Protein AF-A0A497AIL6-F1 (afdb_monomer)

Foldseek 3Di:
DEFAEADDQAEDAAEAAQEEFAPKPVPDADDDVTFERHEAENYEEHAEYALYEFEHTLFEREEHELYADAYEYALYEWEHWNNHDHDHDQAGWYYEYYYADQHEHAHAEHAFAEQYQTEHDPDPCLQRYESEEYEHEPNYEYEYEYFLAEFEDHPDPDNHESYHDEYDDHYHYAAELAAQEYPPQGFYYHDHNDTATLVCVVVVCVVVVYHVLYHHDDQCAPCVVVPRRAGDPPGPQAQSTADPPDAAASVRDGPPDPDHGGRHRDHPDPLLWLFWFADDPVPPPPQWGDTPSPNRQIKDKWDQWGKDDPDVVHIWIFFALAFIKIWGAFDVSPQQKAKKKKKKKWAAQDADAQAFFKFAAQDDQTGAKTWAHHPQQWTWMWGDDPSDIDIDTFPDHDDHGDIWIWMWIDRQFWIFIDILLHTRDDIGTDHGIGDGDRGIMMGQANRHSNRGTGGIMHGIIMGSHGDDSVRSVVSLVLDLVNCVVVVHDSDPDPDDDDDDDDPDYDDDD

Secondary structure (DSSP, 8-state):
--SEEE-SS-EEEEEEES-EEESTTSS--S-TT---SEEEES-EEEEEEES-EEES-SS-SEEEES-EEEEEEES-EEES-------S---EEEEEEEE-SS-EEEEEEEES-EEES----SSS-GGGEEEEEEEE-TT-EEEEEEES-EEE----SSS-EEEEEE-SSEEEEEEES-EEE-TT--EEEEETTEEEEGGGHHHHHHHHT--TT-B-S---EEEGGGTEEEEPTT-TTTT-S---S--B-TTS-BSS-SSSPPSSS-------EEEEEE--TT-TTS-SBEE-SSS---BEEETT-EEEEEETTEEEEEEESSS-EEEE---GGG---S-EEEEEEEEESS--TT-EEEEEEEETTEEEEEEEE-GGG-EEEEEEETTEEEEEE-SPPP-TT--EEEEEEE-SSEEEEEETTEE-S--EE--SPPPP--SPEEES-SS-GGG--EEEEEEEEEESSPPPHHHHHHHHHH-HHHHHH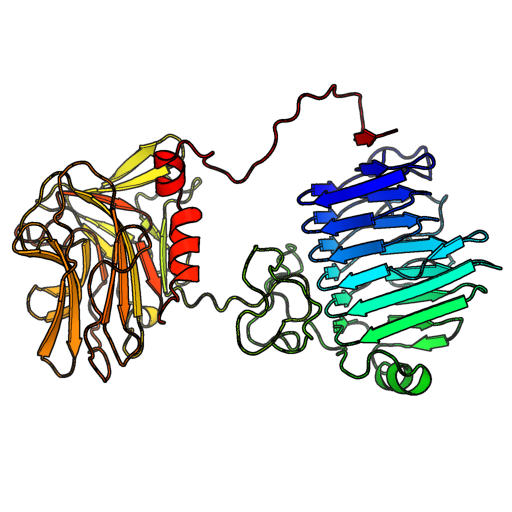TT--SS-----------TT-EEE-

Structure (mmCIF, N/CA/C/O backbone):
data_AF-A0A497AIL6-F1
#
_entry.id   AF-A0A497AIL6-F1
#
loop_
_atom_site.group_PDB
_atom_site.id
_atom_site.type_symbol
_atom_site.label_atom_id
_atom_site.label_alt_id
_atom_site.label_comp_id
_atom_site.label_asym_id
_atom_site.label_entity_id
_atom_site.label_seq_id
_atom_site.pdbx_PDB_ins_code
_atom_site.Cartn_x
_atom_site.Cartn_y
_atom_site.Cartn_z
_atom_site.occupancy
_atom_site.B_iso_or_equiv
_atom_site.auth_seq_id
_atom_site.auth_comp_id
_atom_site.auth_asym_id
_atom_site.auth_atom_id
_atom_site.pdbx_PDB_model_num
ATOM 1 N N . MET A 1 1 ? -27.298 17.671 7.224 1.00 56.31 1 MET A N 1
ATOM 2 C CA . MET A 1 1 ? -27.898 16.318 7.125 1.00 56.31 1 MET A CA 1
ATOM 3 C C . MET A 1 1 ? -26.803 15.286 7.370 1.00 56.31 1 MET A C 1
ATOM 5 O O . MET A 1 1 ? -25.662 15.705 7.506 1.00 56.31 1 MET A O 1
ATOM 9 N N . GLU A 1 2 ? -27.135 14.011 7.570 1.00 58.75 2 GLU A N 1
ATOM 10 C CA . GLU A 1 2 ? -26.138 12.927 7.678 1.00 58.75 2 GLU A CA 1
ATOM 11 C C . GLU A 1 2 ? -25.576 12.585 6.291 1.00 58.75 2 GLU A C 1
ATOM 13 O O . GLU A 1 2 ? -26.236 12.868 5.288 1.00 58.75 2 GLU A O 1
ATOM 18 N N . GLY A 1 3 ? -24.377 11.998 6.236 1.00 68.44 3 GLY A N 1
ATOM 19 C CA . GLY A 1 3 ? -23.776 11.556 4.976 1.00 68.44 3 GLY A CA 1
ATOM 20 C C . GLY A 1 3 ? -24.491 10.327 4.418 1.00 68.44 3 GLY A C 1
ATOM 21 O O . GLY A 1 3 ? -25.204 10.406 3.412 1.00 68.44 3 GLY A O 1
ATOM 22 N N . ILE A 1 4 ? -24.315 9.196 5.102 1.00 79.00 4 ILE A N 1
ATOM 23 C CA . ILE A 1 4 ? -24.974 7.918 4.813 1.00 79.00 4 ILE A CA 1
ATOM 24 C C . ILE A 1 4 ? -25.773 7.501 6.043 1.00 79.00 4 ILE A C 1
ATOM 26 O O . ILE A 1 4 ? -25.198 7.288 7.107 1.00 79.00 4 ILE A O 1
ATOM 30 N N . ALA A 1 5 ? -27.085 7.346 5.882 1.00 80.75 5 ALA A N 1
ATOM 31 C CA . ALA A 1 5 ? -27.978 6.927 6.953 1.00 80.75 5 ALA A CA 1
ATOM 32 C C . ALA A 1 5 ? -28.737 5.661 6.547 1.00 80.75 5 ALA A C 1
ATOM 34 O O . ALA A 1 5 ? -29.500 5.672 5.577 1.00 80.75 5 ALA A O 1
ATOM 35 N N . ILE A 1 6 ? -28.540 4.581 7.303 1.00 81.56 6 ILE A N 1
ATOM 36 C CA . ILE A 1 6 ? -29.284 3.326 7.168 1.00 81.56 6 ILE A CA 1
ATOM 37 C C . ILE A 1 6 ? -30.052 3.114 8.470 1.00 81.56 6 ILE A C 1
ATOM 39 O O . ILE A 1 6 ? -29.492 2.744 9.503 1.00 81.56 6 ILE A O 1
ATOM 43 N N . THR A 1 7 ? -31.347 3.416 8.434 1.00 74.69 7 THR A N 1
ATOM 44 C CA . THR A 1 7 ? -32.201 3.497 9.627 1.00 74.69 7 THR A CA 1
ATOM 45 C C . THR A 1 7 ? -33.557 2.861 9.340 1.00 74.69 7 THR A C 1
ATOM 47 O O . THR A 1 7 ? -33.958 2.792 8.187 1.00 74.69 7 THR A O 1
ATOM 50 N N . GLY A 1 8 ? -34.285 2.434 10.378 1.00 68.31 8 GLY A N 1
ATOM 51 C CA . GLY A 1 8 ? -35.669 1.962 10.217 1.00 68.31 8 GLY A CA 1
ATOM 52 C C . GLY A 1 8 ? -35.882 0.452 10.346 1.00 68.31 8 GLY A C 1
ATOM 53 O O . GLY A 1 8 ? -36.818 -0.071 9.755 1.00 68.31 8 GLY A O 1
ATOM 54 N N . ASN A 1 9 ? -35.081 -0.241 11.167 1.00 72.38 9 ASN A N 1
ATOM 55 C CA . ASN A 1 9 ? -35.182 -1.693 11.395 1.00 72.38 9 ASN A CA 1
ATOM 56 C C . ASN A 1 9 ? -34.864 -2.523 10.147 1.00 72.38 9 ASN A C 1
ATOM 58 O O . ASN A 1 9 ? -35.636 -3.388 9.729 1.00 72.38 9 ASN A O 1
ATOM 62 N N . CYS A 1 10 ? -33.715 -2.239 9.542 1.00 70.75 10 CYS A N 1
ATOM 63 C CA . CYS A 1 10 ? -33.308 -2.895 8.316 1.00 70.75 10 CYS A CA 1
ATOM 64 C C . CYS A 1 10 ? -32.810 -4.335 8.571 1.00 70.75 10 CYS A C 1
ATOM 66 O O . CYS A 1 10 ? -32.228 -4.640 9.616 1.00 70.75 10 CYS A O 1
ATOM 68 N N . SER A 1 11 ? -33.060 -5.251 7.630 1.00 74.19 11 SER A N 1
ATOM 69 C CA . SER A 1 11 ? -32.622 -6.654 7.720 1.00 74.19 11 SER A CA 1
ATOM 70 C C . SER A 1 11 ? -31.893 -7.068 6.444 1.00 74.19 11 SER A C 1
ATOM 72 O O . SER A 1 11 ? -32.366 -6.786 5.344 1.00 74.19 11 SER A O 1
ATOM 74 N N . GLY A 1 12 ? -30.727 -7.705 6.581 1.00 74.19 12 GLY A N 1
ATOM 75 C CA . GLY A 1 12 ? -29.928 -8.186 5.450 1.00 74.19 12 GLY A CA 1
ATOM 76 C C . GLY A 1 12 ? -28.430 -7.916 5.584 1.00 74.19 12 GLY A C 1
ATOM 77 O O . GLY A 1 12 ? -27.935 -7.546 6.645 1.00 74.19 12 GLY A O 1
ATOM 78 N N . ASN A 1 13 ? -27.698 -8.137 4.489 1.00 82.81 13 ASN A N 1
ATOM 79 C CA . ASN A 1 13 ? -26.269 -7.842 4.415 1.00 82.81 13 ASN A CA 1
ATOM 80 C C . ASN A 1 13 ? -26.063 -6.403 3.931 1.00 82.81 13 ASN A C 1
ATOM 82 O O . ASN A 1 13 ? -26.469 -6.053 2.824 1.00 82.81 13 ASN A O 1
ATOM 86 N N . ILE A 1 14 ? -25.409 -5.591 4.752 1.00 85.44 14 ILE A N 1
ATOM 87 C CA . ILE A 1 14 ? -25.071 -4.197 4.488 1.00 85.44 14 ILE A CA 1
ATOM 88 C C . ILE A 1 14 ? -23.568 -4.127 4.281 1.00 85.44 14 ILE A C 1
ATOM 90 O O . ILE A 1 14 ? -22.800 -4.523 5.154 1.00 85.44 14 ILE A O 1
ATOM 94 N N . VAL A 1 15 ? -23.147 -3.607 3.134 1.00 85.62 15 VAL A N 1
ATOM 95 C CA . VAL A 1 15 ? -21.738 -3.340 2.849 1.00 85.62 15 VAL A CA 1
ATOM 96 C C . VAL A 1 15 ? -21.617 -1.876 2.463 1.00 85.62 15 VAL A C 1
ATOM 98 O O . VAL A 1 15 ? -22.222 -1.440 1.485 1.00 85.62 15 VAL A O 1
ATOM 101 N N . ILE A 1 16 ? -20.854 -1.119 3.246 1.00 82.62 16 ILE A N 1
ATOM 102 C CA . ILE A 1 16 ? -20.484 0.259 2.943 1.00 82.62 16 ILE A CA 1
ATOM 103 C C . ILE A 1 16 ? -18.985 0.272 2.704 1.00 82.62 16 ILE A C 1
ATOM 105 O O . ILE A 1 16 ? -18.189 0.126 3.635 1.00 82.62 16 ILE A O 1
ATOM 109 N N . GLU A 1 17 ? -18.605 0.418 1.441 1.00 82.44 17 GLU A N 1
ATOM 110 C CA . GLU A 1 17 ? -17.206 0.416 1.053 1.00 82.44 17 GLU A CA 1
ATOM 111 C C . GLU A 1 17 ? -16.853 1.524 0.074 1.00 82.44 17 GLU A C 1
ATOM 113 O O . GLU A 1 17 ? -17.699 1.961 -0.708 1.00 82.44 17 GLU A O 1
ATOM 118 N N . ASN A 1 18 ? -15.594 1.968 0.104 1.00 75.75 18 ASN A N 1
ATOM 119 C CA . ASN A 1 18 ? -15.057 2.969 -0.824 1.00 75.75 18 ASN A CA 1
ATOM 120 C C . ASN A 1 18 ? -15.807 4.311 -0.831 1.00 75.75 18 ASN A C 1
ATOM 122 O O . ASN A 1 18 ? -15.806 5.032 -1.832 1.00 75.75 18 ASN A O 1
ATOM 126 N N . CYS A 1 19 ? -16.454 4.664 0.278 1.00 73.44 19 CYS A N 1
ATOM 127 C CA . CYS A 1 19 ? -17.185 5.914 0.408 1.00 73.44 19 CYS A CA 1
ATOM 128 C C . CYS A 1 19 ? -16.302 7.023 0.989 1.00 73.44 19 CYS A C 1
ATOM 130 O O . CYS A 1 19 ? -15.408 6.788 1.804 1.00 73.44 19 CYS A O 1
ATOM 132 N N . MET A 1 20 ? -16.604 8.260 0.597 1.00 77.44 20 MET A N 1
ATOM 133 C CA . MET A 1 20 ? -16.105 9.464 1.256 1.00 77.44 20 MET A CA 1
ATOM 134 C C . MET A 1 20 ? -17.291 10.170 1.903 1.00 77.44 20 MET A C 1
ATOM 136 O O . MET A 1 20 ? -18.245 10.517 1.208 1.00 77.44 20 MET A O 1
ATOM 140 N N . SER A 1 21 ? -17.241 10.374 3.215 1.00 80.69 21 SER A N 1
ATOM 141 C CA . SER A 1 21 ? -18.295 11.061 3.957 1.00 80.69 21 SER A CA 1
ATOM 142 C C . SER A 1 21 ? -17.705 12.186 4.790 1.00 80.69 21 SER A C 1
ATOM 144 O O . SER A 1 21 ? -17.019 11.921 5.779 1.00 80.69 21 SER A O 1
ATOM 146 N N . TYR A 1 22 ? -17.988 13.429 4.404 1.00 80.12 22 TYR A N 1
ATOM 147 C CA . TYR A 1 22 ? -17.357 14.589 5.015 1.00 80.12 22 TYR A CA 1
ATOM 148 C C . TYR A 1 22 ? -18.219 15.848 5.041 1.00 80.12 22 TYR A C 1
ATOM 150 O O . TYR A 1 22 ? -19.193 15.956 4.298 1.00 80.12 22 TYR A O 1
ATOM 158 N N . GLU A 1 23 ? -17.863 16.783 5.930 1.00 77.62 23 GLU A N 1
ATOM 159 C CA . GLU A 1 23 ? -18.515 18.094 6.113 1.00 77.62 23 GLU A CA 1
ATOM 160 C C . GLU A 1 23 ? -20.027 18.040 6.396 1.00 77.62 23 GLU A C 1
ATOM 162 O O . GLU A 1 23 ? -20.757 19.034 6.275 1.00 77.62 23 GLU A O 1
ATOM 167 N N . ASN A 1 24 ? -20.527 16.887 6.836 1.00 76.25 24 ASN A N 1
ATOM 168 C CA . ASN A 1 24 ? -21.940 16.719 7.128 1.00 76.25 24 ASN A CA 1
ATOM 169 C C . ASN A 1 24 ? -22.339 17.555 8.348 1.00 76.25 24 ASN A C 1
ATOM 171 O O . ASN A 1 24 ? -21.755 17.436 9.421 1.00 76.25 24 ASN A O 1
ATOM 175 N N . GLY A 1 25 ? -23.372 18.390 8.193 1.00 70.44 25 GLY A N 1
ATOM 176 C CA . GLY A 1 25 ? -23.896 19.221 9.286 1.00 70.44 25 GLY A CA 1
ATOM 177 C C . GLY A 1 25 ? -23.059 20.461 9.621 1.00 70.44 25 GLY A C 1
ATOM 178 O O . GLY A 1 25 ? -23.349 21.119 10.610 1.00 70.44 25 GLY A O 1
ATOM 179 N N . ARG A 1 26 ? -22.063 20.825 8.797 1.00 62.38 26 ARG A N 1
ATOM 180 C CA . ARG A 1 26 ? -21.187 21.987 9.040 1.00 62.38 26 ARG A CA 1
ATOM 181 C C . ARG A 1 26 ? -21.876 23.354 8.861 1.00 62.38 26 ARG A C 1
ATOM 183 O O . ARG A 1 26 ? -21.414 24.338 9.427 1.00 62.38 26 ARG A O 1
ATOM 190 N N . LEU A 1 27 ? -22.959 23.423 8.075 1.00 54.25 27 LEU A N 1
ATOM 191 C CA . LEU A 1 27 ? -23.598 24.683 7.645 1.00 54.25 27 LEU A CA 1
ATOM 192 C C . LEU A 1 27 ? -25.031 24.914 8.162 1.00 54.25 27 LEU A C 1
ATOM 194 O O . LEU A 1 27 ? -25.539 26.021 8.015 1.00 54.25 27 LEU A O 1
ATOM 198 N N . ASP A 1 28 ? -25.686 23.912 8.756 1.00 52.50 28 ASP A N 1
ATOM 199 C CA . ASP A 1 28 ? -27.093 23.997 9.182 1.00 52.50 28 ASP A CA 1
ATOM 200 C C . ASP A 1 28 ? -27.200 23.821 10.698 1.00 52.50 28 ASP A C 1
ATOM 202 O O . ASP A 1 28 ? -27.035 22.707 11.189 1.00 52.50 28 ASP A O 1
ATOM 206 N N . ASN A 1 29 ? -27.494 24.920 11.410 1.00 49.94 29 ASN A N 1
ATOM 207 C CA . ASN A 1 29 ? -27.436 25.013 12.876 1.00 49.94 29 ASN A CA 1
ATOM 208 C C . ASN A 1 29 ? -28.732 24.601 13.627 1.00 49.94 29 ASN A C 1
ATOM 210 O O . ASN A 1 29 ? -28.951 25.018 14.769 1.00 49.94 29 ASN A O 1
ATOM 214 N N . THR A 1 30 ? -29.660 23.908 12.957 1.00 50.03 30 THR A N 1
ATOM 215 C CA . THR A 1 30 ? -31.072 23.861 13.387 1.00 50.03 30 THR A CA 1
ATOM 216 C C . THR A 1 30 ? -31.594 22.479 13.785 1.00 50.03 30 THR A C 1
ATOM 218 O O . THR A 1 30 ? -32.781 22.362 14.090 1.00 50.03 30 THR A O 1
ATOM 221 N N . ASN A 1 31 ? -30.783 21.411 13.775 1.00 51.69 31 ASN A N 1
ATOM 222 C CA . ASN A 1 31 ? -31.272 20.065 14.120 1.00 51.69 31 ASN A CA 1
ATOM 223 C C . ASN A 1 31 ? -30.179 19.113 14.639 1.00 51.69 31 ASN A C 1
ATOM 225 O O . ASN A 1 31 ? -29.407 18.540 13.871 1.00 51.69 31 ASN A O 1
ATOM 229 N N . GLY A 1 32 ? -30.249 18.824 15.936 1.00 52.44 32 GLY A N 1
ATOM 230 C CA . GLY A 1 32 ? -29.205 18.182 16.744 1.00 52.44 32 GLY A CA 1
ATOM 231 C C . GLY A 1 32 ? -28.846 16.736 16.524 1.00 52.44 32 GLY A C 1
ATOM 232 O O . GLY A 1 32 ? -27.917 16.255 17.159 1.00 52.44 32 GLY A O 1
ATOM 233 N N . ASN A 1 33 ? -29.563 16.042 15.651 1.00 56.44 33 ASN A N 1
ATOM 234 C CA . ASN A 1 33 ? -29.288 14.642 15.333 1.00 56.44 33 ASN A CA 1
ATOM 235 C C . ASN A 1 33 ? -28.680 14.479 13.934 1.00 56.44 33 ASN A C 1
ATOM 237 O O . ASN A 1 33 ? -28.618 13.364 13.431 1.00 56.44 33 ASN A O 1
ATOM 241 N N . LYS A 1 34 ? -28.294 15.579 13.274 1.00 64.81 34 LYS A N 1
ATOM 242 C CA . LYS A 1 34 ? -27.749 15.588 11.912 1.00 64.81 34 LYS A CA 1
ATOM 243 C C . LYS A 1 34 ? -26.248 15.882 11.947 1.00 64.81 34 LYS A C 1
ATOM 245 O O . LYS A 1 34 ? -25.772 16.600 12.815 1.00 64.81 34 LYS A O 1
ATOM 250 N N . GLY A 1 35 ? -25.520 15.386 10.946 1.00 73.06 35 GLY A N 1
ATOM 251 C CA . GLY A 1 35 ? -24.092 15.682 10.777 1.00 73.06 35 GLY A CA 1
ATOM 252 C C . GLY A 1 35 ? -23.143 14.546 11.149 1.00 73.06 35 GLY A C 1
ATOM 253 O O . GLY A 1 35 ? -21.954 14.783 11.339 1.00 73.06 35 GLY A O 1
ATOM 254 N N . LYS A 1 36 ? -23.657 13.317 11.250 1.00 83.56 36 LYS A N 1
ATOM 255 C CA . LYS A 1 36 ? -22.837 12.104 11.300 1.00 83.56 36 LYS A CA 1
ATOM 256 C C . LYS A 1 36 ? -22.331 11.763 9.900 1.00 83.56 36 LYS A C 1
ATOM 258 O O . LYS A 1 36 ? -23.014 12.062 8.914 1.00 83.56 36 LYS A O 1
ATOM 263 N N . GLY A 1 37 ? -21.170 11.123 9.819 1.00 86.25 37 GLY A N 1
ATOM 264 C CA . GLY A 1 37 ? -20.655 10.613 8.554 1.00 86.25 37 GLY A CA 1
ATOM 265 C C . GLY A 1 37 ? -21.485 9.426 8.061 1.00 86.25 37 GLY A C 1
ATOM 266 O O . GLY A 1 37 ? -22.262 9.544 7.115 1.00 86.25 37 GLY A O 1
ATOM 267 N N . ILE A 1 38 ? -21.359 8.297 8.751 1.00 90.25 38 ILE A N 1
ATOM 268 C CA . ILE A 1 38 ? -22.128 7.074 8.508 1.00 90.25 38 ILE A CA 1
ATOM 269 C C . ILE A 1 38 ? -22.911 6.730 9.777 1.00 90.25 38 ILE A C 1
ATOM 271 O O . ILE A 1 38 ? -22.314 6.596 10.845 1.00 90.25 38 ILE A O 1
ATOM 275 N N . ASP A 1 39 ? -24.228 6.563 9.671 1.00 89.00 39 ASP A N 1
ATOM 276 C CA . ASP A 1 39 ? -25.098 6.140 10.773 1.00 89.00 39 ASP A CA 1
ATOM 277 C C . ASP A 1 39 ? -25.886 4.884 10.393 1.00 89.00 39 ASP A C 1
ATOM 279 O O . ASP A 1 39 ? -26.617 4.859 9.401 1.00 89.00 39 ASP A O 1
ATOM 283 N N . ILE A 1 40 ? -25.727 3.832 11.191 1.00 90.00 40 ILE A N 1
ATOM 284 C CA . ILE A 1 40 ? -26.413 2.550 11.040 1.00 90.00 40 ILE A CA 1
ATOM 285 C C . ILE A 1 40 ? -27.205 2.301 12.319 1.00 90.00 40 ILE A C 1
ATOM 287 O O . ILE A 1 40 ? -26.637 2.171 13.407 1.00 90.00 40 ILE A O 1
ATOM 291 N N . HIS A 1 41 ? -28.528 2.230 12.201 1.00 88.44 41 HIS A N 1
ATOM 292 C CA . HIS A 1 41 ? -29.415 2.178 13.356 1.00 88.44 41 HIS A CA 1
ATOM 293 C C . HIS A 1 41 ? -30.439 1.043 13.266 1.00 88.44 41 HIS A C 1
ATOM 295 O O . HIS A 1 41 ? -31.291 1.014 12.377 1.00 88.44 41 HIS A O 1
ATOM 301 N N . SER A 1 42 ? -30.433 0.180 14.286 1.00 89.69 42 SER A N 1
ATOM 302 C CA . SER A 1 42 ? -31.360 -0.947 14.467 1.00 89.69 42 SER A CA 1
ATOM 303 C C . SER A 1 42 ? -31.345 -1.957 13.320 1.00 89.69 42 SER A C 1
ATOM 305 O O . SER A 1 42 ? -32.387 -2.485 12.947 1.00 89.69 42 SER A O 1
ATOM 307 N N . CYS A 1 43 ? -30.179 -2.226 12.736 1.00 86.31 43 CYS A N 1
ATOM 308 C CA . CYS A 1 43 ? -30.071 -3.179 11.637 1.00 86.31 43 CYS A CA 1
ATOM 309 C C . CYS A 1 43 ? -29.682 -4.581 12.119 1.00 86.31 43 CYS A C 1
ATOM 311 O O . CYS A 1 43 ? -28.984 -4.747 13.117 1.00 86.31 43 CYS A O 1
ATOM 313 N N . THR A 1 44 ? -30.154 -5.606 11.414 1.00 87.62 44 THR A N 1
ATOM 314 C CA . THR A 1 44 ? -29.903 -7.019 11.737 1.00 87.62 44 THR A CA 1
ATOM 315 C C . THR A 1 44 ? -29.237 -7.727 10.560 1.00 87.62 44 THR A C 1
ATOM 317 O O . THR A 1 44 ? -29.594 -7.479 9.407 1.00 87.62 44 THR A O 1
ATOM 320 N N . GLY A 1 45 ? -28.292 -8.627 10.838 1.00 86.31 45 GLY A N 1
ATOM 321 C CA . GLY A 1 45 ? -27.601 -9.416 9.813 1.00 86.31 45 GLY A CA 1
ATOM 322 C C . GLY A 1 45 ? -26.101 -9.148 9.783 1.00 86.31 45 GLY A C 1
ATOM 323 O O . GLY A 1 45 ? -25.469 -9.087 10.835 1.00 86.31 45 GLY A O 1
ATOM 324 N N . THR A 1 46 ? -25.525 -9.045 8.584 1.00 89.38 46 THR A N 1
ATOM 325 C CA . THR A 1 46 ? -24.096 -8.734 8.417 1.00 89.38 46 THR A CA 1
ATOM 326 C C . THR A 1 46 ? -23.929 -7.270 8.045 1.00 89.38 46 THR A C 1
ATOM 328 O O . THR A 1 46 ? -24.514 -6.822 7.065 1.00 89.38 46 THR A O 1
ATOM 331 N N . VAL A 1 47 ? -23.097 -6.538 8.772 1.00 91.88 47 VAL A N 1
ATOM 332 C CA . VAL A 1 47 ? -22.679 -5.171 8.462 1.00 91.88 47 VAL A CA 1
ATOM 333 C C . VAL A 1 47 ? -21.180 -5.184 8.204 1.00 91.88 47 VAL A C 1
ATOM 335 O O . VAL A 1 47 ? -20.417 -5.628 9.054 1.00 91.88 47 VAL A O 1
ATOM 338 N N . VAL A 1 48 ? -20.751 -4.681 7.053 1.00 93.88 48 VAL A N 1
ATOM 339 C CA . VAL A 1 48 ? -19.337 -4.485 6.725 1.00 93.88 48 VAL A CA 1
ATOM 340 C C . VAL A 1 48 ? -19.117 -3.022 6.373 1.00 93.88 48 VAL A C 1
ATOM 342 O O . VAL A 1 48 ? -19.753 -2.504 5.457 1.00 93.88 48 VAL A O 1
ATOM 345 N N . VAL A 1 49 ? -18.206 -2.358 7.080 1.00 95.88 49 VAL A N 1
ATOM 346 C CA . VAL A 1 49 ? -17.783 -0.983 6.795 1.00 95.88 49 VAL A CA 1
ATOM 347 C C . VAL A 1 49 ? -16.284 -1.000 6.523 1.00 95.88 49 VAL A C 1
ATOM 349 O O . VAL A 1 49 ? -15.499 -1.217 7.446 1.00 95.88 49 VAL A O 1
ATOM 352 N N . ARG A 1 50 ? -15.873 -0.800 5.265 1.00 93.12 50 ARG A N 1
ATOM 353 C CA . ARG A 1 50 ? -14.456 -0.901 4.878 1.00 93.12 50 ARG A CA 1
ATOM 354 C C . ARG A 1 50 ? -13.985 0.069 3.809 1.00 93.12 50 ARG A C 1
ATOM 356 O O . ARG A 1 50 ? -14.768 0.479 2.968 1.00 93.12 50 ARG A O 1
ATOM 363 N N . TRP A 1 51 ? -12.700 0.401 3.781 1.00 85.56 51 TRP A N 1
ATOM 364 C CA . TRP A 1 51 ? -12.111 1.277 2.754 1.00 85.56 51 TRP A CA 1
ATOM 365 C C . TRP A 1 51 ? -12.792 2.647 2.627 1.00 85.56 51 TRP A C 1
ATOM 367 O O . TRP A 1 51 ? -12.823 3.240 1.550 1.00 85.56 51 TRP A O 1
ATOM 377 N N . ASN A 1 52 ? -13.367 3.169 3.713 1.00 84.88 52 ASN A N 1
ATOM 378 C CA . ASN A 1 52 ? -14.026 4.474 3.704 1.00 84.88 52 ASN A CA 1
ATOM 379 C C . ASN A 1 52 ? -13.105 5.570 4.247 1.00 84.88 52 ASN A C 1
ATOM 381 O O . ASN A 1 52 ? -12.296 5.332 5.145 1.00 84.88 52 ASN A O 1
ATOM 385 N N . ARG A 1 53 ? -13.280 6.796 3.743 1.00 87.19 53 ARG A N 1
ATOM 386 C CA . ARG A 1 53 ? -12.735 8.021 4.346 1.00 87.19 53 ARG A CA 1
ATOM 387 C C . ARG A 1 53 ? -13.872 8.805 4.987 1.00 87.19 53 ARG A C 1
ATOM 389 O O . ARG A 1 53 ? -14.811 9.204 4.298 1.00 87.19 53 ARG A O 1
ATOM 396 N N . ILE A 1 54 ? -13.803 9.022 6.293 1.00 90.81 54 ILE A N 1
ATOM 397 C CA . ILE A 1 54 ? -14.870 9.648 7.072 1.00 90.81 54 ILE A CA 1
ATOM 398 C C . ILE A 1 54 ? -14.264 10.772 7.904 1.00 90.81 54 ILE A C 1
ATOM 400 O O . ILE A 1 54 ? -13.536 10.502 8.859 1.00 90.81 54 ILE A O 1
ATOM 404 N N . TYR A 1 55 ? -14.527 12.023 7.537 1.00 88.62 55 TYR A N 1
ATOM 405 C CA . TYR A 1 55 ? -13.803 13.149 8.128 1.00 88.62 55 TYR A CA 1
ATOM 406 C C . TYR A 1 55 ? -14.570 14.465 8.132 1.00 88.62 55 TYR A C 1
ATOM 408 O O . TYR A 1 55 ? -15.545 14.606 7.413 1.00 88.62 55 TYR A O 1
ATOM 416 N N . ASP A 1 56 ? -14.156 15.435 8.945 1.00 81.81 56 ASP A N 1
ATOM 417 C CA . ASP A 1 56 ? -14.747 16.786 9.015 1.00 81.81 56 ASP A CA 1
ATOM 418 C C . ASP A 1 56 ? -16.265 16.815 9.266 1.00 81.81 56 ASP A C 1
ATOM 420 O O . ASP A 1 56 ? -16.950 17.795 8.960 1.00 81.81 56 ASP A O 1
AT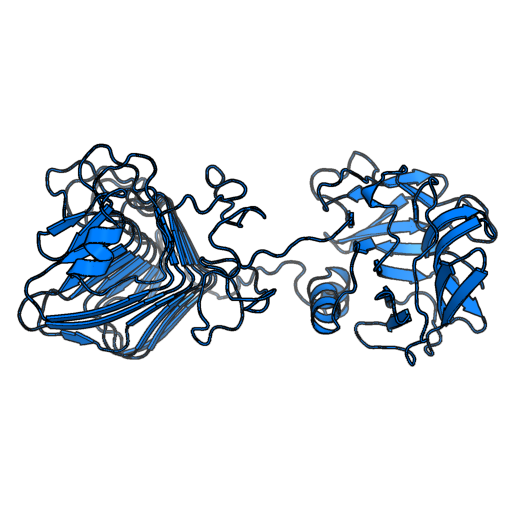OM 424 N N . ASN A 1 57 ? -16.834 15.734 9.794 1.00 82.00 57 ASN A N 1
ATOM 425 C CA . ASN A 1 57 ? -18.257 15.678 10.091 1.00 82.00 57 ASN A CA 1
ATOM 426 C C . ASN A 1 57 ? -18.542 16.442 11.385 1.00 82.00 57 ASN A C 1
ATOM 428 O O . ASN A 1 57 ? -17.751 16.413 12.325 1.00 82.00 57 ASN A O 1
ATOM 432 N N . ALA A 1 58 ? -19.682 17.130 11.457 1.00 78.81 58 ALA A N 1
ATOM 433 C CA . ALA A 1 58 ? -20.021 17.937 12.626 1.00 78.81 58 ALA A CA 1
ATOM 434 C C . ALA A 1 58 ? -20.217 17.089 13.898 1.00 78.81 58 ALA A C 1
ATOM 436 O O . ALA A 1 58 ? -20.003 17.595 14.994 1.00 78.81 58 ALA A O 1
ATOM 437 N N . GLN A 1 59 ? -20.600 15.815 13.761 1.00 81.50 59 GLN A N 1
ATOM 438 C CA . GLN A 1 59 ? -20.773 14.853 14.856 1.00 81.50 59 GLN A CA 1
ATOM 439 C C . GLN A 1 59 ? -19.872 13.619 14.659 1.00 81.50 59 GLN A C 1
ATOM 441 O O . GLN A 1 59 ? -18.773 13.725 14.132 1.00 81.50 59 GLN A O 1
ATOM 446 N N . ARG A 1 60 ? -20.334 12.435 15.084 1.00 86.50 60 ARG A N 1
ATOM 447 C CA . ARG A 1 60 ? -19.639 11.149 14.934 1.00 86.50 60 ARG A CA 1
ATOM 448 C C . ARG A 1 60 ? -19.251 10.866 13.481 1.00 86.50 60 ARG A C 1
ATOM 450 O O . ARG A 1 60 ? -20.072 11.042 12.579 1.00 86.50 60 ARG A O 1
ATOM 457 N N . GLY A 1 61 ? -18.047 10.346 13.270 1.00 91.25 61 GLY A N 1
ATOM 458 C CA . GLY A 1 61 ? -17.635 9.806 11.978 1.00 91.25 61 GLY A CA 1
ATOM 459 C C . GLY A 1 61 ? -18.493 8.600 11.594 1.00 91.25 61 GLY A C 1
ATOM 460 O O . GLY A 1 61 ? -19.250 8.654 10.627 1.00 91.25 61 GLY A O 1
ATOM 461 N N . LEU A 1 62 ? -18.426 7.533 12.387 1.00 94.81 62 LEU A N 1
ATOM 462 C CA . LEU A 1 62 ? -19.190 6.301 12.189 1.00 94.81 62 LEU A CA 1
ATOM 463 C C . LEU A 1 62 ? -20.001 5.979 13.443 1.00 94.81 62 LEU A C 1
ATOM 465 O O . LEU A 1 62 ? -19.482 5.999 14.554 1.00 94.81 62 LEU A O 1
ATOM 469 N N . SER A 1 63 ? -21.273 5.651 13.272 1.00 92.69 63 SER A N 1
ATOM 470 C CA . SER A 1 63 ? -22.193 5.327 14.353 1.00 92.69 63 SER A CA 1
ATOM 471 C C . SER A 1 63 ? -22.929 4.032 14.029 1.00 92.69 63 SER A C 1
ATOM 473 O O . SER A 1 63 ? -23.520 3.894 12.960 1.00 92.69 63 SER A O 1
ATOM 475 N N . ILE A 1 64 ? -22.876 3.072 14.952 1.00 93.50 64 ILE A N 1
ATOM 476 C CA . ILE A 1 64 ? -23.644 1.830 14.902 1.00 93.50 64 ILE A CA 1
ATOM 477 C C . ILE A 1 64 ? -24.429 1.704 16.199 1.00 93.50 64 ILE A C 1
ATOM 479 O O . ILE A 1 64 ? -23.864 1.609 17.290 1.00 93.50 64 ILE A O 1
ATOM 483 N N . ILE A 1 65 ? -25.751 1.712 16.086 1.00 91.56 65 ILE A N 1
ATOM 484 C CA . ILE A 1 65 ? -26.651 1.765 17.235 1.00 91.56 65 ILE A CA 1
ATOM 485 C C . ILE A 1 65 ? -27.668 0.637 17.145 1.00 91.56 65 ILE A C 1
ATOM 487 O O . ILE A 1 65 ? -28.292 0.457 16.100 1.00 91.56 65 ILE A O 1
ATOM 491 N N . ASN A 1 66 ? -27.852 -0.110 18.240 1.00 91.75 66 ASN A N 1
ATOM 492 C CA . ASN A 1 66 ? -28.821 -1.210 18.369 1.00 91.75 66 ASN A CA 1
ATOM 493 C C . ASN A 1 66 ? -28.792 -2.211 17.198 1.00 91.75 66 ASN A C 1
ATOM 495 O O . ASN A 1 66 ? -29.804 -2.831 16.883 1.00 91.75 66 ASN A O 1
ATOM 499 N N . SER A 1 67 ? -27.650 -2.347 16.523 1.00 91.56 67 SER A N 1
ATOM 500 C CA . SER A 1 67 ? -27.516 -3.248 15.382 1.00 91.56 67 SER A CA 1
ATOM 501 C C . SER A 1 67 ? -26.944 -4.583 15.849 1.00 91.56 67 SER A C 1
ATOM 503 O O . SER A 1 67 ? -26.045 -4.621 16.683 1.00 91.56 67 SER A O 1
ATOM 505 N N . THR A 1 68 ? -27.493 -5.688 15.361 1.00 91.25 68 THR A N 1
ATOM 506 C CA . THR A 1 68 ? -27.188 -7.040 15.853 1.00 91.25 68 THR A CA 1
ATOM 507 C C . THR A 1 68 ? -26.774 -7.962 14.710 1.00 91.25 68 THR A C 1
ATOM 509 O O . THR A 1 68 ? -27.080 -7.708 13.544 1.00 91.25 68 THR A O 1
ATOM 512 N N . GLY A 1 69 ? -26.078 -9.047 15.046 1.00 90.19 69 GLY A N 1
ATOM 513 C CA . GLY A 1 69 ? -25.459 -9.954 14.081 1.00 90.19 69 GLY A CA 1
ATOM 514 C C . GLY A 1 69 ? -23.957 -9.701 13.939 1.00 90.19 69 GLY A C 1
ATOM 515 O O . GLY A 1 69 ? -23.295 -9.344 14.915 1.00 90.19 69 GLY A O 1
ATOM 516 N N . LYS A 1 70 ? -23.413 -9.925 12.738 1.00 93.06 70 LYS A N 1
ATOM 517 C CA . LYS A 1 70 ? -21.980 -9.773 12.458 1.00 93.06 70 LYS A CA 1
ATOM 518 C C . LYS A 1 70 ? -21.692 -8.353 11.987 1.00 93.06 70 LYS A C 1
ATOM 520 O O . LYS A 1 70 ? -22.328 -7.892 11.047 1.00 93.06 70 LYS A O 1
ATOM 525 N N . ILE A 1 71 ? -20.747 -7.664 12.612 1.00 96.81 71 ILE A N 1
ATOM 526 C CA . ILE A 1 71 ? -20.403 -6.274 12.308 1.00 96.81 71 ILE A CA 1
ATOM 527 C C . ILE A 1 71 ? -18.884 -6.178 12.180 1.00 96.81 71 ILE A C 1
ATOM 529 O O . ILE A 1 71 ? -18.180 -6.221 13.181 1.00 96.81 71 ILE A O 1
ATOM 533 N N . ASP A 1 72 ? -18.384 -6.023 10.959 1.00 97.56 72 ASP A N 1
ATOM 534 C CA . ASP A 1 72 ? -16.957 -5.905 10.666 1.00 97.56 72 ASP A CA 1
ATOM 535 C C . ASP A 1 72 ? -16.635 -4.474 10.201 1.00 97.56 72 ASP A C 1
ATOM 537 O O . ASP A 1 72 ? -17.194 -3.983 9.218 1.00 97.56 72 ASP A O 1
ATOM 541 N N . ILE A 1 73 ? -15.724 -3.796 10.899 1.00 98.62 73 ILE A N 1
ATOM 542 C CA . ILE A 1 73 ? -15.264 -2.438 10.582 1.00 98.62 73 ILE A CA 1
ATOM 543 C C . ILE A 1 73 ? -13.754 -2.486 10.372 1.00 98.62 73 ILE A C 1
ATOM 545 O O . ILE A 1 73 ? -13.010 -2.675 11.337 1.00 98.62 73 ILE A O 1
ATOM 549 N N . TYR A 1 74 ? -13.280 -2.326 9.138 1.00 98.44 74 TYR A N 1
ATOM 550 C CA . TYR A 1 74 ? -11.848 -2.454 8.860 1.00 98.44 74 TYR A CA 1
ATOM 551 C C . TYR A 1 74 ? -11.324 -1.632 7.690 1.00 98.44 74 TYR A C 1
ATOM 553 O O . TYR A 1 74 ? -12.068 -1.323 6.768 1.00 98.44 74 TYR A O 1
ATOM 561 N N . TYR A 1 75 ? -10.038 -1.272 7.716 1.00 96.56 75 TYR A N 1
ATOM 562 C CA . TYR A 1 75 ? -9.400 -0.407 6.715 1.00 96.56 75 TYR A CA 1
ATOM 563 C C . TYR A 1 75 ? -10.200 0.868 6.444 1.00 96.56 75 TYR A C 1
ATOM 565 O O . TYR A 1 75 ? -10.456 1.214 5.297 1.00 96.56 75 TYR A O 1
ATOM 573 N N . ASN A 1 76 ? -10.651 1.573 7.480 1.00 98.06 76 ASN A N 1
ATOM 574 C CA . ASN A 1 76 ? -11.237 2.905 7.332 1.00 98.06 76 ASN A CA 1
ATOM 575 C C . ASN A 1 76 ? -10.269 3.974 7.843 1.00 98.06 76 ASN A C 1
ATOM 577 O O . ASN A 1 76 ? -9.534 3.751 8.808 1.00 98.06 76 ASN A O 1
ATOM 581 N N . LEU A 1 77 ? -10.322 5.153 7.222 1.00 97.06 77 LEU A N 1
ATOM 582 C CA . LEU A 1 77 ? -9.689 6.373 7.718 1.00 97.06 77 LEU A CA 1
ATOM 583 C C . LEU A 1 77 ? -10.780 7.248 8.324 1.00 97.06 77 LEU A C 1
ATOM 585 O O . LEU A 1 77 ? -11.652 7.739 7.605 1.00 97.06 77 LEU A O 1
ATOM 589 N N . ILE A 1 78 ? -10.749 7.419 9.641 1.00 97.19 78 ILE A N 1
ATOM 590 C CA . ILE A 1 78 ? -11.768 8.147 10.397 1.00 97.19 78 ILE A CA 1
ATOM 591 C C . ILE A 1 78 ? -11.072 9.241 11.194 1.00 97.19 78 ILE A C 1
ATOM 593 O O . ILE A 1 78 ? -10.447 8.961 12.216 1.00 97.19 78 ILE A O 1
ATOM 597 N N . TYR A 1 79 ? -11.153 10.483 10.728 1.00 94.00 79 TYR A N 1
ATOM 598 C CA . TYR A 1 79 ? -10.345 11.557 11.297 1.00 94.00 79 TYR A CA 1
ATOM 599 C C . TYR A 1 79 ? -11.053 12.902 11.338 1.00 94.00 79 TYR A C 1
ATOM 601 O O . TYR A 1 79 ? -11.872 13.196 10.480 1.00 94.00 79 TYR A O 1
ATOM 609 N N . HIS A 1 80 ? -10.730 13.736 12.327 1.00 88.25 80 HIS A N 1
ATOM 610 C CA . HIS A 1 80 ? -11.235 15.113 12.423 1.00 88.25 80 HIS A CA 1
ATOM 611 C C . HIS A 1 80 ? -12.773 15.242 12.355 1.00 88.25 80 HIS A C 1
ATOM 613 O O . HIS A 1 80 ? -13.325 16.223 11.865 1.00 88.25 80 HIS A O 1
ATOM 619 N N . ASN A 1 81 ? -13.494 14.231 12.843 1.00 87.25 81 ASN A N 1
ATOM 620 C CA . ASN A 1 81 ? -14.944 14.296 13.029 1.00 87.25 81 ASN A CA 1
ATOM 621 C C . ASN A 1 81 ? -15.291 14.935 14.378 1.00 87.25 81 ASN A C 1
ATOM 623 O O . ASN A 1 81 ? -14.437 15.020 15.246 1.00 87.25 81 ASN A O 1
ATOM 627 N N . GLY A 1 82 ? -16.543 15.343 14.561 1.00 82.56 82 GLY A N 1
ATOM 628 C CA . GLY A 1 82 ? -17.083 15.944 15.780 1.00 82.56 82 GLY A CA 1
ATOM 629 C C . GLY A 1 82 ? -16.650 17.393 16.005 1.00 82.56 82 GLY A C 1
ATOM 630 O O . GLY A 1 82 ? -16.473 17.831 17.138 1.00 82.56 82 GLY A O 1
ATOM 631 N N . ILE A 1 83 ? -16.542 18.150 14.912 1.00 77.44 83 ILE A N 1
ATOM 632 C CA . ILE A 1 83 ? -16.117 19.562 14.888 1.00 77.44 83 ILE A CA 1
ATOM 633 C C . ILE A 1 83 ? -17.286 20.573 14.912 1.00 77.44 83 ILE A C 1
ATOM 635 O O . ILE A 1 83 ? -17.099 21.771 14.700 1.00 77.44 83 ILE A O 1
ATOM 639 N N . GLY A 1 84 ? -18.523 20.103 15.091 1.00 70.12 84 GLY A N 1
ATOM 640 C CA . GLY A 1 84 ? -19.735 20.929 15.128 1.00 70.12 84 GLY A CA 1
ATOM 641 C C . GLY A 1 84 ? -19.881 21.807 16.382 1.00 70.12 84 GLY A C 1
ATOM 642 O O . GLY A 1 84 ? -19.216 21.623 17.398 1.00 70.12 84 GLY A O 1
ATOM 643 N N . THR A 1 85 ? -20.805 22.773 16.337 1.00 62.94 85 THR A N 1
ATOM 644 C CA . THR A 1 85 ? -20.971 23.795 17.393 1.00 62.94 85 THR A CA 1
ATOM 645 C C . THR A 1 85 ? -22.262 23.676 18.222 1.00 62.94 85 THR A C 1
ATOM 647 O O . THR A 1 85 ? -22.396 24.385 19.225 1.00 62.94 85 THR A O 1
ATOM 650 N N . GLU A 1 86 ? -23.191 22.776 17.874 1.00 57.34 86 GLU A N 1
ATOM 651 C CA . GLU A 1 86 ? -24.516 22.620 18.514 1.00 57.34 86 GLU A CA 1
ATOM 652 C C . GLU A 1 86 ? -24.546 21.724 19.772 1.00 57.34 86 GLU A C 1
ATOM 654 O O . GLU A 1 86 ? -23.689 20.874 19.962 1.00 57.34 86 GLU A O 1
ATOM 659 N N . ASN A 1 87 ? -25.553 21.914 20.641 1.00 53.91 87 ASN A N 1
ATOM 660 C CA . ASN A 1 87 ? -25.587 21.455 22.045 1.00 53.91 87 ASN A CA 1
ATOM 661 C C . ASN A 1 87 ? -26.590 20.335 22.377 1.00 53.91 87 ASN A C 1
ATOM 663 O O . ASN A 1 87 ? -27.224 20.399 23.428 1.00 53.91 87 ASN A O 1
ATOM 667 N N . ILE A 1 88 ? -26.837 19.384 21.471 1.00 51.03 88 ILE A N 1
ATOM 668 C CA . ILE A 1 88 ? -28.080 18.591 21.561 1.00 51.03 88 ILE A CA 1
ATOM 669 C C . ILE A 1 88 ? -27.966 17.068 21.416 1.00 51.03 88 ILE A C 1
ATOM 671 O O . ILE A 1 88 ? -28.963 16.392 21.653 1.00 51.03 88 ILE A O 1
ATOM 675 N N . ASP A 1 89 ? -26.783 16.500 21.166 1.00 54.97 89 ASP A N 1
ATOM 676 C CA . ASP A 1 89 ? -26.562 15.053 21.344 1.00 54.97 89 ASP A CA 1
ATOM 677 C C . ASP A 1 89 ? -25.149 14.825 21.884 1.00 54.97 89 ASP A C 1
ATOM 679 O O . ASP A 1 89 ? -24.180 15.083 21.188 1.00 54.97 89 ASP A O 1
ATOM 683 N N . ASN A 1 90 ? -25.013 14.383 23.134 1.00 55.53 90 ASN A N 1
ATOM 684 C CA . ASN A 1 90 ? -23.757 14.394 23.897 1.00 55.53 90 ASN A CA 1
ATOM 685 C C . ASN A 1 90 ? -22.733 13.320 23.462 1.00 55.53 90 ASN A C 1
ATOM 687 O O . ASN A 1 90 ? -21.942 12.872 24.277 1.00 55.53 90 ASN A O 1
ATOM 691 N N . ARG A 1 91 ? -22.768 12.807 22.225 1.00 64.56 91 ARG A N 1
ATOM 692 C CA . ARG A 1 91 ? -21.894 11.699 21.777 1.00 64.56 91 ARG A CA 1
ATOM 693 C C . ARG A 1 91 ? -21.188 12.044 20.474 1.00 64.56 91 ARG A C 1
ATOM 695 O O . ARG A 1 91 ? -21.824 12.050 19.416 1.00 64.56 91 ARG A O 1
ATOM 702 N N . TRP A 1 92 ? -19.891 12.328 20.561 1.00 73.69 92 TRP A N 1
ATOM 703 C CA . TRP A 1 92 ? -19.082 12.915 19.489 1.00 73.69 92 TRP A CA 1
ATOM 704 C C . TRP A 1 92 ? -17.766 12.149 19.298 1.00 73.69 92 TRP A C 1
ATOM 706 O O . TRP A 1 92 ? -17.308 11.463 20.212 1.00 73.69 92 TRP A O 1
ATOM 716 N N . GLY A 1 93 ? -17.159 12.276 18.115 1.00 82.75 93 GLY A N 1
ATOM 717 C CA . GLY A 1 93 ? -15.827 11.738 17.832 1.00 82.75 93 GLY A CA 1
ATOM 718 C C . GLY A 1 93 ? -15.777 10.791 16.636 1.00 82.75 93 GLY A C 1
ATOM 719 O O . GLY A 1 93 ? -16.428 11.029 15.619 1.00 82.75 93 GLY A O 1
ATOM 720 N N . GLY A 1 94 ? -14.967 9.738 16.729 1.00 92.31 94 GLY A N 1
ATOM 721 C CA . GLY A 1 94 ? -14.690 8.827 15.615 1.00 92.31 94 GLY A CA 1
ATOM 722 C C . GLY A 1 94 ? -15.782 7.772 15.438 1.00 92.31 94 GLY A C 1
ATOM 723 O O . GLY A 1 94 ? -16.790 8.010 14.769 1.00 92.31 94 GLY A O 1
ATOM 724 N N . ILE A 1 95 ? -15.568 6.596 16.026 1.00 95.69 95 ILE A N 1
ATOM 725 C CA . ILE A 1 95 ? -16.492 5.458 15.992 1.00 95.69 95 ILE A CA 1
ATOM 726 C C . ILE A 1 95 ? -17.326 5.414 17.275 1.00 95.69 95 ILE A C 1
ATOM 728 O O . ILE A 1 95 ? -16.789 5.384 18.381 1.00 95.69 95 ILE A O 1
ATOM 732 N N . PHE A 1 96 ? -18.643 5.305 17.124 1.00 93.62 96 PHE A N 1
ATOM 733 C CA . PHE A 1 96 ? -19.591 5.124 18.216 1.00 93.62 96 PHE A CA 1
ATOM 734 C C . PHE A 1 96 ? -20.391 3.827 18.077 1.00 93.62 96 PHE A C 1
ATOM 736 O O . PHE A 1 96 ? -21.139 3.651 17.117 1.00 93.62 96 PHE A O 1
ATOM 743 N N . LEU A 1 97 ? -20.301 2.963 19.085 1.00 95.06 97 LEU A N 1
ATOM 744 C CA . LEU A 1 97 ? -21.121 1.768 19.251 1.00 95.06 97 LEU A CA 1
ATOM 745 C C . LEU A 1 97 ? -22.097 1.965 20.420 1.00 95.06 97 LEU A C 1
ATOM 747 O O . LEU A 1 97 ? -21.688 2.048 21.582 1.00 95.06 97 LEU A O 1
ATOM 751 N N . GLY A 1 98 ? -23.397 2.037 20.130 1.00 93.38 98 GLY A N 1
ATOM 752 C CA . GLY A 1 98 ? -24.431 2.349 21.120 1.00 93.38 98 GLY A CA 1
ATOM 753 C C . GLY A 1 98 ? -25.492 1.265 21.273 1.00 93.38 98 GLY A C 1
ATOM 754 O O . GLY A 1 98 ? -26.238 0.991 20.341 1.00 93.38 98 GLY A O 1
ATOM 755 N N . TYR A 1 99 ? -25.644 0.729 22.482 1.00 93.81 99 TYR A N 1
ATOM 756 C CA . TYR A 1 99 ? -26.648 -0.291 22.808 1.00 93.81 99 TYR A CA 1
ATOM 757 C C . TYR A 1 99 ? -27.476 0.113 24.035 1.00 93.81 99 TYR A C 1
ATOM 759 O O . TYR A 1 99 ? -27.285 -0.447 25.111 1.00 93.81 99 TYR A O 1
ATOM 767 N N . PRO A 1 100 ? -28.354 1.130 23.942 1.00 89.12 100 PRO A N 1
ATOM 768 C CA . PRO A 1 100 ? -29.105 1.643 25.092 1.00 89.12 100 PRO A CA 1
ATOM 769 C C . PRO A 1 100 ? -30.211 0.717 25.633 1.00 89.12 100 PRO A C 1
ATOM 771 O O . PRO A 1 100 ? -30.614 0.905 26.780 1.00 89.12 100 PRO A O 1
ATOM 774 N N . SER A 1 101 ? -30.726 -0.243 24.854 1.00 85.69 101 SER A N 1
ATOM 775 C CA . SER A 1 101 ? -31.896 -1.058 25.232 1.00 85.69 101 SER A CA 1
ATOM 776 C C . SER A 1 101 ? -31.789 -2.518 24.777 1.00 85.69 101 SER A C 1
ATOM 778 O O . SER A 1 101 ? -31.401 -2.752 23.635 1.00 85.69 101 SER A O 1
ATOM 780 N N . ALA A 1 102 ? -32.164 -3.455 25.666 1.00 75.94 102 ALA A N 1
ATOM 781 C CA . ALA A 1 102 ? -32.122 -4.931 25.582 1.00 75.94 102 ALA A CA 1
ATOM 782 C C . ALA A 1 102 ? -31.734 -5.554 24.219 1.00 75.94 102 ALA A C 1
ATOM 784 O O . ALA A 1 102 ? -32.561 -6.164 23.543 1.00 75.94 102 ALA A O 1
ATOM 785 N N . SER A 1 103 ? -30.461 -5.418 23.842 1.00 82.50 103 SER A N 1
ATOM 786 C CA . SER A 1 103 ? -29.884 -5.947 22.602 1.00 82.50 103 SER A CA 1
ATOM 787 C C . SER A 1 103 ? -28.670 -6.807 22.928 1.00 82.50 103 SER A C 1
ATOM 789 O O . SER A 1 103 ? -27.873 -6.445 23.798 1.00 82.50 103 SER A O 1
ATOM 791 N N . ASN A 1 104 ? -28.524 -7.925 22.217 1.00 86.44 104 ASN A N 1
ATOM 792 C CA . ASN A 1 104 ? -27.379 -8.818 22.346 1.00 86.44 104 ASN A CA 1
ATOM 793 C C . ASN A 1 104 ? -26.655 -8.920 21.000 1.00 86.44 104 ASN A C 1
ATOM 795 O O . ASN A 1 104 ? -27.278 -9.288 20.004 1.00 86.44 104 ASN A O 1
ATOM 799 N N . THR A 1 105 ? -25.356 -8.622 20.986 1.00 89.06 105 THR A N 1
ATOM 800 C CA . THR A 1 105 ? -24.515 -8.686 19.781 1.00 89.06 105 THR A CA 1
ATOM 801 C C . THR A 1 105 ? -23.145 -9.239 20.145 1.00 89.06 105 THR A C 1
ATOM 803 O O . THR A 1 105 ? -22.435 -8.641 20.944 1.00 89.06 105 THR A O 1
ATOM 806 N N . ASP A 1 106 ? -22.740 -10.360 19.563 1.00 85.81 106 ASP A N 1
ATOM 807 C CA . ASP A 1 106 ? -21.472 -11.035 19.862 1.00 85.81 106 ASP A CA 1
ATOM 808 C C . ASP A 1 106 ? -20.469 -11.043 18.694 1.00 85.81 106 ASP A C 1
ATOM 810 O O . ASP A 1 106 ? -19.350 -11.524 18.854 1.00 85.81 106 ASP A O 1
ATOM 814 N N . GLY A 1 107 ? -20.835 -10.471 17.544 1.00 87.50 107 GLY A N 1
ATOM 815 C CA . GLY A 1 107 ? -20.051 -10.522 16.310 1.00 87.50 107 GLY A CA 1
ATOM 816 C C . GLY A 1 107 ? -19.423 -9.202 15.866 1.00 87.50 107 GLY A C 1
ATOM 817 O O . GLY A 1 107 ? -19.347 -8.989 14.659 1.00 87.50 107 GLY A O 1
ATOM 818 N N . ILE A 1 108 ? -19.028 -8.301 16.778 1.00 97.50 108 ILE A N 1
ATOM 819 C CA . ILE A 1 108 ? -18.426 -7.006 16.402 1.00 97.50 108 ILE A CA 1
ATOM 820 C C . ILE A 1 108 ? -16.899 -7.103 16.351 1.00 97.50 108 ILE A C 1
ATOM 822 O O . ILE A 1 108 ? -16.270 -7.420 17.361 1.00 97.50 108 ILE A O 1
ATOM 826 N N . SER A 1 109 ? -16.309 -6.741 15.214 1.00 98.19 109 SER A N 1
ATOM 827 C CA . SER A 1 109 ? -14.861 -6.638 15.018 1.00 98.19 109 SER A CA 1
ATOM 828 C C . SER A 1 109 ? -14.486 -5.269 14.454 1.00 98.19 109 SER A C 1
ATOM 830 O O . SER A 1 109 ? -15.049 -4.826 13.454 1.00 98.19 109 SER A O 1
ATOM 832 N N . ILE A 1 110 ? -13.516 -4.608 15.081 1.00 98.69 110 ILE A N 1
ATOM 833 C CA . ILE A 1 110 ? -12.903 -3.364 14.610 1.00 98.69 110 ILE A CA 1
ATOM 834 C C . ILE A 1 110 ? -11.421 -3.646 14.392 1.00 98.69 110 ILE A C 1
ATOM 836 O O . ILE A 1 110 ? -10.672 -3.786 15.361 1.00 98.69 110 ILE A O 1
ATOM 840 N N . CYS A 1 111 ? -11.003 -3.757 13.134 1.00 98.62 111 CYS A N 1
ATOM 841 C CA . CYS A 1 111 ? -9.654 -4.198 12.791 1.00 98.62 111 CYS A CA 1
ATOM 842 C C . CYS A 1 111 ? -8.968 -3.279 11.782 1.00 98.62 111 CYS A C 1
ATOM 844 O O . CYS A 1 111 ? -9.609 -2.860 10.829 1.00 98.62 111 CYS A O 1
ATOM 846 N N . ASN A 1 112 ? -7.669 -3.014 11.926 1.00 98.44 112 ASN A N 1
ATOM 847 C CA . ASN A 1 112 ? -6.879 -2.329 10.891 1.00 98.44 112 ASN A CA 1
ATOM 848 C C . ASN A 1 112 ? -7.486 -0.990 10.422 1.00 98.44 112 ASN A C 1
ATOM 850 O O . ASN A 1 112 ? -7.563 -0.706 9.230 1.00 98.44 112 ASN A O 1
ATOM 854 N N . ASN A 1 113 ? -7.991 -0.164 11.340 1.00 98.75 113 ASN A N 1
ATOM 855 C CA . ASN A 1 113 ? -8.448 1.193 11.026 1.00 98.75 113 ASN A CA 1
ATOM 856 C C . ASN A 1 113 ? -7.420 2.228 11.494 1.00 98.75 113 ASN A C 1
ATOM 858 O O . ASN A 1 113 ? -6.676 1.990 12.447 1.00 98.75 113 ASN A O 1
ATOM 862 N N . THR A 1 114 ? -7.450 3.409 10.878 1.00 98.62 114 THR A N 1
ATOM 863 C CA . THR A 1 114 ? -6.793 4.605 11.416 1.00 98.62 114 THR A CA 1
ATOM 864 C C . THR A 1 114 ? -7.867 5.573 11.899 1.00 98.62 114 THR A C 1
ATOM 866 O O . THR A 1 114 ? -8.639 6.109 11.100 1.00 98.62 114 THR A O 1
ATOM 869 N N . ILE A 1 115 ? -7.931 5.777 13.215 1.00 97.75 115 ILE A N 1
ATOM 870 C CA . ILE A 1 115 ? -8.921 6.600 13.912 1.00 97.75 115 ILE A CA 1
ATOM 871 C C . ILE A 1 115 ? -8.175 7.721 14.637 1.00 97.75 115 ILE A C 1
ATOM 873 O O . ILE A 1 115 ? -7.650 7.532 15.733 1.00 97.75 115 ILE A O 1
ATOM 877 N N . TRP A 1 116 ? -8.077 8.884 14.003 1.00 95.00 116 TRP A N 1
ATOM 878 C CA . TRP A 1 116 ? -7.071 9.874 14.377 1.00 95.00 116 TRP A CA 1
ATOM 879 C C . TRP A 1 116 ? -7.641 11.273 14.514 1.00 95.00 116 TRP A C 1
ATOM 881 O O . TRP A 1 116 ? -8.376 11.726 13.639 1.00 95.00 116 TRP A O 1
ATOM 891 N N . LYS A 1 117 ? -7.253 12.005 15.563 1.00 90.38 117 LYS A N 1
ATOM 892 C CA . LYS A 1 117 ? -7.590 13.430 15.689 1.00 90.38 117 LYS A CA 1
ATOM 893 C C . LYS A 1 117 ? -9.093 13.712 15.584 1.00 90.38 117 LYS A C 1
ATOM 895 O O . LYS A 1 117 ? -9.491 14.750 15.066 1.00 90.38 117 LYS A O 1
ATOM 900 N N . ASN A 1 118 ? -9.953 12.792 16.029 1.00 88.50 118 ASN A N 1
ATOM 901 C CA . ASN A 1 118 ? -11.375 13.102 16.138 1.00 88.50 118 ASN A CA 1
ATOM 902 C C . ASN A 1 118 ? -11.605 13.989 17.366 1.00 88.50 118 ASN A C 1
ATOM 904 O O . ASN A 1 118 ? -10.936 13.862 18.390 1.00 88.50 118 ASN A O 1
ATOM 908 N N . ASP A 1 119 ? -12.543 14.908 17.223 1.00 76.81 119 ASP A N 1
ATOM 909 C CA . ASP A 1 119 ? -12.918 15.929 18.182 1.00 76.81 119 ASP A CA 1
ATOM 910 C C . ASP A 1 119 ? -14.321 15.613 18.722 1.00 76.81 119 ASP A C 1
ATOM 912 O O . ASP A 1 119 ? -15.147 14.982 18.069 1.00 76.81 119 ASP A O 1
ATOM 916 N N . GLY A 1 120 ? -14.617 16.006 19.947 1.00 64.38 120 GLY A N 1
ATOM 917 C CA . GLY A 1 120 ? -15.959 15.894 20.484 1.00 64.38 120 GLY A CA 1
ATOM 918 C C . GLY A 1 120 ? -16.206 16.993 21.482 1.00 64.38 120 GLY A C 1
ATOM 919 O O . GLY A 1 120 ? -15.479 17.094 22.456 1.00 64.38 120 GLY A O 1
ATOM 920 N N . ARG A 1 121 ? -17.182 17.848 21.175 1.00 62.47 121 ARG A N 1
ATOM 921 C CA . ARG A 1 121 ? -17.452 19.181 21.737 1.00 62.47 121 ARG A CA 1
ATOM 922 C C . ARG A 1 121 ? -17.140 19.406 23.232 1.00 62.47 121 ARG A C 1
ATOM 924 O O . ARG A 1 121 ? -17.379 18.553 24.072 1.00 62.47 121 ARG A O 1
ATOM 931 N N . ASN A 1 122 ? -16.716 20.645 23.512 1.00 53.44 122 ASN A N 1
ATOM 932 C CA . ASN A 1 122 ? -16.314 21.282 24.783 1.00 53.44 122 ASN A CA 1
ATOM 933 C C . ASN A 1 122 ? -17.339 21.278 25.952 1.00 53.44 122 ASN A C 1
ATOM 935 O O . ASN A 1 122 ? -17.264 22.146 26.827 1.00 53.44 122 ASN A O 1
ATOM 939 N N . ASP A 1 123 ? -18.333 20.390 25.980 1.00 53.59 123 ASP A N 1
ATOM 940 C CA . ASP A 1 123 ? -19.304 20.352 27.078 1.00 53.59 123 ASP A CA 1
ATOM 941 C C . ASP A 1 123 ? -18.877 19.444 28.249 1.00 53.59 123 ASP A C 1
ATOM 943 O O . ASP A 1 123 ? -17.882 18.724 28.220 1.00 53.59 123 ASP A O 1
ATOM 947 N N . VAL A 1 124 ? -19.599 19.585 29.362 1.00 50.00 124 VAL A N 1
ATOM 948 C CA . VAL A 1 124 ? -19.220 19.185 30.732 1.00 50.00 124 VAL A CA 1
ATOM 949 C C . VAL A 1 124 ? -19.250 17.659 30.957 1.00 50.00 124 VAL A C 1
ATOM 951 O O . VAL A 1 124 ? -19.250 17.186 32.095 1.00 50.00 124 VAL A O 1
ATOM 954 N N . HIS A 1 125 ? -19.305 16.864 29.889 1.00 57.56 125 HIS A N 1
ATOM 955 C CA . HIS A 1 125 ? -19.501 15.418 29.925 1.00 57.56 125 HIS A CA 1
ATOM 956 C C . HIS A 1 125 ? -18.297 14.680 29.330 1.00 57.56 125 HIS A C 1
ATOM 958 O O . HIS A 1 125 ? -18.365 14.057 28.273 1.00 57.56 125 HIS A O 1
ATOM 964 N N . ALA A 1 126 ? -17.185 14.739 30.063 1.00 56.31 126 ALA A N 1
ATOM 965 C CA . ALA A 1 126 ? -15.890 14.168 29.697 1.00 56.31 126 ALA A CA 1
ATOM 966 C C . ALA A 1 126 ? -15.948 12.715 29.181 1.00 56.31 126 ALA A C 1
ATOM 968 O O . ALA A 1 126 ? -15.217 12.351 28.269 1.00 56.31 126 ALA A O 1
ATOM 969 N N . ASP A 1 127 ? -16.849 11.885 29.713 1.00 63.59 127 ASP A N 1
ATOM 970 C CA . ASP A 1 127 ? -16.964 10.455 29.399 1.00 63.59 127 ASP A CA 1
ATOM 971 C C . ASP A 1 127 ? -17.782 10.137 28.132 1.00 63.59 127 ASP A C 1
ATOM 973 O O . ASP A 1 127 ? -18.158 8.980 27.908 1.00 63.59 127 ASP A O 1
ATOM 977 N N . GLN A 1 128 ? -18.119 11.141 27.317 1.00 74.50 128 GLN A N 1
ATOM 978 C CA . GLN A 1 128 ? -19.089 10.983 26.226 1.00 74.50 128 GLN A CA 1
ATOM 979 C C . GLN A 1 128 ? -18.526 11.227 24.826 1.00 74.50 128 GLN A C 1
ATOM 981 O O . GLN A 1 128 ? -19.229 10.951 23.856 1.00 74.50 128 GLN A O 1
ATOM 986 N N . SER A 1 129 ? -17.249 11.591 24.722 1.00 81.38 129 SER A N 1
ATOM 987 C CA . SER A 1 129 ? -16.558 11.818 23.452 1.00 81.38 129 SER A CA 1
ATOM 988 C C . SER A 1 129 ? -15.280 10.989 23.359 1.00 81.38 129 SER A C 1
ATOM 990 O O . SER A 1 129 ? -14.507 10.948 24.321 1.00 81.38 129 SER A O 1
ATOM 992 N N . ALA A 1 130 ? -15.062 10.326 22.217 1.00 88.56 130 ALA A N 1
ATOM 993 C CA . ALA A 1 130 ? -13.835 9.565 21.989 1.00 88.56 130 ALA A CA 1
ATOM 994 C C . ALA A 1 130 ? -13.504 9.308 20.515 1.00 88.56 130 ALA A C 1
ATOM 996 O O . ALA A 1 130 ? -14.382 9.354 19.650 1.00 88.56 130 ALA A O 1
ATOM 997 N N . ASN A 1 131 ? -12.253 8.932 20.233 1.00 92.62 131 ASN A N 1
ATOM 998 C CA . ASN A 1 131 ? -11.903 8.312 18.951 1.00 92.62 131 ASN A CA 1
ATOM 999 C C . ASN A 1 131 ? -12.687 6.996 18.758 1.00 92.62 131 ASN A C 1
ATOM 1001 O O . ASN A 1 131 ? -13.317 6.809 17.718 1.00 92.62 131 ASN A O 1
ATOM 1005 N N . LEU A 1 132 ? -12.737 6.130 19.776 1.00 94.88 132 LEU A N 1
ATOM 1006 C CA . LEU A 1 132 ? -13.560 4.917 19.805 1.00 94.88 132 LEU A CA 1
A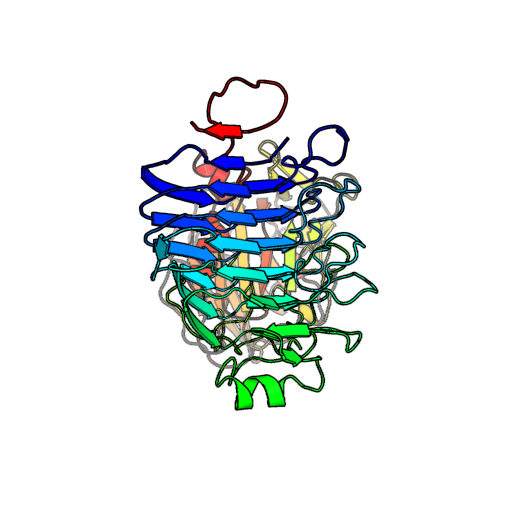TOM 1007 C C . LEU A 1 132 ? -14.400 4.848 21.086 1.00 94.88 132 LEU A C 1
ATOM 1009 O O . LEU A 1 132 ? -13.871 4.879 22.195 1.00 94.88 132 LEU A O 1
ATOM 1013 N N . GLN A 1 133 ? -15.716 4.694 20.948 1.00 93.06 133 GLN A N 1
ATOM 1014 C CA . GLN A 1 133 ? -16.634 4.619 22.082 1.00 93.06 133 GLN A CA 1
ATOM 1015 C C . GLN A 1 133 ? -17.582 3.418 21.990 1.00 93.06 133 GLN A C 1
ATOM 1017 O O . GLN A 1 133 ? -18.270 3.234 20.989 1.00 93.06 133 GLN A O 1
ATOM 1022 N N . LEU A 1 134 ? -17.703 2.669 23.090 1.00 94.38 134 LEU A N 1
ATOM 1023 C CA . LEU A 1 134 ? -18.748 1.674 23.335 1.00 94.38 134 LEU A CA 1
ATOM 1024 C C . LEU A 1 134 ? -19.595 2.079 24.547 1.00 94.38 134 LEU A C 1
ATOM 1026 O O . LEU A 1 134 ? -19.076 2.332 25.640 1.00 94.38 134 LEU A O 1
ATOM 1030 N N . VAL A 1 135 ? -20.917 2.078 24.371 1.00 92.94 135 VAL A N 1
ATOM 1031 C CA . VAL A 1 135 ? -21.894 2.327 25.438 1.00 92.94 135 VAL A CA 1
ATOM 1032 C C . VAL A 1 135 ? -22.914 1.198 25.482 1.00 92.94 135 VAL A C 1
ATOM 1034 O O . VAL A 1 135 ? -23.697 1.039 24.546 1.00 92.94 135 VAL A O 1
ATOM 1037 N N . VAL A 1 136 ? -22.950 0.454 26.592 1.00 94.81 136 VAL A N 1
ATOM 1038 C CA . VAL A 1 136 ? -23.874 -0.680 26.776 1.00 94.81 136 VAL A CA 1
ATOM 1039 C C . VAL A 1 136 ? -24.846 -0.422 27.929 1.00 94.81 136 VAL A C 1
ATOM 1041 O O . VAL A 1 136 ? -24.463 -0.317 29.095 1.00 94.81 136 VAL A O 1
ATOM 1044 N N . GLY A 1 137 ? -26.125 -0.297 27.596 1.00 93.81 137 GLY A N 1
ATOM 1045 C CA . GLY A 1 137 ? -27.222 -0.038 28.522 1.00 93.81 137 GLY A CA 1
ATOM 1046 C C . GLY A 1 137 ? -27.651 -1.269 29.317 1.00 93.81 137 GLY A C 1
ATOM 1047 O O . GLY A 1 137 ? -27.231 -2.398 29.059 1.00 93.81 137 GLY A O 1
ATOM 1048 N N . THR A 1 138 ? -28.512 -1.047 30.307 1.00 93.94 138 THR A N 1
ATOM 1049 C CA . THR A 1 138 ? -29.039 -2.103 31.178 1.00 93.94 138 THR A CA 1
ATOM 1050 C C . THR A 1 138 ? -29.709 -3.213 30.367 1.00 93.94 138 THR A C 1
ATOM 1052 O O . THR A 1 138 ? -30.504 -2.945 29.468 1.00 93.94 138 THR A O 1
ATOM 1055 N N . GLY A 1 139 ? -29.404 -4.470 30.701 1.00 92.56 139 GLY A N 1
ATOM 1056 C CA . GLY A 1 139 ? -29.994 -5.640 30.042 1.00 92.56 139 GLY A CA 1
ATOM 1057 C C . GLY A 1 139 ? -29.450 -5.942 28.641 1.00 92.56 139 GLY A C 1
ATOM 1058 O O . GLY A 1 139 ? -29.973 -6.841 27.992 1.00 92.56 139 GLY A O 1
ATOM 1059 N N . CYS A 1 140 ? -28.426 -5.219 28.175 1.00 94.56 140 CYS A N 1
ATOM 1060 C CA . CYS A 1 140 ? -27.737 -5.500 26.913 1.00 94.56 140 CYS A CA 1
ATOM 1061 C C . CYS A 1 140 ? -26.445 -6.295 27.145 1.00 94.56 140 CYS A C 1
ATOM 1063 O O . CYS A 1 140 ? -25.805 -6.158 28.196 1.00 94.56 140 CYS A O 1
ATOM 1065 N N . SER A 1 141 ? -26.040 -7.078 26.143 1.00 94.62 141 SER A N 1
ATOM 1066 C CA . SER A 1 141 ? -24.770 -7.807 26.122 1.00 94.62 141 SER A CA 1
ATOM 1067 C C . SER A 1 141 ? -24.035 -7.601 24.798 1.00 94.62 141 SER A C 1
ATOM 1069 O O . SER A 1 141 ? -24.601 -7.839 23.735 1.00 94.62 141 SER A O 1
ATOM 1071 N N . VAL A 1 142 ? -22.777 -7.159 24.846 1.00 95.81 142 VAL A N 1
ATOM 1072 C CA . VAL A 1 142 ? -21.966 -6.917 23.641 1.00 95.81 142 VAL A CA 1
ATOM 1073 C C . VAL A 1 142 ? -20.624 -7.637 23.734 1.00 95.81 142 VAL A C 1
ATOM 1075 O O . VAL A 1 142 ? -19.915 -7.472 24.722 1.00 95.81 142 VAL A O 1
ATOM 1078 N N . SER A 1 143 ? -20.236 -8.387 22.705 1.00 95.50 143 SER A N 1
ATOM 1079 C CA . SER A 1 143 ? -18.847 -8.836 22.538 1.00 95.50 143 SER A CA 1
ATOM 1080 C C . SER A 1 143 ? -18.180 -8.057 21.410 1.00 95.50 143 SER A C 1
ATOM 1082 O O . SER A 1 143 ? -18.779 -7.848 20.354 1.00 95.50 143 SER A O 1
ATOM 1084 N N . LEU A 1 144 ? -16.960 -7.591 21.667 1.00 96.44 144 LEU A N 1
ATOM 1085 C CA . LEU A 1 144 ? -16.222 -6.691 20.789 1.00 96.44 144 LEU A CA 1
ATOM 1086 C C . LEU A 1 144 ? -14.764 -7.140 20.671 1.00 96.44 144 LEU A C 1
ATOM 1088 O O . LEU A 1 144 ? -14.072 -7.285 21.679 1.00 96.44 144 LEU A O 1
ATOM 1092 N N . VAL A 1 145 ? -14.290 -7.290 19.438 1.00 98.25 145 VAL A N 1
ATOM 1093 C CA . VAL A 1 145 ? -12.875 -7.478 19.103 1.00 98.25 145 VAL A CA 1
ATOM 1094 C C . VAL A 1 145 ? -12.308 -6.166 18.566 1.00 98.25 145 VAL A C 1
ATOM 1096 O O . VAL A 1 145 ? -12.906 -5.557 17.679 1.00 98.25 145 VAL A O 1
ATOM 1099 N N . VAL A 1 146 ? -11.157 -5.735 19.086 1.00 98.62 146 VAL A N 1
ATOM 1100 C CA . VAL A 1 146 ? -10.456 -4.517 18.642 1.00 98.62 146 VAL A CA 1
ATOM 1101 C C . VAL A 1 146 ? -8.984 -4.850 18.417 1.00 98.62 146 VAL A C 1
ATOM 1103 O O . VAL A 1 146 ? -8.262 -5.092 19.382 1.00 98.62 146 VAL A O 1
ATOM 1106 N N . LYS A 1 147 ? -8.533 -4.911 17.160 1.00 98.75 147 LYS A N 1
ATOM 1107 C CA . LYS A 1 147 ? -7.147 -5.296 16.840 1.00 98.75 147 LYS A CA 1
ATOM 1108 C C . LYS A 1 147 ? -6.510 -4.478 15.728 1.00 98.75 147 LYS A C 1
ATOM 1110 O O . LYS A 1 147 ? -7.194 -4.063 14.802 1.00 98.75 147 LYS A O 1
ATOM 1115 N N . ASN A 1 148 ? -5.193 -4.298 15.768 1.00 98.62 148 ASN A N 1
ATOM 1116 C CA . ASN A 1 148 ? -4.424 -3.629 14.712 1.00 98.62 148 ASN A CA 1
ATOM 1117 C C . ASN A 1 148 ? -4.915 -2.213 14.374 1.00 98.62 148 ASN A C 1
ATOM 1119 O O . ASN A 1 148 ? -4.721 -1.761 13.252 1.00 98.62 148 ASN A O 1
ATOM 1123 N N . ASN A 1 149 ? -5.595 -1.500 15.272 1.00 98.88 149 ASN A N 1
ATOM 1124 C CA . ASN A 1 149 ? -6.041 -0.136 14.982 1.00 98.88 149 ASN A CA 1
ATOM 1125 C C . ASN A 1 149 ? -4.997 0.871 15.455 1.00 98.88 149 ASN A C 1
ATOM 1127 O O . ASN A 1 149 ? -4.439 0.709 16.539 1.00 98.88 149 ASN A O 1
ATOM 1131 N N . ILE A 1 150 ? -4.807 1.949 14.696 1.00 98.75 150 ILE A N 1
ATOM 1132 C CA . ILE A 1 150 ? -4.180 3.163 15.224 1.00 98.75 150 ILE A CA 1
ATOM 1133 C C . ILE A 1 150 ? -5.297 4.075 15.727 1.00 98.75 150 ILE A C 1
ATOM 1135 O O . ILE A 1 150 ? -6.179 4.457 14.957 1.00 98.75 150 ILE A O 1
ATOM 1139 N N . ILE A 1 151 ? -5.268 4.409 17.015 1.00 97.44 151 ILE A N 1
ATOM 1140 C CA . ILE A 1 151 ? -6.266 5.228 17.704 1.00 97.44 151 ILE A CA 1
ATOM 1141 C C . ILE A 1 151 ? -5.518 6.310 18.477 1.00 97.44 151 ILE A C 1
ATOM 1143 O O . ILE A 1 151 ? -4.737 5.988 19.369 1.00 97.44 151 ILE A O 1
ATOM 1147 N N . GLY A 1 152 ? -5.723 7.587 18.169 1.00 92.62 152 GLY A N 1
ATOM 1148 C CA . GLY A 1 152 ? -4.964 8.600 18.898 1.00 92.62 152 GLY A CA 1
ATOM 1149 C C . GLY A 1 152 ? -5.291 10.055 18.629 1.00 92.62 152 GLY A C 1
ATOM 1150 O O . GLY A 1 152 ? -6.059 10.406 17.725 1.00 92.62 152 GLY A O 1
ATOM 1151 N N . GLU A 1 153 ? -4.644 10.894 19.437 1.00 88.38 153 GLU A N 1
ATOM 1152 C CA . GLU A 1 153 ? -4.649 12.356 19.346 1.00 88.38 153 GLU A CA 1
ATOM 1153 C C . GLU A 1 153 ? -6.038 13.000 19.458 1.00 88.38 153 GLU A C 1
ATOM 1155 O O . GLU A 1 153 ? -6.374 13.909 18.701 1.00 88.38 153 GLU A O 1
ATOM 1160 N N . PHE A 1 154 ? -6.876 12.568 20.404 1.00 81.75 154 PHE A N 1
ATOM 1161 C CA . PHE A 1 154 ? -8.117 13.297 20.690 1.00 81.75 154 PHE A CA 1
ATOM 1162 C C . PHE A 1 154 ? -7.835 14.777 21.044 1.00 81.75 154 PHE A C 1
ATOM 1164 O O . PHE A 1 154 ? -7.168 15.078 22.034 1.00 81.75 154 PHE A O 1
ATOM 1171 N N . ILE A 1 155 ? -8.361 15.710 20.240 1.00 70.06 155 ILE A N 1
ATOM 1172 C CA . ILE A 1 155 ? -7.822 17.083 20.122 1.00 70.06 155 ILE A CA 1
ATOM 1173 C C . ILE A 1 155 ? -8.094 17.985 21.349 1.00 70.06 155 ILE A C 1
ATOM 1175 O O . ILE A 1 155 ? -7.360 18.948 21.589 1.00 70.06 155 ILE A O 1
ATOM 1179 N N . GLN A 1 156 ? -9.142 17.742 22.145 1.00 66.94 156 GLN A N 1
ATOM 1180 C CA . GLN A 1 156 ? -9.586 18.748 23.126 1.00 66.94 156 GLN A CA 1
ATOM 1181 C C . GLN A 1 156 ? -8.708 18.920 24.376 1.00 66.94 156 GLN A C 1
ATOM 1183 O O . GLN A 1 156 ? -7.972 18.044 24.830 1.00 66.94 156 GLN A O 1
ATOM 1188 N N . SER A 1 157 ? -8.833 20.104 24.985 1.00 54.22 157 SER A N 1
ATOM 1189 C CA . SER A 1 157 ? -8.200 20.496 26.252 1.00 54.22 157 SER A CA 1
ATOM 1190 C C . SER A 1 157 ? -8.919 19.984 27.509 1.00 54.22 157 SER A C 1
ATOM 1192 O O . SER A 1 157 ? -8.329 20.015 28.587 1.00 54.22 157 SER A O 1
ATOM 1194 N N . GLN A 1 158 ? -10.162 19.511 27.374 1.00 57.78 158 GLN A N 1
ATOM 1195 C CA . GLN A 1 158 ? -11.001 18.920 28.429 1.00 57.78 158 GLN A CA 1
ATOM 1196 C C . GLN A 1 158 ? -10.925 17.375 28.381 1.00 57.78 158 GLN A C 1
ATOM 1198 O O . GLN A 1 158 ? -10.304 16.850 27.456 1.00 57.78 158 GLN A O 1
ATOM 1203 N N . PRO A 1 159 ? -11.473 16.610 29.354 1.00 61.62 159 PRO A N 1
ATOM 1204 C CA . PRO A 1 159 ? -11.081 15.216 29.584 1.00 61.62 159 PRO A CA 1
ATOM 1205 C C . PRO A 1 159 ? -11.712 14.208 28.602 1.00 61.62 159 PRO A C 1
ATOM 1207 O O . PRO A 1 159 ? -12.278 13.213 29.033 1.00 61.62 159 PRO A O 1
ATOM 1210 N N . GLY A 1 160 ? -11.630 14.454 27.293 1.00 69.81 160 GLY A N 1
ATOM 1211 C CA . GLY A 1 160 ? -11.977 13.481 26.255 1.00 69.81 160 GLY A CA 1
ATOM 1212 C C . GLY A 1 160 ? -10.904 12.401 26.096 1.00 69.81 160 GLY A C 1
ATOM 1213 O O . GLY A 1 160 ? -9.745 12.610 26.459 1.00 69.81 160 GLY A O 1
ATOM 1214 N N . TYR A 1 161 ? -11.291 11.255 25.539 1.00 87.19 161 TYR A N 1
ATOM 1215 C CA . TYR A 1 161 ? -10.503 10.018 25.553 1.00 87.19 161 TYR A CA 1
ATOM 1216 C C . TYR A 1 161 ? -10.239 9.497 24.139 1.00 87.19 161 TYR A C 1
ATOM 1218 O O . TYR A 1 161 ? -11.006 9.743 23.216 1.00 87.19 161 TYR A O 1
ATOM 1226 N N . ASP A 1 162 ? -9.200 8.695 23.961 1.00 91.06 162 ASP A N 1
ATOM 1227 C CA . ASP A 1 162 ? -9.015 7.941 22.722 1.00 91.06 162 ASP A CA 1
ATOM 1228 C C . ASP A 1 162 ? -9.937 6.717 22.701 1.00 91.06 162 ASP A C 1
ATOM 1230 O O . ASP A 1 162 ? -10.540 6.402 21.674 1.00 91.06 162 ASP A O 1
ATOM 1234 N N . ILE A 1 163 ? -10.151 6.092 23.864 1.00 93.94 163 ILE A N 1
ATOM 1235 C CA . ILE A 1 163 ? -11.077 4.968 24.020 1.00 93.94 163 ILE A CA 1
ATOM 1236 C C . ILE A 1 163 ? -12.004 5.174 25.220 1.00 93.94 163 ILE A C 1
ATOM 1238 O O . ILE A 1 163 ? -11.559 5.457 26.333 1.00 93.94 163 ILE A O 1
ATOM 1242 N N . VAL A 1 164 ? -13.303 4.947 25.016 1.00 93.00 164 VAL A N 1
ATOM 1243 C CA . VAL A 1 164 ? -14.315 4.906 26.082 1.00 93.00 164 VAL A CA 1
ATOM 1244 C C . VAL A 1 164 ? -15.079 3.592 26.043 1.00 93.00 164 VAL A C 1
ATOM 1246 O O . VAL A 1 164 ? -15.820 3.314 25.103 1.00 93.00 164 VAL A O 1
ATOM 1249 N N . TYR A 1 165 ? -15.003 2.838 27.135 1.00 94.31 165 TYR A N 1
ATOM 1250 C CA . TYR A 1 165 ? -15.842 1.675 27.402 1.00 94.31 165 TYR A CA 1
ATOM 1251 C C . TYR A 1 165 ? -16.703 1.939 28.638 1.00 94.31 165 TYR A C 1
ATOM 1253 O O . TYR A 1 165 ? -16.210 1.985 29.772 1.00 94.31 165 TYR A O 1
ATOM 1261 N N . ARG A 1 166 ? -18.012 2.131 28.439 1.00 91.69 166 ARG A N 1
ATOM 1262 C CA . ARG A 1 166 ? -18.930 2.519 29.520 1.00 91.69 166 ARG A CA 1
ATOM 1263 C C . ARG A 1 166 ? -20.302 1.859 29.436 1.00 91.69 166 ARG A C 1
ATOM 1265 O O . ARG A 1 166 ? -20.649 1.168 28.481 1.00 91.69 166 ARG A O 1
ATOM 1272 N N . GLY A 1 167 ? -21.100 2.136 30.462 1.00 90.00 167 GLY A N 1
ATOM 1273 C CA . GLY A 1 167 ? -22.450 1.614 30.618 1.00 90.00 167 GLY A CA 1
ATOM 1274 C C . GLY A 1 167 ? -22.535 0.503 31.662 1.00 90.00 167 GLY A C 1
ATOM 1275 O O . GLY A 1 167 ? -21.523 -0.002 32.152 1.00 90.00 167 GLY A O 1
ATOM 1276 N N . VAL A 1 168 ? -23.770 0.182 32.036 1.00 91.50 168 VAL A N 1
ATOM 1277 C CA . VAL A 1 168 ? -24.105 -0.760 33.118 1.00 91.50 168 VAL A CA 1
ATOM 1278 C C . VAL A 1 168 ? -24.456 -2.158 32.606 1.00 91.50 168 VAL A C 1
ATOM 1280 O O . VAL A 1 168 ? -24.605 -3.079 33.404 1.00 91.50 168 VAL A O 1
ATOM 1283 N N . GLY A 1 169 ? -24.602 -2.326 31.289 1.00 92.56 169 GLY A N 1
ATOM 1284 C CA . GLY A 1 169 ? -24.785 -3.633 30.666 1.00 92.56 169 GLY A CA 1
ATOM 1285 C C . GLY A 1 169 ? -23.490 -4.438 30.576 1.00 92.56 169 GLY A C 1
ATOM 1286 O O . GLY A 1 169 ? -22.404 -3.977 30.938 1.00 92.56 169 GLY A O 1
ATOM 1287 N N . THR A 1 170 ? -23.601 -5.663 30.078 1.00 93.88 170 THR A N 1
ATOM 1288 C CA . THR A 1 170 ? -22.473 -6.593 29.972 1.00 93.88 170 THR A CA 1
ATOM 1289 C C . THR A 1 170 ? -21.701 -6.332 28.687 1.00 93.88 170 THR A C 1
ATOM 1291 O O . THR A 1 170 ? -22.289 -6.315 27.611 1.00 93.88 170 THR A O 1
ATOM 1294 N N . PHE A 1 171 ? -20.381 -6.183 28.770 1.00 93.19 171 PHE A N 1
ATOM 1295 C CA . PHE A 1 171 ? -19.538 -6.224 27.580 1.00 93.19 171 PHE A CA 1
ATOM 1296 C C . PHE A 1 171 ? -18.288 -7.068 27.796 1.00 93.19 171 PHE A C 1
ATOM 1298 O O . PHE A 1 171 ? -17.656 -6.975 28.848 1.00 93.19 171 PHE A O 1
ATOM 1305 N N . ASN A 1 172 ? -17.957 -7.877 2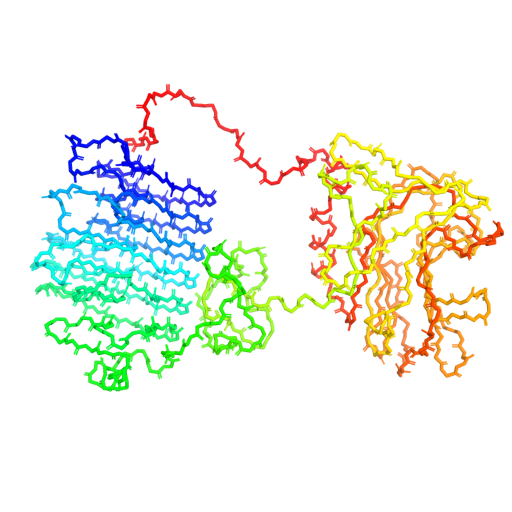6.790 1.00 93.56 172 ASN A N 1
ATOM 1306 C CA . ASN A 1 172 ? -16.768 -8.720 26.730 1.00 93.56 172 ASN A CA 1
ATOM 1307 C C . ASN A 1 172 ? -15.859 -8.185 25.624 1.00 93.56 172 ASN A C 1
ATOM 1309 O O . ASN A 1 172 ? -16.195 -8.275 24.444 1.00 93.56 172 ASN A O 1
ATOM 1313 N N . ILE A 1 173 ? -14.730 -7.600 26.008 1.00 95.25 173 ILE A N 1
ATOM 1314 C CA . ILE A 1 173 ? -13.802 -6.978 25.064 1.00 95.25 173 ILE A CA 1
ATOM 1315 C C . ILE A 1 173 ? -12.593 -7.895 24.894 1.00 95.25 173 ILE A C 1
ATOM 1317 O O . ILE A 1 173 ? -12.078 -8.447 25.865 1.00 95.25 173 ILE A O 1
ATOM 1321 N N . THR A 1 174 ? -12.168 -8.083 23.650 1.00 96.31 174 THR A N 1
ATOM 1322 C CA . THR A 1 174 ? -10.880 -8.676 23.281 1.00 96.31 174 THR A CA 1
ATOM 1323 C C . THR A 1 174 ? -10.119 -7.638 22.465 1.00 96.31 174 THR A C 1
ATOM 1325 O O . THR A 1 174 ? -10.231 -7.593 21.239 1.00 96.31 174 THR A O 1
ATOM 1328 N N . SER A 1 175 ? -9.406 -6.762 23.167 1.00 97.75 175 SER A N 1
ATOM 1329 C CA . SER A 1 175 ? -8.590 -5.696 22.590 1.00 97.75 175 SER A CA 1
ATOM 1330 C C . SER A 1 175 ? -7.120 -6.095 22.661 1.00 97.75 175 SER A C 1
ATOM 1332 O O . SER A 1 175 ? -6.658 -6.453 23.745 1.00 97.75 175 SER A O 1
ATOM 1334 N N . ASP A 1 176 ? -6.410 -6.117 21.530 1.00 98.38 176 ASP A N 1
ATOM 1335 C CA . ASP A 1 176 ? -4.961 -6.357 21.500 1.00 98.38 176 ASP A CA 1
ATOM 1336 C C . ASP A 1 176 ? -4.288 -5.907 20.193 1.00 98.38 176 ASP A C 1
ATOM 1338 O O . ASP A 1 176 ? -4.967 -5.743 19.185 1.00 98.38 176 ASP A O 1
ATOM 1342 N N . TYR A 1 177 ? -2.959 -5.757 20.179 1.00 98.56 177 TYR A N 1
ATOM 1343 C CA . TYR A 1 177 ? -2.176 -5.318 19.009 1.00 98.56 177 TYR A CA 1
ATOM 1344 C C . TYR A 1 177 ? -2.628 -3.965 18.422 1.00 98.56 177 TYR A C 1
ATOM 1346 O O . TYR A 1 177 ? -2.604 -3.762 17.213 1.00 98.56 177 TYR A O 1
ATOM 1354 N N . ASN A 1 178 ? -3.097 -3.032 19.247 1.00 98.75 178 ASN A N 1
ATOM 1355 C CA . ASN A 1 178 ? -3.458 -1.679 18.820 1.00 98.75 178 ASN A CA 1
ATOM 1356 C C . ASN A 1 178 ? -2.301 -0.697 19.068 1.00 98.75 178 ASN A C 1
ATOM 1358 O O . ASN A 1 178 ? -1.445 -0.922 19.920 1.00 98.75 178 ASN A O 1
ATOM 1362 N N . CYS A 1 179 ? -2.301 0.431 18.365 1.00 98.44 179 CYS A N 1
ATOM 1363 C CA . CYS A 1 179 ? -1.479 1.588 18.698 1.00 98.44 179 CYS A CA 1
ATOM 1364 C C . CYS A 1 179 ? -2.391 2.671 19.272 1.00 98.44 179 CYS A C 1
ATOM 1366 O O . CYS A 1 179 ? -3.172 3.270 18.533 1.00 98.44 179 CYS A O 1
ATOM 1368 N N . ILE A 1 180 ? -2.313 2.905 20.583 1.00 96.88 180 ILE A N 1
ATOM 1369 C CA . ILE A 1 180 ? -3.147 3.878 21.298 1.00 96.88 180 ILE A CA 1
ATOM 1370 C C . ILE A 1 180 ? -2.251 5.015 21.773 1.00 96.88 180 ILE A C 1
ATOM 1372 O O . ILE A 1 180 ? -1.522 4.861 22.749 1.00 96.88 180 ILE A O 1
ATOM 1376 N N . TYR A 1 181 ? -2.276 6.143 21.071 1.00 93.44 181 TYR A N 1
ATOM 1377 C CA . TYR A 1 181 ? -1.281 7.199 21.252 1.00 93.44 181 TYR A CA 1
ATOM 1378 C C . TYR A 1 181 ? -1.885 8.540 21.652 1.00 93.44 181 TYR A C 1
ATOM 1380 O O . TYR A 1 181 ? -2.899 8.973 21.097 1.00 93.44 181 TYR A O 1
ATOM 1388 N N . ARG A 1 182 ? -1.210 9.225 22.581 1.00 88.25 182 ARG A N 1
ATOM 1389 C CA . ARG A 1 182 ? -1.599 10.549 23.045 1.00 88.25 182 ARG A CA 1
ATOM 1390 C C . ARG A 1 182 ? -0.409 11.410 23.481 1.00 88.25 182 ARG A C 1
ATOM 1392 O O . ARG A 1 182 ? 0.125 11.256 24.575 1.00 88.25 182 ARG A O 1
ATOM 1399 N N . SER A 1 183 ? -0.046 12.397 22.670 1.00 86.88 183 SER A N 1
ATOM 1400 C CA . SER A 1 183 ? 1.134 13.251 22.876 1.00 86.88 183 SER A CA 1
ATOM 1401 C C . SER A 1 183 ? 1.114 14.126 24.135 1.00 86.88 183 SER A C 1
ATOM 1403 O O . SER A 1 183 ? 2.176 14.527 24.609 1.00 86.88 183 SER A O 1
ATOM 1405 N N . ASP A 1 184 ? -0.063 14.436 24.683 1.00 83.56 184 ASP A N 1
ATOM 1406 C CA . ASP A 1 184 ? -0.236 15.430 25.749 1.00 83.56 184 ASP A CA 1
ATOM 1407 C C . ASP A 1 184 ? -0.396 14.848 27.164 1.00 83.56 184 ASP A C 1
ATOM 1409 O O . ASP A 1 184 ? -0.709 15.590 28.099 1.00 83.56 184 ASP A O 1
ATOM 1413 N N . ASP A 1 185 ? -0.206 13.532 27.320 1.00 77.62 185 ASP A N 1
ATOM 1414 C CA . ASP A 1 185 ? -0.381 12.770 28.566 1.00 77.62 185 ASP A CA 1
ATOM 1415 C C . ASP A 1 185 ? -1.751 12.964 29.257 1.00 77.62 185 ASP A C 1
ATOM 1417 O O . ASP A 1 185 ? -1.919 12.613 30.432 1.00 77.62 185 ASP A O 1
ATOM 1421 N N . LYS A 1 186 ? -2.768 13.487 28.556 1.00 82.31 186 LYS A N 1
ATOM 1422 C CA . LYS A 1 186 ? -4.127 13.583 29.102 1.00 82.31 186 LYS A CA 1
ATOM 1423 C C . LYS A 1 186 ? -4.790 12.199 29.174 1.00 82.31 186 LYS A C 1
ATOM 1425 O O . LYS A 1 186 ? -4.209 11.149 28.891 1.00 82.31 186 LYS A O 1
ATOM 1430 N N . ASN A 1 187 ? -6.046 12.207 29.604 1.00 86.25 187 ASN A N 1
ATOM 1431 C CA . ASN A 1 187 ? -6.918 11.044 29.681 1.00 86.25 187 ASN A CA 1
ATOM 1432 C C . ASN A 1 187 ? -6.966 10.272 28.357 1.00 86.25 187 ASN A C 1
ATOM 1434 O O . ASN A 1 187 ? -7.518 10.765 27.387 1.00 86.25 187 ASN A O 1
ATOM 1438 N N . MET A 1 188 ? -6.461 9.044 28.334 1.00 90.56 188 MET A N 1
ATOM 1439 C CA . MET A 1 188 ? -6.358 8.238 27.118 1.00 90.56 188 MET A CA 1
ATOM 1440 C C . MET A 1 188 ? -7.467 7.185 27.047 1.00 90.56 188 MET A C 1
ATOM 1442 O O . MET A 1 188 ? -8.146 7.058 26.030 1.00 90.56 188 MET A O 1
ATOM 1446 N N . ILE A 1 189 ? -7.709 6.466 28.147 1.00 93.62 189 ILE A N 1
ATOM 1447 C CA . ILE A 1 189 ? -8.695 5.380 28.209 1.00 93.62 189 ILE A CA 1
ATOM 1448 C C . ILE A 1 189 ? -9.635 5.585 29.395 1.00 93.62 189 ILE A C 1
ATOM 1450 O O . ILE A 1 189 ? -9.193 5.760 30.533 1.00 93.62 189 ILE A O 1
ATOM 1454 N N . PHE A 1 190 ? -10.939 5.498 29.138 1.00 92.88 190 PHE A N 1
ATOM 1455 C CA . PHE A 1 190 ? -11.976 5.364 30.157 1.00 92.88 190 PHE A CA 1
ATOM 1456 C C . PHE A 1 190 ? -12.545 3.944 30.146 1.00 92.88 190 PHE A C 1
ATOM 1458 O O . PHE A 1 190 ? -13.112 3.504 29.145 1.00 92.88 190 PHE A O 1
ATOM 1465 N N . TYR A 1 191 ? -12.473 3.243 31.277 1.00 93.81 191 TYR A N 1
ATOM 1466 C CA . TYR A 1 191 ? -13.038 1.903 31.443 1.00 93.81 191 TYR A CA 1
ATOM 1467 C C . TYR A 1 191 ? -13.925 1.848 32.688 1.00 93.81 191 TYR A C 1
ATOM 1469 O O . TYR A 1 191 ? -13.424 1.747 33.807 1.00 93.81 191 TYR A O 1
ATOM 1477 N N . ARG A 1 192 ? -15.253 1.890 32.509 1.00 90.25 192 ARG A N 1
ATOM 1478 C CA . ARG A 1 192 ? -16.261 1.809 33.594 1.00 90.25 192 ARG A CA 1
ATOM 1479 C C . ARG A 1 192 ? -15.931 2.668 34.830 1.00 90.25 192 ARG A C 1
ATOM 1481 O O . ARG A 1 192 ? -16.026 2.194 35.958 1.00 90.25 192 ARG A O 1
ATOM 1488 N N . GLY A 1 193 ? -15.548 3.927 34.629 1.00 87.62 193 GLY A N 1
ATOM 1489 C CA . GLY A 1 193 ? -15.231 4.861 35.719 1.00 87.62 193 GLY A CA 1
ATOM 1490 C C . GLY A 1 193 ? -13.754 4.914 36.116 1.00 87.62 193 GLY A C 1
ATOM 1491 O O . GLY A 1 193 ? -13.364 5.843 36.817 1.00 87.62 193 GLY A O 1
ATOM 1492 N N . SER A 1 194 ? -12.922 3.978 35.651 1.00 92.44 194 SER A N 1
ATOM 1493 C CA . SER A 1 194 ? -11.461 4.087 35.737 1.00 92.44 194 SER A CA 1
ATOM 1494 C C . SER A 1 194 ? -10.924 4.915 34.571 1.00 92.44 194 SER A C 1
ATOM 1496 O O . SER A 1 194 ? -11.372 4.745 33.437 1.00 92.44 194 SER A O 1
ATOM 1498 N N . VAL A 1 195 ? -9.952 5.781 34.849 1.00 92.56 195 VAL A N 1
ATOM 1499 C CA . VAL A 1 195 ? -9.285 6.641 33.864 1.00 92.56 195 VAL A CA 1
ATOM 1500 C C . VAL A 1 195 ? -7.803 6.305 33.839 1.00 92.56 195 VAL A C 1
ATOM 1502 O O . VAL A 1 195 ? -7.191 6.195 34.898 1.00 92.56 195 VAL A O 1
ATOM 1505 N N . TYR A 1 196 ? -7.247 6.179 32.638 1.00 93.81 196 TYR A N 1
ATOM 1506 C CA . TYR A 1 196 ? -5.832 5.912 32.411 1.00 93.81 196 TYR A CA 1
ATOM 1507 C C . TYR A 1 196 ? -5.271 6.935 31.427 1.00 93.81 196 TYR A C 1
ATOM 1509 O O . TYR A 1 196 ? -5.851 7.164 30.363 1.00 93.81 196 TYR A O 1
ATOM 1517 N N . THR A 1 197 ? -4.156 7.560 31.785 1.00 93.06 197 THR A N 1
ATOM 1518 C CA . THR A 1 197 ? -3.355 8.409 30.893 1.00 93.06 197 THR A CA 1
ATOM 1519 C C . THR A 1 197 ? -2.333 7.578 30.114 1.00 93.06 197 THR A C 1
ATOM 1521 O O . THR A 1 197 ? -2.160 6.387 30.385 1.00 93.06 197 THR A O 1
ATOM 1524 N N . GLN A 1 198 ? -1.622 8.194 29.167 1.00 90.88 198 GLN A N 1
ATOM 1525 C CA . GLN A 1 198 ? -0.564 7.516 28.408 1.00 90.88 198 GLN A CA 1
ATOM 1526 C C . GLN A 1 198 ? 0.519 6.875 29.310 1.00 90.88 198 GLN A C 1
ATOM 1528 O O . GLN A 1 198 ? 0.786 5.684 29.144 1.00 90.88 198 GLN A O 1
ATOM 1533 N N . PRO A 1 199 ? 1.066 7.548 30.346 1.00 93.00 199 PRO A N 1
ATOM 1534 C CA . PRO A 1 199 ? 2.000 6.911 31.285 1.00 93.00 199 PRO A CA 1
ATOM 1535 C C . PRO A 1 199 ? 1.406 5.748 32.096 1.00 93.00 199 PRO A C 1
ATOM 1537 O O . PRO A 1 199 ? 2.144 4.935 32.650 1.00 93.00 199 PRO A O 1
ATOM 1540 N N . GLN A 1 200 ? 0.077 5.662 32.191 1.00 95.62 200 GLN A N 1
ATOM 1541 C CA . GLN A 1 200 ? -0.641 4.611 32.916 1.00 95.62 200 GLN A CA 1
ATOM 1542 C C . GLN A 1 200 ? -1.087 3.461 32.003 1.00 95.62 200 GLN A C 1
ATOM 1544 O O . GLN A 1 200 ? -1.831 2.585 32.451 1.00 95.62 200 GLN A O 1
ATOM 1549 N N . PHE A 1 201 ? -0.642 3.421 30.743 1.00 95.69 201 PHE A N 1
ATOM 1550 C CA . PHE A 1 201 ? -1.062 2.386 29.800 1.00 95.69 201 PHE A CA 1
ATOM 1551 C C . PHE A 1 201 ? -0.721 0.971 30.286 1.00 95.69 201 PHE A C 1
ATOM 1553 O O . PHE A 1 201 ? -1.578 0.091 30.270 1.00 95.69 201 PHE A O 1
ATOM 1560 N N . SER A 1 202 ? 0.470 0.760 30.854 1.00 96.81 202 SER A N 1
ATOM 1561 C CA . SER A 1 202 ? 0.824 -0.539 31.443 1.00 96.81 202 SER A CA 1
ATOM 1562 C C . SER A 1 202 ? -0.010 -0.896 32.676 1.00 96.81 202 SER A C 1
ATOM 1564 O O . SER A 1 202 ? -0.272 -2.073 32.923 1.00 96.81 202 SER A O 1
ATOM 1566 N N . SER A 1 203 ? -0.478 0.087 33.451 1.00 97.50 203 SER A N 1
ATOM 1567 C CA . SER A 1 203 ? -1.434 -0.165 34.539 1.00 97.50 203 SER A CA 1
ATOM 1568 C C . SER A 1 203 ? -2.777 -0.632 33.982 1.00 97.50 203 SER A C 1
ATOM 1570 O O . SER A 1 203 ? -3.310 -1.631 34.457 1.00 97.50 203 SER A O 1
ATOM 1572 N N . TYR A 1 204 ? -3.281 0.023 32.931 1.00 97.38 204 TYR A N 1
ATOM 1573 C CA . TYR A 1 204 ? -4.491 -0.399 32.223 1.00 97.38 204 TYR A CA 1
ATOM 1574 C C . TYR A 1 204 ? -4.379 -1.839 31.708 1.00 97.38 204 TYR A C 1
ATOM 1576 O O . TYR A 1 204 ? -5.252 -2.659 32.007 1.00 97.38 204 TYR A O 1
ATOM 1584 N N .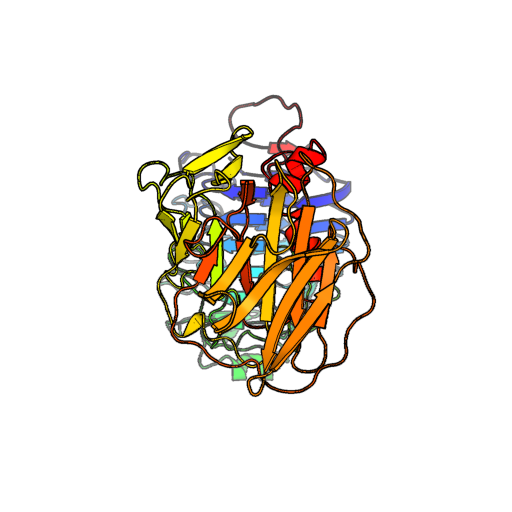 GLN A 1 205 ? -3.288 -2.154 31.001 1.00 97.50 205 GLN A N 1
ATOM 1585 C CA . GLN A 1 205 ? -3.037 -3.483 30.443 1.00 97.50 205 GLN A CA 1
ATOM 1586 C C . GLN A 1 205 ? -3.130 -4.556 31.534 1.00 97.50 205 GLN A C 1
ATOM 1588 O O . GLN A 1 205 ? -3.876 -5.526 31.403 1.00 97.50 205 GLN A O 1
ATOM 1593 N N . ASN A 1 206 ? -2.435 -4.356 32.655 1.00 97.12 206 ASN A N 1
ATOM 1594 C CA . ASN A 1 206 ? -2.413 -5.313 33.760 1.00 97.12 206 ASN A CA 1
ATOM 1595 C C . ASN A 1 206 ? -3.763 -5.417 34.484 1.00 97.12 206 ASN A C 1
ATOM 1597 O O . ASN A 1 206 ? -4.270 -6.517 34.703 1.00 97.12 206 ASN A O 1
ATOM 1601 N N . GLU A 1 207 ? -4.368 -4.284 34.846 1.00 96.75 207 GLU A N 1
ATOM 1602 C CA . GLU A 1 207 ? -5.605 -4.252 35.632 1.00 96.75 207 GLU A CA 1
ATOM 1603 C C . GLU A 1 207 ? -6.819 -4.780 34.870 1.00 96.75 207 GLU A C 1
ATOM 1605 O O . GLU A 1 207 ? -7.730 -5.339 35.483 1.00 96.75 207 GLU A O 1
ATOM 1610 N N . LYS A 1 208 ? -6.879 -4.550 33.553 1.00 95.00 208 LYS A N 1
ATOM 1611 C CA . LYS A 1 208 ? -8.010 -4.974 32.715 1.00 95.00 208 LYS A CA 1
ATOM 1612 C C . LYS A 1 208 ? -7.734 -6.254 31.940 1.00 95.00 208 LYS A C 1
ATOM 1614 O O . LYS A 1 208 ? -8.677 -6.812 31.386 1.00 95.00 208 LYS A O 1
ATOM 1619 N N . SER A 1 209 ? -6.485 -6.726 31.926 1.00 95.25 209 SER A N 1
ATOM 1620 C CA . SER A 1 209 ? -6.049 -7.871 31.118 1.00 95.25 209 SER A CA 1
ATOM 1621 C C . SER A 1 209 ? -6.427 -7.696 29.641 1.00 95.25 209 SER A C 1
ATOM 1623 O O . SER A 1 209 ? -6.946 -8.606 29.002 1.00 95.25 209 SER A O 1
ATOM 1625 N N . GLN A 1 210 ? -6.212 -6.485 29.128 1.00 95.62 210 GLN A N 1
ATOM 1626 C CA . GLN A 1 210 ? -6.451 -6.089 27.738 1.00 95.62 210 GLN A CA 1
ATOM 1627 C C . GLN A 1 210 ? -5.152 -5.549 27.140 1.00 95.62 210 GLN A C 1
ATOM 1629 O O . GLN A 1 210 ? -4.226 -5.211 27.880 1.00 95.62 210 GLN A O 1
ATOM 1634 N N . ASP A 1 211 ? -5.096 -5.476 25.815 1.00 97.94 211 ASP A N 1
ATOM 1635 C CA . ASP A 1 211 ? -4.094 -4.736 25.051 1.00 97.94 211 ASP A CA 1
ATOM 1636 C C . ASP A 1 211 ? -2.636 -5.123 25.358 1.00 97.94 211 ASP A C 1
ATOM 1638 O O . ASP A 1 211 ? -1.750 -4.284 25.269 1.00 97.94 211 ASP A O 1
ATOM 1642 N N . GLN A 1 212 ? -2.361 -6.386 25.708 1.00 97.75 212 GLN A N 1
ATOM 1643 C CA . GLN A 1 212 ? -1.048 -6.856 26.191 1.00 97.75 212 GLN A CA 1
ATOM 1644 C C . GLN A 1 212 ? 0.114 -6.645 25.206 1.00 97.75 212 GLN A C 1
ATOM 1646 O O . GLN A 1 212 ? 1.238 -6.397 25.634 1.00 97.75 212 GLN A O 1
ATOM 1651 N N . HIS A 1 213 ? -0.153 -6.734 23.906 1.00 98.12 213 HIS A N 1
ATOM 1652 C CA . HIS A 1 213 ? 0.800 -6.507 22.816 1.00 98.12 213 HIS A CA 1
ATOM 1653 C C . HIS A 1 213 ? 0.579 -5.160 22.122 1.00 98.12 213 HIS A C 1
ATOM 1655 O O . HIS A 1 213 ? 1.237 -4.852 21.133 1.00 98.12 213 HIS A O 1
ATOM 1661 N N . SER A 1 214 ? -0.361 -4.356 22.617 1.00 98.44 214 SER A N 1
ATOM 1662 C CA . SER A 1 214 ? -0.587 -3.014 22.096 1.00 98.44 214 SER A CA 1
ATOM 1663 C C . SER A 1 214 ? 0.516 -2.065 22.545 1.00 98.44 214 SER A C 1
ATOM 1665 O O . SER A 1 214 ? 1.140 -2.243 23.594 1.00 98.44 214 SER A O 1
ATOM 1667 N N . ILE A 1 215 ? 0.716 -1.017 21.762 1.00 97.25 215 ILE A N 1
ATOM 1668 C CA . ILE A 1 215 ? 1.732 0.006 21.980 1.00 97.25 215 ILE A CA 1
ATOM 1669 C C . ILE A 1 215 ? 1.076 1.366 22.228 1.00 97.25 215 ILE A C 1
ATOM 1671 O O . ILE A 1 215 ? -0.018 1.639 21.739 1.00 97.25 215 ILE A O 1
ATOM 1675 N N . SER A 1 216 ? 1.765 2.233 22.969 1.00 95.62 216 SER A N 1
ATOM 1676 C CA . SER A 1 216 ? 1.346 3.621 23.215 1.00 95.62 216 SER A CA 1
ATOM 1677 C C . SER A 1 216 ? 2.415 4.631 22.798 1.00 95.62 216 SER A C 1
ATOM 1679 O O . SER A 1 216 ? 2.750 5.557 23.537 1.00 95.62 216 SER A O 1
ATOM 1681 N N . GLN A 1 217 ? 3.027 4.387 21.640 1.00 95.31 217 GLN A N 1
ATOM 1682 C CA . GLN A 1 217 ? 4.059 5.234 21.041 1.00 95.31 217 GLN A CA 1
ATOM 1683 C C . GLN A 1 217 ? 3.495 5.955 19.818 1.00 95.31 217 GLN A C 1
ATOM 1685 O O . GLN A 1 217 ? 2.502 5.508 19.251 1.00 95.31 217 GLN A O 1
ATOM 1690 N N . ASP A 1 218 ? 4.129 7.060 19.417 1.00 95.88 218 ASP A N 1
ATOM 1691 C CA . ASP A 1 218 ? 3.734 7.791 18.212 1.00 95.88 218 ASP A CA 1
ATOM 1692 C C . ASP A 1 218 ? 3.772 6.834 17.004 1.00 95.88 218 ASP A C 1
ATOM 1694 O O . ASP A 1 218 ? 4.806 6.194 16.779 1.00 95.88 218 ASP A O 1
ATOM 1698 N N . PRO A 1 219 ? 2.680 6.701 16.228 1.00 97.44 219 PRO A N 1
ATOM 1699 C CA . PRO A 1 219 ? 2.669 5.872 15.028 1.00 97.44 219 PRO A CA 1
ATOM 1700 C C . PRO A 1 219 ? 3.620 6.375 13.932 1.00 97.44 219 PRO A C 1
ATOM 1702 O O . PRO A 1 219 ? 3.880 5.628 12.993 1.00 97.44 219 PRO A O 1
ATOM 1705 N N . LEU A 1 220 ? 4.161 7.595 14.025 1.00 96.69 220 LEU A N 1
ATOM 1706 C CA . LEU A 1 220 ? 5.085 8.194 13.059 1.00 96.69 220 LEU A CA 1
ATOM 1707 C C . LEU A 1 220 ? 4.527 8.148 11.634 1.00 96.69 220 LEU A C 1
ATOM 1709 O O . LEU A 1 220 ? 5.073 7.488 10.750 1.00 96.69 220 LEU A O 1
ATOM 1713 N N . PHE A 1 221 ? 3.423 8.853 11.408 1.00 95.19 221 PHE A N 1
ATOM 1714 C CA . PHE A 1 221 ? 2.847 9.009 10.074 1.00 95.19 221 PHE A CA 1
ATOM 1715 C C . PHE A 1 221 ? 3.724 9.868 9.158 1.00 95.19 221 PHE A C 1
ATOM 1717 O O . PHE A 1 221 ? 4.444 10.753 9.620 1.00 95.19 221 PHE A O 1
ATOM 1724 N N . VAL A 1 222 ? 3.646 9.641 7.846 1.00 84.75 222 VAL A N 1
ATOM 1725 C CA . VAL A 1 222 ? 4.360 10.434 6.834 1.00 84.75 222 VAL A CA 1
ATOM 1726 C C . VAL A 1 222 ? 3.980 11.910 6.930 1.00 84.75 222 VAL A C 1
ATOM 1728 O O . VAL A 1 222 ? 4.877 12.749 6.968 1.00 84.75 222 VAL A O 1
ATOM 1731 N N . ASP A 1 223 ? 2.680 12.222 6.981 1.00 81.69 223 ASP A N 1
ATOM 1732 C CA . ASP A 1 223 ? 2.179 13.593 7.122 1.00 81.69 223 ASP A CA 1
ATOM 1733 C C . ASP A 1 223 ? 0.728 13.604 7.641 1.00 81.69 223 ASP A C 1
ATOM 1735 O O . ASP A 1 223 ? -0.235 13.796 6.895 1.00 81.69 223 ASP A O 1
ATOM 1739 N N . ALA A 1 224 ? 0.557 13.374 8.945 1.00 87.06 224 ALA A N 1
ATOM 1740 C CA . ALA A 1 224 ? -0.769 13.311 9.564 1.00 87.06 224 ALA A CA 1
ATOM 1741 C C . ALA A 1 224 ? -1.550 14.635 9.489 1.00 87.06 224 ALA A C 1
ATOM 1743 O O . ALA A 1 224 ? -2.782 14.611 9.496 1.00 87.06 224 ALA A O 1
ATOM 1744 N N . ASP A 1 225 ? -0.861 15.778 9.422 1.00 80.88 225 ASP A N 1
ATOM 1745 C CA . ASP A 1 225 ? -1.499 17.099 9.363 1.00 80.88 225 ASP A CA 1
ATOM 1746 C C . ASP A 1 225 ? -2.140 17.368 7.996 1.00 80.88 225 ASP A C 1
ATOM 1748 O O . ASP A 1 225 ? -3.114 18.116 7.909 1.00 80.88 225 ASP A O 1
ATOM 1752 N N . HIS A 1 226 ? -1.660 16.693 6.949 1.00 76.81 226 HIS A N 1
ATOM 1753 C CA . HIS A 1 226 ? -2.288 16.656 5.627 1.00 76.81 226 HIS A CA 1
ATOM 1754 C C . HIS A 1 226 ? -2.996 15.323 5.337 1.00 76.81 226 HIS A C 1
ATOM 1756 O O . HIS A 1 226 ? -3.296 15.017 4.180 1.00 76.81 226 HIS A O 1
ATOM 1762 N N . TYR A 1 227 ? -3.304 14.550 6.385 1.00 81.38 227 TYR A N 1
ATOM 1763 C CA . TYR A 1 227 ? -4.067 13.299 6.327 1.00 81.38 227 TYR A CA 1
ATOM 1764 C C . TYR A 1 227 ? -3.399 12.171 5.516 1.00 81.38 227 TYR A C 1
ATOM 1766 O O . TYR A 1 227 ? -4.077 11.263 5.026 1.00 81.38 227 TYR A O 1
ATOM 1774 N N . ASP A 1 228 ? -2.068 12.199 5.390 1.00 82.62 228 ASP A N 1
ATOM 1775 C CA . ASP A 1 228 ? -1.265 11.073 4.910 1.00 82.62 228 ASP A CA 1
ATOM 1776 C C . ASP A 1 228 ? -0.880 10.177 6.095 1.00 82.62 228 ASP A C 1
ATOM 1778 O O . ASP A 1 228 ? 0.132 10.376 6.772 1.00 82.62 228 ASP A O 1
ATOM 1782 N N . PHE A 1 229 ? -1.735 9.186 6.346 1.00 93.44 229 PHE A N 1
ATOM 1783 C CA . PHE A 1 229 ? -1.592 8.230 7.443 1.00 93.44 229 PHE A CA 1
ATOM 1784 C C . PHE A 1 229 ? -0.764 6.989 7.085 1.00 93.44 229 PHE A C 1
ATOM 1786 O O . PHE A 1 229 ? -0.836 5.983 7.792 1.00 93.44 229 PHE A O 1
ATOM 1793 N N . HIS A 1 230 ? 0.017 7.020 6.004 1.00 91.12 230 HIS A N 1
ATOM 1794 C CA . HIS A 1 230 ? 1.031 5.989 5.799 1.00 91.12 230 HIS A CA 1
ATOM 1795 C C . HIS A 1 230 ? 2.093 6.076 6.894 1.00 91.12 230 HIS A C 1
ATOM 1797 O O . HIS A 1 230 ? 2.421 7.164 7.371 1.00 91.12 230 HIS A O 1
ATOM 1803 N N . LEU A 1 231 ? 2.654 4.933 7.278 1.00 93.69 231 LEU A N 1
ATOM 1804 C CA . LEU A 1 231 ? 3.716 4.867 8.277 1.00 93.69 231 LEU A CA 1
ATOM 1805 C C . LEU A 1 231 ? 5.051 5.353 7.693 1.00 93.69 231 LEU A C 1
ATOM 1807 O O . LEU A 1 231 ? 5.373 5.114 6.527 1.00 93.69 231 LEU A O 1
ATOM 1811 N N . GLN A 1 232 ? 5.863 6.023 8.507 1.00 87.75 232 GLN A N 1
ATOM 1812 C CA . GLN A 1 232 ? 7.278 6.235 8.212 1.00 87.75 232 GLN A CA 1
ATOM 1813 C C . GLN A 1 232 ? 8.063 4.935 8.454 1.00 87.75 232 GLN A C 1
ATOM 1815 O O . GLN A 1 232 ? 7.687 4.164 9.332 1.00 87.75 232 GLN A O 1
ATOM 1820 N N . PRO A 1 233 ? 9.207 4.702 7.779 1.00 84.12 233 PRO A N 1
ATOM 1821 C CA . PRO A 1 233 ? 9.994 3.470 7.933 1.00 84.12 233 PRO A CA 1
ATOM 1822 C C . PRO A 1 233 ? 10.493 3.143 9.348 1.00 84.12 233 PRO A C 1
ATOM 1824 O O . PRO A 1 233 ? 10.927 2.019 9.584 1.00 84.12 233 PRO A O 1
ATOM 1827 N N . SER A 1 234 ? 10.495 4.118 10.258 1.00 88.25 234 SER A N 1
ATOM 1828 C CA . SER A 1 234 ? 10.880 3.961 11.665 1.00 88.25 234 SER A CA 1
ATOM 1829 C C . SER A 1 234 ? 9.687 3.793 12.609 1.00 88.25 234 SER A C 1
ATOM 1831 O O . SER A 1 234 ? 9.878 3.833 13.822 1.00 88.25 234 SER A O 1
ATOM 1833 N N . SER A 1 235 ? 8.468 3.680 12.079 1.00 96.81 235 SER A N 1
ATOM 1834 C CA . SER A 1 235 ? 7.257 3.544 12.882 1.00 96.81 235 SER A CA 1
ATOM 1835 C C . SER A 1 235 ? 7.294 2.287 13.760 1.00 96.81 235 SER A C 1
ATOM 1837 O O . SER A 1 235 ? 7.654 1.215 13.272 1.00 96.81 235 SER A O 1
ATOM 1839 N N . PRO A 1 236 ? 6.870 2.377 15.034 1.00 97.88 236 PRO A N 1
ATOM 1840 C CA . PRO A 1 236 ? 6.719 1.207 15.896 1.00 97.88 236 PRO A CA 1
ATOM 1841 C C . PRO A 1 236 ? 5.511 0.336 15.513 1.00 97.88 236 PRO A C 1
ATOM 1843 O O . PRO A 1 236 ? 5.351 -0.744 16.068 1.00 97.88 236 PRO A O 1
ATOM 1846 N N . CYS A 1 237 ? 4.652 0.797 14.596 1.00 98.00 237 CYS A N 1
ATOM 1847 C CA . CYS A 1 237 ? 3.484 0.055 14.119 1.00 98.00 237 CYS A CA 1
ATOM 1848 C C . CYS A 1 237 ? 3.824 -0.992 13.044 1.00 98.00 237 CYS A C 1
ATOM 1850 O O . CYS A 1 237 ? 2.958 -1.797 12.710 1.00 98.00 237 CYS A O 1
ATOM 1852 N N . ILE A 1 238 ? 5.051 -0.978 12.510 1.00 95.50 238 ILE A N 1
ATOM 1853 C CA . ILE A 1 238 ? 5.493 -1.892 11.448 1.00 95.50 238 ILE A CA 1
ATOM 1854 C C . ILE A 1 238 ? 5.758 -3.286 12.021 1.00 95.50 238 ILE A C 1
ATOM 1856 O O . ILE A 1 238 ? 6.431 -3.408 13.046 1.00 95.50 238 ILE A O 1
ATOM 1860 N N . ASP A 1 239 ? 5.255 -4.321 11.349 1.00 94.50 239 ASP A N 1
ATOM 1861 C CA . ASP A 1 239 ? 5.326 -5.737 11.720 1.00 94.50 239 ASP A CA 1
ATOM 1862 C C . ASP A 1 239 ? 4.833 -6.015 13.163 1.00 94.50 239 ASP A C 1
ATOM 1864 O O . ASP A 1 239 ? 5.175 -7.034 13.770 1.00 94.50 239 ASP A O 1
ATOM 1868 N N . ALA A 1 240 ? 4.054 -5.093 13.740 1.00 97.62 240 ALA A N 1
ATOM 1869 C CA . ALA A 1 240 ? 3.645 -5.104 15.144 1.00 97.62 240 ALA A CA 1
ATOM 1870 C C . ALA A 1 240 ? 2.195 -5.564 15.353 1.00 97.62 240 ALA A C 1
ATOM 1872 O O . ALA A 1 240 ? 1.745 -5.651 16.492 1.00 97.62 240 ALA A O 1
ATOM 1873 N N . GLY A 1 241 ? 1.456 -5.825 14.276 1.00 97.81 241 GLY A N 1
ATOM 1874 C CA . GLY A 1 241 ? 0.086 -6.322 14.288 1.00 97.81 241 GLY A CA 1
ATOM 1875 C C . GLY A 1 241 ? -0.007 -7.850 14.329 1.00 97.81 241 GLY A C 1
ATOM 1876 O O . GLY A 1 241 ? 0.979 -8.577 14.454 1.00 97.81 241 GLY A O 1
ATOM 1877 N N . VAL A 1 242 ? -1.234 -8.355 14.203 1.00 97.94 242 VAL A N 1
ATOM 1878 C CA . VAL A 1 242 ? -1.545 -9.791 14.157 1.00 97.94 242 VAL A CA 1
ATOM 1879 C C . VAL A 1 242 ? -2.465 -10.122 12.984 1.00 97.94 242 VAL A C 1
ATOM 1881 O O . VAL A 1 242 ? -3.330 -9.327 12.630 1.00 97.94 242 VAL A O 1
ATOM 1884 N N . ASP A 1 243 ? -2.329 -11.309 12.392 1.00 97.00 243 ASP A N 1
ATOM 1885 C CA . ASP A 1 243 ? -3.268 -11.769 11.364 1.00 97.00 243 ASP A CA 1
ATOM 1886 C C . ASP A 1 243 ? -4.689 -11.906 11.943 1.00 97.00 243 ASP A C 1
ATOM 1888 O O . ASP A 1 243 ? -4.936 -12.608 12.929 1.00 97.00 243 ASP A O 1
ATOM 1892 N N . VAL A 1 244 ? -5.626 -11.198 11.317 1.00 96.50 244 VAL A N 1
ATOM 1893 C CA . VAL A 1 244 ? -7.056 -11.171 11.652 1.00 96.50 244 VAL A CA 1
ATOM 1894 C C . VAL A 1 244 ? -7.929 -11.690 10.501 1.00 96.50 244 VAL A C 1
ATOM 1896 O O . VAL A 1 244 ? -9.150 -11.541 10.540 1.00 96.50 244 VAL A O 1
ATOM 1899 N N . GLY A 1 245 ? -7.329 -12.316 9.484 1.00 94.69 245 GLY A N 1
ATOM 1900 C CA . GLY A 1 245 ? -8.019 -12.875 8.319 1.00 94.69 245 GLY A CA 1
ATOM 1901 C C . GLY A 1 245 ? -8.380 -11.846 7.246 1.00 94.69 245 GLY A C 1
ATOM 1902 O O . GLY A 1 245 ? -9.330 -12.065 6.492 1.00 94.69 245 GLY A O 1
ATOM 1903 N N . LEU A 1 246 ? -7.659 -10.723 7.195 1.00 92.00 246 LEU A N 1
ATOM 1904 C CA . LEU A 1 246 ? -7.810 -9.671 6.189 1.00 92.00 246 LEU A CA 1
ATOM 1905 C C . LEU A 1 246 ? -6.655 -9.743 5.182 1.00 92.00 246 LEU A C 1
ATOM 1907 O O . LEU A 1 246 ? -5.515 -9.958 5.574 1.00 92.00 246 LEU A O 1
ATOM 1911 N N . ASP A 1 247 ? -6.951 -9.583 3.890 1.00 87.31 247 ASP A N 1
ATOM 1912 C CA . ASP A 1 247 ? -6.010 -9.888 2.803 1.00 87.31 247 ASP A CA 1
ATOM 1913 C C . ASP A 1 247 ? -5.455 -8.657 2.075 1.00 87.31 247 ASP A C 1
ATOM 1915 O O . ASP A 1 247 ? -4.485 -8.785 1.321 1.00 87.31 247 ASP A O 1
ATOM 1919 N N . ARG A 1 248 ? -6.072 -7.480 2.256 1.00 83.31 248 ARG A N 1
ATOM 1920 C CA . ARG A 1 248 ? -5.689 -6.247 1.562 1.00 83.31 248 ARG A CA 1
ATOM 1921 C C . ARG A 1 248 ? -5.885 -4.989 2.391 1.00 83.31 248 ARG A C 1
ATOM 1923 O O . ARG A 1 248 ? -6.996 -4.753 2.848 1.00 83.31 248 ARG A O 1
ATOM 1930 N N . ASP A 1 249 ? -4.857 -4.150 2.463 1.00 88.56 249 ASP A N 1
ATOM 1931 C CA . ASP A 1 249 ? -4.876 -2.869 3.176 1.00 88.56 249 ASP A CA 1
ATOM 1932 C C . ASP A 1 249 ? -5.727 -1.786 2.474 1.00 88.56 249 ASP A C 1
ATOM 1934 O O . ASP A 1 249 ? -6.429 -2.045 1.490 1.00 88.56 249 ASP A O 1
ATOM 1938 N N . PHE A 1 250 ? -5.683 -0.547 2.972 1.00 84.00 250 PHE A N 1
ATOM 1939 C CA . PHE A 1 250 ? -6.424 0.582 2.401 1.00 84.00 250 PHE A CA 1
ATOM 1940 C C . PHE A 1 250 ? -6.019 0.938 0.958 1.00 84.00 250 PHE A C 1
ATOM 1942 O O . PHE A 1 250 ? -6.856 1.378 0.167 1.00 84.00 250 PHE A O 1
ATOM 1949 N N . ASP A 1 251 ? -4.757 0.713 0.594 1.00 78.69 251 ASP A N 1
ATOM 1950 C CA . ASP A 1 251 ? -4.200 0.942 -0.745 1.00 78.69 251 ASP A CA 1
ATOM 1951 C C . ASP A 1 251 ? -4.286 -0.316 -1.642 1.00 78.69 251 ASP A C 1
ATOM 1953 O O . ASP A 1 251 ? -3.759 -0.351 -2.770 1.00 78.69 251 ASP A O 1
ATOM 1957 N N . TYR A 1 252 ? -5.024 -1.328 -1.171 1.00 73.56 252 TYR A N 1
ATOM 1958 C CA . TYR A 1 252 ? -5.246 -2.631 -1.791 1.00 73.56 252 TYR A CA 1
ATOM 1959 C C . TYR A 1 252 ? -3.992 -3.508 -1.919 1.00 73.56 252 TYR A C 1
ATOM 1961 O O . TYR A 1 252 ? -3.959 -4.417 -2.763 1.00 73.56 252 TYR A O 1
ATOM 1969 N N . ASN A 1 253 ? -2.973 -3.250 -1.102 1.00 77.12 253 ASN A N 1
ATOM 1970 C CA . ASN A 1 253 ? -1.759 -4.056 -1.024 1.00 77.12 253 ASN A CA 1
ATOM 1971 C C . ASN A 1 253 ? -2.019 -5.328 -0.210 1.00 77.12 253 ASN A C 1
ATOM 1973 O O . ASN A 1 253 ? -2.789 -5.263 0.743 1.00 77.12 253 ASN A O 1
ATOM 1977 N N . PRO A 1 254 ? -1.397 -6.467 -0.562 1.00 79.00 254 PRO A N 1
ATOM 1978 C CA . PRO A 1 254 ? -1.426 -7.686 0.243 1.00 79.00 254 PRO A CA 1
ATOM 1979 C C . PRO A 1 254 ? -1.106 -7.439 1.718 1.00 79.00 254 PRO A C 1
ATOM 1981 O O . PRO A 1 254 ? -0.199 -6.671 2.018 1.00 79.00 254 PRO A O 1
ATOM 1984 N N . VAL A 1 255 ? -1.812 -8.138 2.606 1.00 83.69 255 VAL A N 1
ATOM 1985 C CA . VAL A 1 255 ? -1.565 -8.135 4.053 1.00 83.69 255 VAL A CA 1
ATOM 1986 C C . VAL A 1 255 ? -1.209 -9.561 4.495 1.00 83.69 255 VAL A C 1
ATOM 1988 O O . VAL A 1 255 ? -1.965 -10.488 4.186 1.00 83.69 255 VAL A O 1
ATOM 1991 N N . PRO A 1 256 ? -0.083 -9.768 5.200 1.00 86.94 256 PRO A N 1
ATOM 1992 C CA . PRO A 1 256 ? 0.970 -8.785 5.462 1.00 86.94 256 PRO A CA 1
ATOM 1993 C C . PRO A 1 256 ? 1.777 -8.429 4.203 1.00 86.94 256 PRO A C 1
ATOM 1995 O O . PRO A 1 256 ? 1.950 -9.254 3.298 1.00 86.94 256 PRO A O 1
ATOM 1998 N N . TRP A 1 257 ? 2.344 -7.227 4.183 1.00 72.38 257 TRP A N 1
ATOM 1999 C CA . TRP A 1 257 ? 3.395 -6.826 3.261 1.00 72.38 257 TRP A CA 1
ATOM 2000 C C . TRP A 1 257 ? 4.723 -6.717 4.012 1.00 72.38 257 TRP A C 1
ATOM 2002 O O . TRP A 1 257 ? 5.087 -5.669 4.532 1.00 72.38 257 TRP A O 1
ATOM 2012 N N . GLY A 1 258 ? 5.502 -7.797 4.010 1.00 74.94 258 GLY A N 1
ATOM 2013 C CA . GLY A 1 258 ? 6.762 -7.844 4.749 1.00 74.94 258 GLY A CA 1
ATOM 2014 C C . GLY A 1 258 ? 6.812 -9.038 5.687 1.00 74.94 258 GLY A C 1
ATOM 2015 O O . GLY A 1 258 ? 6.457 -10.147 5.284 1.00 74.94 258 GLY A O 1
ATOM 2016 N N . ALA A 1 259 ? 7.325 -8.832 6.900 1.00 81.00 259 ALA A N 1
ATOM 2017 C CA . ALA A 1 259 ? 7.561 -9.907 7.860 1.00 81.00 259 ALA A CA 1
ATOM 2018 C C . ALA A 1 259 ? 6.344 -10.177 8.763 1.00 81.00 259 ALA A C 1
ATOM 2020 O O . ALA A 1 259 ? 6.191 -11.297 9.253 1.00 81.00 259 ALA A O 1
ATOM 2021 N N . GLY A 1 260 ? 5.481 -9.185 8.957 1.00 88.12 260 GLY A N 1
ATOM 2022 C CA . GLY A 1 260 ? 4.281 -9.236 9.778 1.00 88.12 260 GLY A CA 1
ATOM 2023 C C . GLY A 1 260 ? 3.234 -8.230 9.307 1.00 88.12 260 GLY A C 1
ATOM 2024 O O . GLY A 1 260 ? 3.438 -7.516 8.335 1.00 88.12 260 GLY A O 1
ATOM 2025 N N . VAL A 1 261 ? 2.079 -8.243 9.971 1.00 95.31 261 VAL A N 1
ATOM 2026 C CA . VAL A 1 261 ? 0.989 -7.291 9.708 1.00 95.31 261 VAL A CA 1
ATOM 2027 C C . VAL A 1 261 ? 1.339 -5.969 10.376 1.00 95.31 261 VAL A C 1
ATOM 2029 O O . VAL A 1 261 ? 1.784 -5.970 11.526 1.00 95.31 261 VAL A O 1
ATOM 2032 N N . ASP A 1 262 ? 1.078 -4.855 9.710 1.00 97.38 262 ASP A N 1
ATOM 2033 C CA . ASP A 1 262 ? 1.230 -3.535 10.305 1.00 97.38 262 ASP A CA 1
ATOM 2034 C C . ASP A 1 262 ? -0.033 -3.139 11.085 1.00 97.38 262 ASP A C 1
ATOM 2036 O O . ASP A 1 262 ? -1.174 -3.458 10.728 1.00 97.38 262 ASP A O 1
ATOM 2040 N N . ILE A 1 263 ? 0.158 -2.417 12.189 1.00 98.62 263 ILE A N 1
ATOM 2041 C CA . ILE A 1 263 ? -0.951 -1.791 12.912 1.00 98.62 263 ILE A CA 1
ATOM 2042 C C . ILE A 1 263 ? -1.415 -0.575 12.100 1.00 98.62 263 ILE A C 1
ATOM 2044 O O . ILE A 1 263 ? -0.621 0.303 11.775 1.00 98.62 263 ILE A O 1
ATOM 2048 N N . GLY A 1 264 ? -2.716 -0.481 11.835 1.00 98.19 264 GLY A N 1
ATOM 2049 C CA . GLY A 1 264 ? -3.354 0.627 11.127 1.00 98.19 264 GLY A CA 1
ATOM 2050 C C . GLY A 1 264 ? -4.024 0.209 9.823 1.00 98.19 264 GLY A C 1
ATOM 2051 O O . GLY A 1 264 ? -4.189 -0.973 9.522 1.00 98.19 264 GLY A O 1
ATOM 2052 N N . ALA A 1 265 ? -4.467 1.212 9.061 1.00 97.00 265 ALA A N 1
ATOM 2053 C CA . ALA A 1 265 ? -5.161 0.995 7.793 1.00 97.00 265 ALA A CA 1
ATOM 2054 C C . ALA A 1 265 ? -4.236 0.656 6.611 1.00 97.00 265 ALA A C 1
ATOM 2056 O O . ALA A 1 265 ? -4.726 0.214 5.574 1.00 97.00 265 ALA A O 1
ATOM 2057 N N . PHE A 1 266 ? -2.930 0.869 6.748 1.00 94.00 266 PHE A N 1
ATOM 2058 C CA . PHE A 1 266 ? -1.951 0.713 5.675 1.00 94.00 266 PHE A CA 1
ATOM 2059 C C . PHE A 1 266 ? -0.852 -0.242 6.103 1.00 94.00 266 PHE A C 1
ATOM 2061 O O . PHE A 1 266 ? -0.393 -0.164 7.239 1.00 94.00 266 PHE A O 1
ATOM 2068 N N . GLU A 1 267 ? -0.375 -1.044 5.160 1.00 90.31 267 GLU A N 1
ATOM 2069 C CA . GLU A 1 267 ? 0.936 -1.662 5.276 1.00 90.31 267 GLU A CA 1
ATOM 2070 C C . GLU A 1 267 ? 2.000 -0.675 4.783 1.00 90.31 267 GLU A C 1
ATOM 2072 O O . GLU A 1 267 ? 1.810 0.073 3.810 1.00 90.31 267 GLU A O 1
ATOM 2077 N N . LEU A 1 268 ? 3.167 -0.678 5.417 1.00 85.00 268 LEU A N 1
ATOM 2078 C CA . LEU A 1 268 ? 4.336 0.019 4.931 1.00 85.00 268 LEU A CA 1
ATOM 2079 C C . LEU A 1 268 ? 4.835 -0.693 3.680 1.00 85.00 268 LEU A C 1
ATOM 2081 O O . LEU A 1 268 ? 5.725 -1.549 3.694 1.00 85.00 268 LEU A O 1
ATOM 2085 N N . ILE A 1 269 ? 4.377 -0.201 2.536 1.00 69.44 269 ILE A N 1
ATOM 2086 C CA . ILE A 1 269 ? 5.104 -0.442 1.305 1.00 69.44 269 ILE A CA 1
ATOM 2087 C C . ILE A 1 269 ? 6.403 0.353 1.398 1.00 69.44 269 ILE A C 1
ATOM 2089 O O . ILE A 1 269 ? 6.438 1.565 1.155 1.00 69.44 269 ILE A O 1
ATOM 2093 N N . ARG A 1 270 ? 7.518 -0.327 1.662 1.00 58.88 270 ARG A N 1
ATOM 2094 C CA . ARG A 1 270 ? 8.823 0.226 1.300 1.00 58.88 270 ARG A CA 1
ATOM 2095 C C . ARG A 1 270 ? 8.817 0.404 -0.215 1.00 58.88 270 ARG A C 1
ATOM 2097 O O . ARG A 1 270 ? 9.039 -0.540 -0.975 1.00 58.88 270 ARG A O 1
ATOM 2104 N N . ARG A 1 271 ? 8.500 1.618 -0.675 1.00 54.56 271 ARG A N 1
ATOM 2105 C CA . ARG A 1 271 ? 8.595 2.000 -2.085 1.00 54.56 271 ARG A CA 1
ATOM 2106 C C . ARG A 1 271 ? 10.074 2.103 -2.435 1.00 54.56 271 ARG A C 1
ATOM 2108 O O . ARG A 1 271 ? 10.670 3.172 -2.452 1.00 54.56 271 ARG A O 1
ATOM 2115 N N . ILE A 1 272 ? 10.642 0.936 -2.706 1.00 59.66 272 ILE A N 1
ATOM 2116 C CA . ILE A 1 272 ? 11.966 0.653 -3.269 1.00 59.66 272 ILE A CA 1
ATOM 2117 C C . ILE A 1 272 ? 1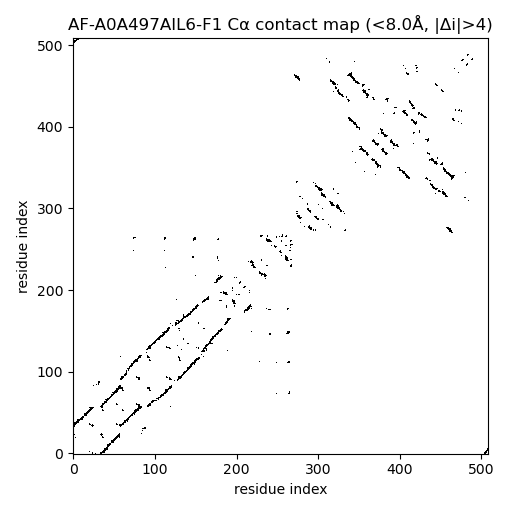1.876 0.948 -4.781 1.00 59.66 272 ILE A C 1
ATOM 2119 O O . ILE A 1 272 ? 12.142 0.114 -5.635 1.00 59.66 272 ILE A O 1
ATOM 2123 N N . THR A 1 273 ? 11.290 2.099 -5.133 1.00 69.25 273 THR A N 1
ATOM 2124 C CA . THR A 1 273 ? 11.206 2.610 -6.501 1.00 69.25 273 THR A CA 1
ATOM 2125 C C . THR A 1 273 ? 12.220 3.731 -6.579 1.00 69.25 273 THR A C 1
ATOM 2127 O O . THR A 1 273 ? 12.075 4.761 -5.929 1.00 69.25 273 THR A O 1
ATOM 2130 N N . VAL A 1 274 ? 13.264 3.514 -7.359 1.00 73.31 274 VAL A N 1
ATOM 2131 C CA . VAL A 1 274 ? 14.344 4.475 -7.593 1.00 73.31 274 VAL A CA 1
ATOM 2132 C C . VAL A 1 274 ? 13.937 5.509 -8.639 1.00 73.31 274 VAL A C 1
ATOM 2134 O O . VAL A 1 274 ? 14.405 6.648 -8.635 1.00 73.31 274 VAL A O 1
ATOM 2137 N N . LEU A 1 275 ? 13.076 5.095 -9.566 1.00 80.19 275 LEU A N 1
ATOM 2138 C CA . LEU A 1 275 ? 12.613 5.919 -10.665 1.00 80.19 275 LEU A CA 1
ATOM 2139 C C . LEU A 1 275 ? 11.192 5.520 -11.041 1.00 80.19 275 LEU A C 1
ATOM 2141 O O . LEU A 1 275 ? 10.920 4.338 -11.235 1.00 80.19 275 LEU A O 1
ATOM 2145 N N . SER A 1 276 ? 10.306 6.498 -11.198 1.00 84.69 276 SER A N 1
ATOM 2146 C CA . SER A 1 276 ? 8.985 6.298 -11.800 1.00 84.69 276 SER A CA 1
ATOM 2147 C C . SER A 1 276 ? 8.682 7.463 -12.724 1.00 84.69 276 SER A C 1
ATOM 2149 O O . SER A 1 276 ? 8.151 8.485 -12.290 1.00 84.69 276 SER A O 1
ATOM 2151 N N . LEU A 1 277 ? 9.044 7.328 -13.996 1.00 76.75 277 LEU A N 1
ATOM 2152 C CA . LEU A 1 277 ? 8.830 8.380 -14.976 1.00 76.75 277 LEU A CA 1
ATOM 2153 C C . LEU A 1 277 ? 7.407 8.314 -15.517 1.00 76.75 277 LEU A C 1
ATOM 2155 O O . LEU A 1 277 ? 7.020 7.384 -16.226 1.00 76.75 277 LEU A O 1
ATOM 2159 N N . SER A 1 278 ? 6.635 9.346 -15.202 1.00 76.12 278 SER A N 1
ATOM 2160 C CA . SER A 1 278 ? 5.276 9.532 -15.696 1.00 76.12 278 SER A CA 1
ATOM 2161 C C . SER A 1 278 ? 4.994 11.016 -15.920 1.00 76.12 278 SER A C 1
ATOM 2163 O O . SER A 1 278 ? 5.772 11.894 -15.542 1.00 76.12 278 SER A O 1
ATOM 2165 N N . TYR A 1 279 ? 3.890 11.307 -16.592 1.00 68.44 279 TYR A N 1
ATOM 2166 C CA . TYR A 1 279 ? 3.482 12.671 -16.874 1.00 68.44 279 TYR A CA 1
ATOM 2167 C C . TYR A 1 279 ? 2.549 13.182 -15.775 1.00 68.44 279 TYR A C 1
ATOM 2169 O O . TYR A 1 279 ? 1.499 12.590 -15.523 1.00 68.44 279 TYR A O 1
ATOM 2177 N N . HIS A 1 280 ? 2.913 14.284 -15.115 1.00 55.88 280 HIS A N 1
ATOM 2178 C CA . HIS A 1 280 ? 2.035 14.908 -14.128 1.00 55.88 280 HIS A CA 1
ATOM 2179 C C . HIS A 1 280 ? 0.999 15.802 -14.841 1.00 55.88 280 HIS A C 1
ATOM 2181 O O . HIS A 1 280 ? 1.401 16.673 -15.617 1.00 55.88 280 HIS A O 1
ATOM 2187 N N . PRO A 1 281 ? -0.318 15.664 -14.579 1.00 50.25 281 PRO A N 1
ATOM 2188 C CA . PRO A 1 281 ? -1.361 16.421 -15.285 1.00 50.25 281 PRO A CA 1
ATOM 2189 C C . PRO A 1 281 ? -1.219 17.947 -15.190 1.00 50.25 281 PRO A C 1
ATOM 2191 O O . PRO A 1 281 ? -1.673 18.666 -16.075 1.00 50.25 281 PRO A O 1
ATOM 2194 N N . LEU A 1 282 ? -0.579 18.445 -14.126 1.00 46.50 282 LEU A N 1
ATOM 2195 C CA . LEU A 1 282 ? -0.359 19.879 -13.906 1.00 46.50 282 LEU A CA 1
ATOM 2196 C C . LEU A 1 282 ? 0.941 20.420 -14.527 1.00 46.50 282 LEU A C 1
ATOM 2198 O O . LEU A 1 282 ? 1.121 21.634 -14.544 1.00 46.50 282 LEU A O 1
ATOM 2202 N N . ASP A 1 283 ? 1.830 19.565 -15.048 1.00 54.66 283 ASP A N 1
ATOM 2203 C CA . ASP A 1 283 ? 3.182 19.967 -15.480 1.00 54.66 283 ASP A CA 1
ATOM 2204 C C . ASP A 1 283 ? 3.450 19.756 -16.982 1.00 54.66 283 ASP A C 1
ATOM 2206 O O . ASP A 1 283 ? 4.577 19.568 -17.436 1.00 54.66 283 ASP A O 1
ATOM 2210 N N . VAL A 1 284 ? 2.398 19.863 -17.801 1.00 52.12 284 VAL A N 1
ATOM 2211 C CA . VAL A 1 284 ? 2.465 19.727 -19.273 1.00 52.12 284 VAL A CA 1
ATOM 2212 C C . VAL A 1 284 ? 3.357 20.773 -19.957 1.00 52.12 284 VAL A C 1
ATOM 2214 O O . VAL A 1 284 ? 3.620 20.699 -21.155 1.00 52.12 284 VAL A O 1
ATOM 2217 N N . ARG A 1 285 ? 3.829 21.775 -19.209 1.00 53.22 285 ARG A N 1
ATOM 2218 C CA . ARG A 1 285 ? 4.590 22.915 -19.730 1.00 53.22 285 ARG A CA 1
ATOM 2219 C C . ARG A 1 285 ? 6.101 22.785 -19.550 1.00 53.22 285 ARG A C 1
ATOM 2221 O O . ARG A 1 285 ? 6.821 23.506 -20.234 1.00 53.22 285 ARG A O 1
ATOM 2228 N N . SER A 1 286 ? 6.594 21.899 -18.678 1.00 62.88 286 SER A N 1
ATOM 2229 C CA . SER A 1 286 ? 8.040 21.773 -18.433 1.00 62.88 286 SER A CA 1
ATOM 2230 C C . SER A 1 286 ? 8.778 21.015 -19.540 1.00 62.88 286 SER A C 1
ATOM 2232 O O . SER A 1 286 ? 9.994 21.148 -19.667 1.00 62.88 286 SER A O 1
ATOM 2234 N N . GLY A 1 287 ? 8.061 20.208 -20.334 1.00 67.31 287 GLY A N 1
ATOM 2235 C CA . GLY A 1 287 ? 8.643 19.341 -21.366 1.00 67.31 287 GLY A CA 1
ATOM 2236 C C . GLY A 1 287 ? 9.505 18.196 -20.813 1.00 67.31 287 GLY A C 1
ATOM 2237 O O . GLY A 1 287 ? 10.009 17.391 -21.592 1.00 67.31 287 GLY A O 1
ATOM 2238 N N . LYS A 1 288 ? 9.666 18.098 -19.487 1.00 79.38 288 LYS A N 1
ATOM 2239 C CA . LYS A 1 288 ? 10.415 17.040 -18.802 1.00 79.38 288 LYS A CA 1
ATOM 2240 C C . LYS A 1 288 ? 9.556 15.791 -18.622 1.00 79.38 288 LYS A C 1
ATOM 2242 O O . LYS A 1 288 ? 8.329 15.857 -18.615 1.00 79.38 288 LYS A O 1
ATOM 2247 N N . TRP A 1 289 ? 10.214 14.654 -18.418 1.00 85.19 289 TRP A N 1
ATOM 2248 C CA . TRP A 1 289 ? 9.563 13.444 -17.924 1.00 85.19 289 TRP A CA 1
ATOM 2249 C C . TRP A 1 289 ? 9.741 13.389 -16.404 1.00 85.19 289 TRP A C 1
ATOM 2251 O O . TRP A 1 289 ? 10.866 13.363 -15.910 1.00 85.19 289 TRP A O 1
ATOM 2261 N N . ILE A 1 290 ? 8.651 13.462 -15.643 1.00 83.25 290 ILE A N 1
ATOM 2262 C CA . ILE A 1 290 ? 8.720 13.696 -14.198 1.00 83.25 290 ILE A CA 1
ATOM 2263 C C . ILE A 1 290 ? 8.895 12.380 -13.443 1.00 83.25 290 ILE A C 1
ATOM 2265 O O . ILE A 1 290 ? 8.144 11.433 -13.657 1.00 83.25 290 ILE A O 1
ATOM 2269 N N . ASP A 1 291 ? 9.870 12.343 -12.536 1.00 83.31 291 ASP A N 1
ATOM 2270 C CA . ASP A 1 291 ? 10.041 11.256 -11.583 1.00 83.31 291 ASP A CA 1
ATOM 2271 C C . ASP A 1 291 ? 9.073 11.399 -10.400 1.00 83.31 291 ASP A C 1
ATOM 2273 O O . ASP A 1 291 ? 9.133 12.364 -9.637 1.00 83.31 291 ASP A O 1
ATOM 2277 N N . LEU A 1 292 ? 8.185 10.419 -10.249 1.00 79.38 292 LEU A N 1
ATOM 2278 C CA . LEU A 1 292 ? 7.200 10.317 -9.172 1.00 79.38 292 LEU A CA 1
ATOM 2279 C C . LEU A 1 292 ? 7.692 9.478 -7.980 1.00 79.38 292 LEU A C 1
ATOM 2281 O O . LEU A 1 292 ? 6.947 9.297 -7.018 1.00 79.38 292 LEU A O 1
ATOM 2285 N N . SER A 1 293 ? 8.928 8.966 -8.018 1.00 76.06 293 SER A N 1
AT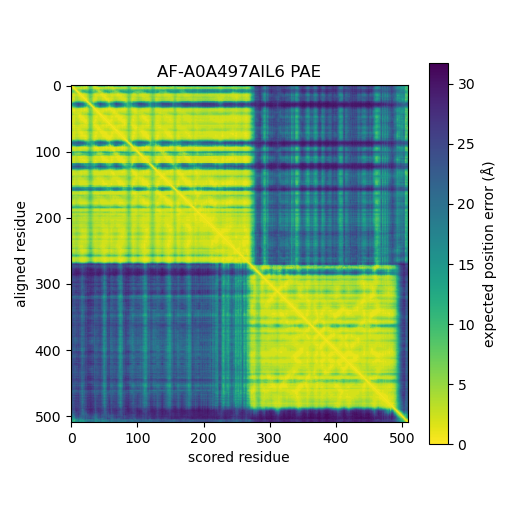OM 2286 C CA . SER A 1 293 ? 9.513 8.183 -6.919 1.00 76.06 293 SER A CA 1
ATOM 2287 C C . SER A 1 293 ? 9.943 9.023 -5.710 1.00 76.06 293 SER A C 1
ATOM 2289 O O . SER A 1 293 ? 10.307 8.474 -4.673 1.00 76.06 293 SER A O 1
ATOM 2291 N N . ARG A 1 294 ? 9.899 10.360 -5.835 1.00 74.88 294 ARG A N 1
ATOM 2292 C CA . ARG A 1 294 ? 10.435 11.342 -4.872 1.00 74.88 294 ARG A CA 1
ATOM 2293 C C . ARG A 1 294 ? 11.971 11.334 -4.746 1.00 74.88 294 ARG A C 1
ATOM 2295 O O . ARG A 1 294 ? 12.499 11.975 -3.843 1.00 74.88 294 ARG A O 1
ATOM 2302 N N . LYS A 1 295 ? 12.703 10.671 -5.653 1.00 78.31 295 LYS A N 1
ATOM 2303 C CA . LYS A 1 295 ? 14.180 10.711 -5.713 1.00 78.31 295 LYS A CA 1
ATOM 2304 C C . LYS A 1 295 ? 14.732 11.869 -6.550 1.00 78.31 295 LYS A C 1
ATOM 2306 O O . LYS A 1 295 ? 15.929 12.135 -6.509 1.00 78.31 295 LYS A O 1
ATOM 2311 N N . GLY A 1 296 ? 13.866 12.584 -7.270 1.00 84.19 296 GLY A N 1
ATOM 2312 C CA . GLY A 1 296 ? 14.245 13.754 -8.068 1.00 84.19 296 GLY A CA 1
ATOM 2313 C C . GLY A 1 296 ? 14.947 13.394 -9.379 1.00 84.19 296 GLY A C 1
ATOM 2314 O O . GLY A 1 296 ? 15.561 14.256 -10.010 1.00 84.19 296 GLY A O 1
ATOM 2315 N N . ASN A 1 297 ? 14.839 12.139 -9.818 1.00 89.75 297 ASN A N 1
ATOM 2316 C CA . ASN A 1 297 ? 15.495 11.598 -11.005 1.00 89.75 297 ASN A CA 1
ATOM 2317 C C . ASN A 1 297 ? 14.729 11.969 -12.297 1.00 89.75 297 ASN A C 1
ATOM 2319 O O . ASN A 1 297 ? 14.395 11.112 -13.113 1.00 89.75 297 ASN A O 1
ATOM 2323 N N . HIS A 1 298 ? 14.400 13.251 -12.484 1.00 89.94 298 HIS A N 1
ATOM 2324 C CA . HIS A 1 298 ? 13.622 13.721 -13.636 1.00 89.94 298 HIS A CA 1
ATOM 2325 C C . HIS A 1 298 ? 14.364 13.502 -14.967 1.00 89.94 298 HIS A C 1
ATOM 2327 O O . HIS A 1 298 ? 15.564 13.755 -15.085 1.00 89.94 298 HIS A O 1
ATOM 2333 N N . GLY A 1 299 ? 13.621 13.100 -15.997 1.00 91.44 299 GLY A N 1
ATOM 2334 C CA . GLY A 1 299 ? 14.108 12.939 -17.362 1.00 91.44 299 GLY A CA 1
ATOM 2335 C C . GLY A 1 299 ? 14.069 14.235 -18.172 1.00 91.44 299 GLY A C 1
ATOM 2336 O O . GLY A 1 299 ? 13.094 14.989 -18.140 1.00 91.44 299 GLY A O 1
ATOM 2337 N N . VAL A 1 300 ? 15.124 14.465 -18.948 1.00 92.88 300 VAL A N 1
ATOM 2338 C CA . VAL A 1 300 ? 15.280 15.584 -19.882 1.00 92.88 300 VAL A CA 1
ATOM 2339 C C . VAL A 1 300 ? 15.320 15.038 -21.313 1.00 92.88 300 VAL A C 1
ATOM 2341 O O . VAL A 1 300 ? 16.172 14.197 -21.602 1.00 92.88 300 VAL A O 1
ATOM 2344 N N . PRO A 1 301 ? 14.420 15.460 -22.217 1.00 92.62 301 PRO A N 1
ATOM 2345 C CA . PRO A 1 301 ? 14.445 15.001 -23.602 1.00 92.62 301 PRO A CA 1
ATOM 2346 C C . PRO A 1 301 ? 15.547 15.673 -24.428 1.00 92.62 301 PRO A C 1
ATOM 2348 O O . PRO A 1 301 ? 15.864 16.847 -24.236 1.00 92.62 301 PRO A O 1
ATOM 2351 N N . TYR A 1 302 ? 16.086 14.928 -25.389 1.00 93.81 302 TYR A N 1
ATOM 2352 C CA . TYR A 1 302 ? 17.083 15.363 -26.365 1.00 93.81 302 TYR A CA 1
ATOM 2353 C C . TYR A 1 302 ? 16.695 14.891 -27.770 1.00 93.81 302 TYR A C 1
ATOM 2355 O O . TYR A 1 302 ? 16.032 13.864 -27.926 1.00 93.81 302 TYR A O 1
ATOM 2363 N N . GLY A 1 303 ? 17.152 15.617 -28.796 1.00 93.38 303 GLY A N 1
ATOM 2364 C CA . GLY A 1 303 ? 16.907 15.263 -30.197 1.00 93.38 303 GLY A CA 1
ATOM 2365 C C . GLY A 1 303 ? 15.413 15.169 -30.518 1.00 93.38 303 GLY A C 1
ATOM 2366 O O . GLY A 1 303 ? 14.627 16.003 -30.075 1.00 93.38 303 GLY A O 1
ATOM 2367 N N . GLY A 1 304 ? 15.016 14.144 -31.271 1.00 92.38 304 GLY A N 1
ATOM 2368 C CA . GLY A 1 304 ? 13.623 13.888 -31.648 1.00 92.38 304 GLY A CA 1
ATOM 2369 C C . GLY A 1 304 ? 12.739 13.247 -30.571 1.00 92.38 304 GLY A C 1
ATOM 2370 O O . GLY A 1 304 ? 11.667 12.752 -30.911 1.00 92.38 304 GLY A O 1
ATOM 2371 N N . ALA A 1 305 ? 13.152 13.221 -29.298 1.00 94.25 305 ALA A N 1
ATOM 2372 C CA . ALA A 1 305 ? 12.294 12.749 -28.211 1.00 94.25 305 ALA A CA 1
ATOM 2373 C C . ALA A 1 305 ? 11.270 13.826 -27.831 1.00 94.25 305 ALA A C 1
ATOM 2375 O O . ALA A 1 305 ? 11.638 14.960 -27.516 1.00 94.25 305 ALA A O 1
ATOM 2376 N N . ARG A 1 306 ? 9.981 13.477 -27.808 1.00 91.88 306 ARG A N 1
ATOM 2377 C CA . ARG A 1 306 ? 8.905 14.418 -27.459 1.00 91.88 306 ARG A CA 1
ATOM 2378 C C . ARG A 1 306 ? 7.767 13.750 -26.688 1.00 91.88 306 ARG A C 1
ATOM 2380 O O . ARG A 1 306 ? 7.448 12.596 -26.968 1.00 91.88 306 ARG A O 1
ATOM 2387 N N . PRO A 1 307 ? 7.101 14.463 -25.764 1.00 89.31 307 PRO A N 1
ATOM 2388 C CA . PRO A 1 307 ? 5.882 13.952 -25.157 1.00 89.31 307 PRO A CA 1
ATOM 2389 C C . PRO A 1 307 ? 4.788 13.788 -26.221 1.00 89.31 307 PRO A C 1
ATOM 2391 O O . PRO A 1 307 ? 4.665 14.598 -27.144 1.00 89.31 307 PRO A O 1
ATOM 2394 N N . VAL A 1 308 ? 3.972 12.747 -26.079 1.00 89.12 308 VAL A N 1
ATOM 2395 C CA . VAL A 1 308 ? 2.840 12.455 -26.963 1.00 89.12 308 VAL A CA 1
ATOM 2396 C C . VAL A 1 308 ? 1.624 12.038 -26.142 1.00 89.12 308 VAL A C 1
ATOM 2398 O O . VAL A 1 308 ? 1.743 11.334 -25.140 1.00 89.12 308 VAL A O 1
ATOM 2401 N N . MET A 1 309 ? 0.439 12.470 -26.568 1.00 85.12 309 MET A N 1
ATOM 2402 C CA . MET A 1 309 ? -0.821 11.989 -26.008 1.00 85.12 309 MET A CA 1
ATOM 2403 C C . MET A 1 309 ? -1.191 10.668 -26.685 1.00 85.12 309 MET A C 1
ATOM 2405 O O . MET A 1 309 ? -1.448 10.635 -27.887 1.00 85.12 309 MET A O 1
ATOM 2409 N N . ILE A 1 310 ? -1.203 9.581 -25.917 1.00 86.00 310 ILE A N 1
ATOM 2410 C CA . ILE A 1 310 ? -1.563 8.235 -26.386 1.00 86.00 310 ILE A CA 1
ATOM 2411 C C . ILE A 1 310 ? -3.089 8.107 -26.479 1.00 86.00 310 ILE A C 1
ATOM 2413 O O . ILE A 1 310 ? -3.614 7.544 -27.438 1.00 86.00 310 ILE A O 1
ATOM 2417 N N . ALA A 1 311 ? -3.790 8.642 -25.480 1.00 77.50 311 ALA A N 1
ATOM 2418 C CA . ALA A 1 311 ? -5.245 8.720 -25.385 1.00 77.50 311 ALA A CA 1
ATOM 2419 C C . ALA A 1 311 ? -5.631 9.893 -24.464 1.00 77.50 311 ALA A C 1
ATOM 2421 O O . ALA A 1 311 ? -4.759 10.432 -23.777 1.00 77.50 311 ALA A O 1
ATOM 2422 N N . PRO A 1 312 ? -6.911 10.306 -24.397 1.00 71.75 312 PRO A N 1
ATOM 2423 C CA . PRO A 1 312 ? -7.337 11.345 -23.462 1.00 71.75 312 PRO A CA 1
ATOM 2424 C C . PRO A 1 312 ? -6.920 11.022 -22.016 1.00 71.75 312 PRO A C 1
ATOM 2426 O O . PRO A 1 312 ? -7.396 10.051 -21.424 1.00 71.75 312 PRO A O 1
ATOM 2429 N N . GLY A 1 313 ? -6.014 11.834 -21.462 1.00 68.31 313 GLY A N 1
ATOM 2430 C CA . GLY A 1 313 ? -5.464 11.663 -20.111 1.00 68.31 313 GLY A CA 1
ATOM 2431 C C . GLY A 1 313 ? -4.328 10.639 -19.977 1.00 68.31 313 GLY A C 1
ATOM 2432 O O . GLY A 1 313 ? -3.839 10.443 -18.870 1.00 68.31 313 GLY A O 1
ATOM 2433 N N . VAL A 1 314 ? -3.885 10.011 -21.072 1.00 76.12 314 VAL A N 1
ATOM 2434 C CA . VAL A 1 314 ? -2.759 9.065 -21.096 1.00 76.12 314 VAL A CA 1
ATOM 2435 C C . VAL A 1 314 ? -1.648 9.639 -21.967 1.00 76.12 314 VAL A C 1
ATOM 2437 O O . VAL A 1 314 ? -1.820 9.828 -23.173 1.00 76.12 314 VAL A O 1
ATOM 2440 N N . MET A 1 315 ? -0.509 9.919 -21.348 1.00 82.25 315 MET A N 1
ATOM 2441 C CA . MET A 1 315 ? 0.671 10.492 -21.993 1.00 82.25 315 MET A CA 1
ATOM 2442 C C . MET A 1 315 ? 1.780 9.444 -22.073 1.00 82.25 315 MET A C 1
ATOM 2444 O O . MET A 1 315 ? 1.800 8.513 -21.283 1.00 82.25 315 MET A O 1
ATOM 2448 N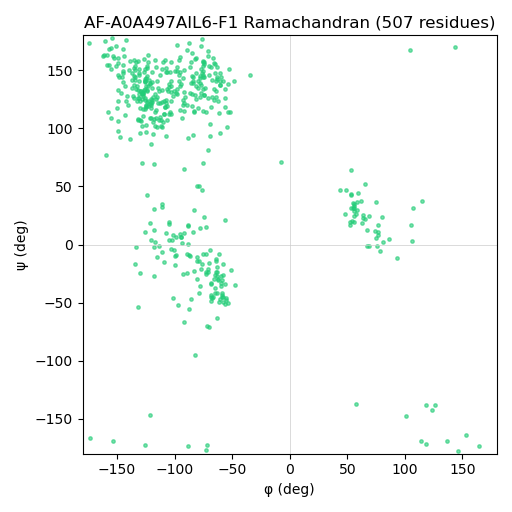 N . GLY A 1 316 ? 2.709 9.621 -23.003 1.00 87.56 316 GLY A N 1
ATOM 2449 C CA . GLY A 1 316 ? 3.972 8.890 -23.056 1.00 87.56 316 GLY A CA 1
ATOM 2450 C C . GLY A 1 316 ? 5.035 9.721 -23.763 1.00 87.56 316 GLY A C 1
ATOM 2451 O O . GLY A 1 316 ? 4.822 10.905 -24.043 1.00 87.56 316 GLY A O 1
ATOM 2452 N N . PHE A 1 317 ? 6.166 9.104 -24.086 1.00 92.44 317 PHE A N 1
ATOM 2453 C CA . PHE A 1 317 ? 7.239 9.733 -24.852 1.00 92.44 317 PHE A CA 1
ATOM 2454 C C . PHE A 1 317 ? 7.433 9.032 -26.194 1.00 92.44 317 PHE A C 1
ATOM 2456 O O . PHE A 1 317 ? 7.595 7.815 -26.245 1.00 92.44 317 PHE A O 1
ATOM 2463 N N . GLU A 1 318 ? 7.408 9.803 -27.278 1.00 95.38 318 GLU A N 1
ATOM 2464 C CA . GLU A 1 318 ? 7.685 9.344 -28.637 1.00 95.38 318 GLU A CA 1
ATOM 2465 C C . GLU A 1 318 ? 9.145 9.622 -29.007 1.00 95.38 318 GLU A C 1
ATOM 2467 O O . GLU A 1 318 ? 9.685 10.682 -28.681 1.00 95.38 318 GLU A O 1
ATOM 2472 N N . PHE A 1 319 ? 9.758 8.673 -29.710 1.00 96.81 319 PHE A N 1
ATOM 2473 C CA . PHE A 1 319 ? 11.143 8.699 -30.167 1.00 96.81 319 PHE A CA 1
ATOM 2474 C C . PHE A 1 319 ? 11.199 8.481 -31.684 1.00 96.81 319 PHE A C 1
ATOM 2476 O O . PHE A 1 319 ? 10.432 7.686 -32.231 1.00 96.81 319 PHE A O 1
ATOM 2483 N N . ASP A 1 320 ? 12.112 9.185 -32.357 1.00 95.44 320 ASP A N 1
ATOM 2484 C CA . ASP A 1 320 ? 12.185 9.309 -33.822 1.00 95.44 320 ASP A CA 1
ATOM 2485 C C . ASP A 1 320 ? 12.986 8.197 -34.529 1.00 95.44 320 ASP A C 1
ATOM 2487 O O . ASP A 1 320 ? 12.980 8.118 -35.757 1.00 95.44 320 ASP A O 1
ATOM 2491 N N . GLY A 1 321 ? 13.698 7.349 -33.782 1.00 95.31 321 GLY A N 1
ATOM 2492 C CA . GLY A 1 321 ? 14.599 6.335 -34.334 1.00 95.31 321 GLY A CA 1
ATOM 2493 C C . GLY A 1 321 ? 15.917 6.865 -34.893 1.00 95.31 321 GLY A C 1
ATOM 2494 O O . GLY A 1 321 ? 16.608 6.117 -35.580 1.00 95.31 321 GLY A O 1
ATOM 2495 N N . VAL A 1 322 ? 16.266 8.130 -34.643 1.00 93.62 322 VAL A N 1
ATOM 2496 C CA . VAL A 1 322 ? 17.464 8.769 -35.211 1.00 93.62 322 VAL A CA 1
ATOM 2497 C C . VAL A 1 322 ? 18.279 9.491 -34.146 1.00 93.62 322 VAL A C 1
ATOM 2499 O O . VAL A 1 322 ? 19.479 9.257 -34.026 1.00 93.62 322 VAL A O 1
ATOM 2502 N N . SER A 1 323 ? 17.653 10.380 -33.379 1.00 92.56 323 SER A N 1
ATOM 2503 C CA . SER A 1 323 ? 18.348 11.287 -32.457 1.00 92.56 323 SER A CA 1
ATOM 2504 C C . SER A 1 323 ? 17.699 11.377 -31.077 1.00 92.56 323 SER A C 1
ATOM 2506 O O . SER A 1 323 ? 18.329 11.858 -30.134 1.00 92.56 323 SER A O 1
ATOM 2508 N N . GLY A 1 324 ? 16.446 10.936 -30.959 1.00 93.69 324 GLY A N 1
ATOM 2509 C CA . GLY A 1 324 ? 15.638 11.061 -29.759 1.00 93.69 324 GLY A CA 1
ATOM 2510 C C . GLY A 1 324 ? 16.099 10.148 -28.630 1.00 93.69 324 GLY A C 1
ATOM 2511 O O . GLY A 1 324 ? 16.166 8.935 -28.796 1.00 93.69 324 GLY A O 1
ATOM 2512 N N . TYR A 1 325 ? 16.347 10.726 -27.457 1.00 95.56 325 TYR A N 1
ATOM 2513 C CA . TYR A 1 325 ? 16.434 9.991 -26.194 1.00 95.56 325 TYR A CA 1
ATOM 2514 C C . TYR A 1 325 ? 16.052 10.900 -25.020 1.00 95.56 325 TYR A C 1
ATOM 2516 O O . TYR A 1 325 ? 16.096 12.125 -25.126 1.00 95.56 325 TYR A O 1
ATOM 2524 N N . VAL A 1 326 ? 15.696 10.309 -23.883 1.00 95.50 326 VAL A N 1
ATOM 2525 C CA . VAL A 1 326 ? 15.518 11.030 -22.615 1.00 95.50 326 VAL A CA 1
ATOM 2526 C C . VAL A 1 326 ? 16.682 10.685 -21.700 1.00 95.50 326 VAL A C 1
ATOM 2528 O O . VAL A 1 326 ? 16.934 9.511 -21.449 1.00 95.50 326 VAL A O 1
ATOM 2531 N N . GLY A 1 327 ? 17.403 11.695 -21.219 1.00 95.19 327 GLY A N 1
ATOM 2532 C CA . GLY A 1 327 ? 18.486 11.546 -20.253 1.00 95.19 327 GLY A CA 1
ATOM 2533 C C . GLY A 1 327 ? 18.014 11.856 -18.836 1.00 95.19 327 GLY A C 1
ATOM 2534 O O . GLY A 1 327 ? 17.429 12.906 -18.590 1.00 95.19 327 GLY A O 1
ATOM 2535 N N . VAL A 1 328 ? 18.307 10.963 -17.902 1.00 95.12 328 VAL A N 1
ATOM 2536 C CA . VAL A 1 328 ? 18.153 11.168 -16.461 1.00 95.12 328 VAL A CA 1
ATOM 2537 C C . VAL A 1 328 ? 19.565 11.311 -15.878 1.00 95.12 328 VAL A C 1
ATOM 2539 O O . VAL A 1 328 ? 20.374 10.386 -16.036 1.00 95.12 328 VAL A O 1
ATOM 2542 N N . PRO A 1 329 ? 19.911 12.463 -15.269 1.00 94.06 329 PRO A N 1
ATOM 2543 C CA . PRO A 1 329 ? 21.224 12.673 -14.667 1.00 94.06 329 PRO A CA 1
ATOM 2544 C C . PRO A 1 329 ? 21.597 11.560 -13.686 1.00 94.06 329 PRO A C 1
ATOM 2546 O O . PRO A 1 329 ? 20.731 10.940 -13.072 1.00 94.06 329 PRO A O 1
ATOM 2549 N N . HIS A 1 330 ? 22.896 11.299 -13.548 1.00 92.38 330 HIS A N 1
ATOM 2550 C CA . HIS A 1 330 ? 23.363 10.326 -12.569 1.00 92.38 330 HIS A CA 1
ATOM 2551 C C . HIS A 1 330 ? 22.966 10.745 -11.146 1.00 92.38 330 HIS A C 1
ATOM 2553 O O . HIS A 1 330 ? 23.012 11.924 -10.791 1.00 92.38 330 HIS A O 1
ATOM 2559 N N . ASN A 1 331 ? 22.587 9.745 -10.358 1.00 91.62 331 ASN A N 1
ATOM 2560 C CA . ASN A 1 331 ? 22.273 9.825 -8.944 1.00 91.62 331 ASN A CA 1
ATOM 2561 C C . ASN A 1 331 ? 22.666 8.481 -8.313 1.00 91.62 331 ASN A C 1
ATOM 2563 O O . ASN A 1 331 ? 22.474 7.446 -8.958 1.00 91.62 331 ASN A O 1
ATOM 2567 N N . ASP A 1 332 ? 23.162 8.485 -7.077 1.00 89.06 332 ASP A N 1
ATOM 2568 C CA . ASP A 1 332 ? 23.570 7.267 -6.360 1.00 89.06 332 ASP A CA 1
ATOM 2569 C C . ASP A 1 332 ? 22.418 6.265 -6.214 1.00 89.06 332 ASP A C 1
ATOM 2571 O O . ASP A 1 332 ? 22.632 5.059 -6.260 1.00 89.06 332 ASP A O 1
ATOM 2575 N N . SER A 1 333 ? 21.172 6.746 -6.132 1.00 88.88 333 SER A N 1
ATOM 2576 C CA . SER A 1 333 ? 19.993 5.871 -6.100 1.00 88.88 333 SER A CA 1
ATOM 2577 C C . SER A 1 333 ? 19.866 4.990 -7.349 1.00 88.88 333 SER A C 1
ATOM 2579 O O . SER A 1 333 ? 19.310 3.903 -7.262 1.00 88.88 333 SER A O 1
ATOM 2581 N N . LEU A 1 334 ? 20.407 5.423 -8.494 1.00 90.94 334 LEU A N 1
ATOM 2582 C CA . LEU A 1 334 ? 20.413 4.679 -9.759 1.00 90.94 334 LEU A CA 1
ATOM 2583 C C . LEU A 1 334 ? 21.631 3.749 -9.909 1.00 90.94 334 LEU A C 1
ATOM 2585 O O . LEU A 1 334 ? 21.762 3.109 -10.956 1.00 90.94 334 LEU A O 1
ATOM 2589 N N . ASP A 1 335 ? 22.527 3.685 -8.920 1.00 90.25 335 ASP A N 1
ATOM 2590 C CA . ASP A 1 335 ? 23.690 2.789 -8.909 1.00 90.25 335 ASP A CA 1
ATOM 2591 C C . ASP A 1 335 ? 23.359 1.456 -8.219 1.00 90.25 335 ASP A C 1
ATOM 2593 O O . ASP A 1 335 ? 23.841 1.112 -7.140 1.00 90.25 335 ASP A O 1
ATOM 2597 N N . ILE A 1 336 ? 22.447 0.719 -8.847 1.00 92.00 336 ILE A N 1
ATOM 2598 C CA . ILE A 1 336 ? 21.854 -0.500 -8.300 1.00 92.00 336 ILE A CA 1
ATOM 2599 C C . ILE A 1 336 ? 22.762 -1.695 -8.612 1.00 92.00 336 ILE A C 1
ATOM 2601 O O . ILE A 1 336 ? 22.991 -2.009 -9.781 1.00 92.00 336 ILE A O 1
ATOM 2605 N N . THR A 1 337 ? 23.263 -2.370 -7.572 1.00 94.00 337 THR A N 1
ATOM 2606 C CA . THR A 1 337 ? 24.269 -3.443 -7.716 1.00 94.00 337 THR A CA 1
ATOM 2607 C C . THR A 1 337 ? 23.813 -4.821 -7.241 1.00 94.00 337 THR A C 1
ATOM 2609 O O . THR A 1 337 ? 24.314 -5.820 -7.753 1.00 94.00 337 THR A O 1
ATOM 2612 N N . ASP A 1 338 ? 22.877 -4.899 -6.294 1.00 93.38 338 ASP A N 1
ATOM 2613 C CA . ASP A 1 338 ? 22.471 -6.169 -5.681 1.00 93.38 338 ASP A CA 1
ATOM 2614 C C . ASP A 1 338 ? 21.287 -6.803 -6.424 1.00 93.38 338 ASP A C 1
ATOM 2616 O O . ASP A 1 338 ? 21.448 -7.820 -7.099 1.00 93.38 338 ASP A O 1
ATOM 2620 N N . GLU A 1 339 ? 20.123 -6.158 -6.372 1.00 93.94 339 GLU A N 1
ATOM 2621 C CA . GLU A 1 339 ? 18.895 -6.607 -7.027 1.00 93.94 339 GLU A CA 1
ATOM 2622 C C . GLU A 1 339 ? 18.258 -5.470 -7.824 1.00 93.94 339 GLU A C 1
ATOM 2624 O O . GLU A 1 339 ? 18.317 -4.314 -7.413 1.00 93.94 339 GLU A O 1
ATOM 2629 N N . ILE A 1 340 ? 17.620 -5.775 -8.954 1.00 96.38 340 ILE A N 1
ATOM 2630 C CA . ILE A 1 340 ? 16.988 -4.755 -9.797 1.00 96.38 340 ILE A CA 1
ATOM 2631 C C . ILE A 1 340 ? 15.720 -5.269 -10.471 1.00 96.38 340 ILE A C 1
ATOM 2633 O O . ILE A 1 340 ? 15.661 -6.404 -10.944 1.00 96.38 340 ILE A O 1
ATOM 2637 N N . THR A 1 341 ? 14.732 -4.385 -10.605 1.00 97.56 341 THR A N 1
ATOM 2638 C CA . THR A 1 341 ? 13.627 -4.546 -11.554 1.00 97.56 341 THR A CA 1
ATOM 2639 C C . THR A 1 341 ? 13.540 -3.335 -12.473 1.00 97.56 341 THR A C 1
ATOM 2641 O O . THR A 1 341 ? 13.556 -2.199 -12.004 1.00 97.56 341 THR A O 1
ATOM 2644 N N . VAL A 1 342 ? 13.421 -3.567 -13.781 1.00 98.19 342 VAL A N 1
ATOM 2645 C CA . VAL A 1 342 ? 13.169 -2.537 -14.800 1.00 98.19 342 VAL A CA 1
ATOM 2646 C C . VAL A 1 342 ? 11.861 -2.861 -15.511 1.00 98.19 342 VAL A C 1
ATOM 2648 O O . VAL A 1 342 ? 11.725 -3.936 -16.090 1.00 98.19 342 VAL A O 1
ATOM 2651 N N . GLU A 1 343 ? 10.915 -1.928 -15.496 1.00 96.62 343 GLU A N 1
ATOM 2652 C CA . GLU A 1 343 ? 9.578 -2.066 -16.082 1.00 96.62 343 GLU A CA 1
ATOM 2653 C C . GLU A 1 343 ? 9.299 -0.920 -17.064 1.00 96.62 343 GLU A C 1
ATOM 2655 O O . GLU A 1 343 ? 9.667 0.227 -16.802 1.00 96.62 343 GLU A O 1
ATOM 2660 N N . ALA A 1 344 ? 8.647 -1.215 -18.193 1.00 97.25 344 ALA A N 1
ATOM 2661 C CA . ALA A 1 344 ? 8.163 -0.199 -19.129 1.00 97.25 344 ALA A CA 1
ATOM 2662 C C . ALA A 1 344 ? 7.041 -0.720 -20.043 1.00 97.25 344 ALA A C 1
ATOM 2664 O O . ALA A 1 344 ? 6.982 -1.902 -20.388 1.00 97.25 344 ALA A O 1
ATOM 2665 N N . TRP A 1 345 ? 6.201 0.192 -20.532 1.00 97.50 345 TRP A N 1
ATOM 2666 C CA . TRP A 1 345 ? 5.361 -0.032 -21.708 1.00 97.50 345 TRP A CA 1
ATOM 2667 C C . TRP A 1 345 ? 6.078 0.446 -22.967 1.00 97.50 345 TRP A C 1
ATOM 2669 O O . TRP A 1 345 ? 6.556 1.576 -23.017 1.00 97.50 345 TRP A O 1
ATOM 2679 N N . VAL A 1 346 ? 6.116 -0.390 -24.005 1.00 98.31 346 VAL A N 1
ATOM 2680 C CA . VAL A 1 346 ? 6.834 -0.122 -25.259 1.00 98.31 346 VAL A CA 1
ATOM 2681 C C . VAL A 1 346 ? 5.926 -0.389 -26.459 1.00 98.31 346 VAL A C 1
ATOM 2683 O O . VAL A 1 346 ? 5.332 -1.461 -26.576 1.00 98.31 346 VAL A O 1
ATOM 2686 N N . LYS A 1 347 ? 5.836 0.572 -27.383 1.00 98.31 347 LYS A N 1
ATOM 2687 C CA . LYS A 1 347 ? 5.146 0.441 -28.673 1.00 98.31 347 LYS A CA 1
ATOM 2688 C C . LYS A 1 347 ? 6.094 0.789 -29.825 1.00 98.31 347 LYS A C 1
ATOM 2690 O O . LYS A 1 347 ? 6.246 1.970 -30.135 1.00 98.31 347 LYS A O 1
ATOM 2695 N N . PRO A 1 348 ? 6.725 -0.200 -30.479 1.00 98.25 348 PRO A N 1
ATOM 2696 C CA . PRO A 1 348 ? 7.663 0.052 -31.571 1.00 98.25 348 PRO A CA 1
ATOM 2697 C C . PRO A 1 348 ? 6.946 0.406 -32.879 1.00 98.25 348 PRO A C 1
ATOM 2699 O O . PRO A 1 348 ? 5.989 -0.264 -33.268 1.00 98.25 348 PRO A O 1
ATOM 2702 N N . PHE A 1 349 ? 7.443 1.401 -33.610 1.00 98.25 349 PHE A N 1
ATOM 2703 C CA . PHE A 1 349 ? 7.037 1.695 -34.992 1.00 98.25 349 PHE A CA 1
ATOM 2704 C C . PHE A 1 349 ? 7.943 1.008 -36.017 1.00 98.25 349 PHE A C 1
ATOM 2706 O O . PHE A 1 349 ? 7.495 0.669 -37.112 1.00 98.25 349 PHE A O 1
ATOM 2713 N N . SER A 1 350 ? 9.184 0.710 -35.633 1.00 96.69 350 SER A N 1
ATOM 2714 C CA . SER A 1 350 ? 10.085 -0.195 -36.344 1.00 96.69 350 SER A CA 1
ATOM 2715 C C . SER A 1 350 ? 10.786 -1.132 -35.359 1.00 96.69 350 SER A C 1
ATOM 2717 O O . SER A 1 350 ? 10.852 -0.861 -34.160 1.00 96.69 350 SER A O 1
ATOM 2719 N N . ILE A 1 351 ? 11.284 -2.263 -35.860 1.00 95.19 351 ILE A N 1
ATOM 2720 C CA . ILE A 1 351 ? 12.050 -3.227 -35.067 1.00 95.19 351 ILE A CA 1
ATOM 2721 C C . ILE A 1 351 ? 13.387 -3.436 -35.767 1.00 95.19 351 ILE A C 1
ATOM 2723 O O . ILE A 1 351 ? 13.435 -3.859 -36.921 1.00 95.19 351 ILE A O 1
ATOM 2727 N N . MET A 1 352 ? 14.467 -3.114 -35.062 1.00 93.00 352 MET A N 1
ATOM 2728 C CA . MET A 1 352 ? 15.843 -3.339 -35.493 1.00 93.00 352 MET A CA 1
ATOM 2729 C C . MET A 1 352 ? 16.629 -3.920 -34.323 1.00 93.00 352 MET A C 1
ATOM 2731 O O . MET A 1 352 ? 16.381 -3.574 -33.166 1.00 93.00 352 MET A O 1
ATOM 2735 N N . LYS A 1 353 ? 17.581 -4.808 -34.618 1.00 91.00 353 LYS A N 1
ATOM 2736 C CA . LYS A 1 353 ? 18.398 -5.441 -33.579 1.00 91.00 353 LYS A CA 1
ATOM 2737 C C . LYS A 1 353 ? 19.175 -4.395 -32.773 1.00 91.00 353 LYS A C 1
ATOM 2739 O O . LYS A 1 353 ? 19.653 -3.410 -33.327 1.00 91.00 353 LYS A O 1
ATOM 2744 N N . TYR A 1 354 ? 19.325 -4.656 -31.478 1.00 90.06 354 TYR A N 1
ATOM 2745 C CA . TYR A 1 354 ? 20.090 -3.868 -30.505 1.00 90.06 354 TYR A CA 1
ATOM 2746 C C . TYR A 1 354 ? 19.538 -2.486 -30.143 1.00 90.06 354 TYR A C 1
ATOM 2748 O O . TYR A 1 354 ? 20.108 -1.848 -29.265 1.00 90.06 354 TYR A O 1
ATOM 2756 N N . VAL A 1 355 ? 18.422 -2.048 -30.727 1.00 94.94 355 VAL A N 1
ATOM 2757 C CA . VAL A 1 355 ? 17.752 -0.792 -30.355 1.00 94.94 355 VAL A CA 1
ATOM 2758 C C . VAL A 1 355 ? 17.314 -0.802 -28.886 1.00 94.94 355 VAL A C 1
ATOM 2760 O O . VAL A 1 355 ? 16.787 -1.798 -28.395 1.00 94.94 355 VAL A O 1
ATOM 2763 N N . ILE A 1 356 ? 17.525 0.317 -28.193 1.00 95.69 356 ILE A N 1
ATOM 2764 C CA . ILE A 1 356 ? 17.492 0.413 -26.728 1.00 95.69 356 ILE A CA 1
ATOM 2765 C C . ILE A 1 356 ? 16.200 1.050 -26.217 1.00 95.69 356 ILE A C 1
ATOM 2767 O O . ILE A 1 356 ? 15.787 2.104 -26.692 1.00 95.69 356 ILE A O 1
ATOM 2771 N N . PHE A 1 357 ? 15.623 0.460 -25.168 1.00 97.38 357 PHE A N 1
ATOM 2772 C CA . PHE A 1 357 ? 14.479 1.024 -24.446 1.00 97.38 357 PHE A CA 1
ATOM 2773 C C . PHE A 1 357 ? 14.931 1.781 -23.199 1.00 97.38 357 PHE A C 1
ATOM 2775 O O . PHE A 1 357 ? 14.580 2.941 -23.030 1.00 97.38 357 PHE A O 1
ATOM 2782 N N . VAL A 1 358 ? 15.744 1.138 -22.356 1.00 97.56 358 VAL A N 1
ATOM 2783 C CA . VAL A 1 358 ? 16.277 1.680 -21.096 1.00 97.56 358 VAL A CA 1
ATOM 2784 C C . VAL A 1 358 ? 17.750 1.294 -21.003 1.00 97.56 358 VAL A C 1
ATOM 2786 O O . VAL A 1 358 ? 18.093 0.147 -21.287 1.00 97.56 358 VAL A O 1
ATOM 2789 N N . PHE A 1 359 ? 18.627 2.226 -20.632 1.00 96.62 359 PHE A N 1
ATOM 2790 C CA . PHE A 1 359 ? 20.077 2.030 -20.641 1.00 96.62 359 PHE A CA 1
ATOM 2791 C C . PHE A 1 359 ? 20.773 2.832 -19.545 1.00 96.62 359 PHE A C 1
ATOM 2793 O O . PHE A 1 359 ? 20.670 4.055 -19.510 1.00 96.62 359 PHE A O 1
ATOM 2800 N N . LYS A 1 360 ? 21.529 2.155 -18.678 1.00 96.06 360 LYS A N 1
ATOM 2801 C CA . LYS A 1 360 ? 22.366 2.777 -17.646 1.00 96.06 360 LYS A CA 1
ATOM 2802 C C . LYS A 1 360 ? 23.835 2.575 -18.000 1.00 96.06 360 LYS A C 1
ATOM 2804 O O . LYS A 1 360 ? 24.378 1.487 -17.805 1.00 96.06 360 LYS A O 1
ATOM 2809 N N . GLY A 1 361 ? 24.475 3.608 -18.542 1.00 92.94 361 GLY A N 1
ATOM 2810 C CA . GLY A 1 361 ? 25.856 3.515 -19.010 1.00 92.94 361 GLY A CA 1
ATOM 2811 C C . GLY A 1 361 ? 26.290 4.650 -19.928 1.00 92.94 361 GLY A C 1
ATOM 2812 O O . GLY A 1 361 ? 25.557 5.609 -20.179 1.00 92.94 361 GLY A O 1
ATOM 2813 N N . LYS A 1 362 ? 27.496 4.513 -20.479 1.00 88.06 362 LYS A N 1
ATOM 2814 C CA . LYS A 1 362 ? 28.098 5.489 -21.390 1.00 88.06 362 LYS A CA 1
ATOM 2815 C C . LYS A 1 362 ? 27.710 5.245 -22.848 1.00 88.06 362 LYS A C 1
ATOM 2817 O O . LYS A 1 362 ? 27.206 6.157 -23.503 1.00 88.06 362 LYS A O 1
ATOM 2822 N N . GLN A 1 363 ? 27.975 4.029 -23.331 1.00 87.00 363 GLN A N 1
ATOM 2823 C CA . GLN A 1 363 ? 27.936 3.628 -24.747 1.00 87.00 363 GLN A CA 1
ATOM 2824 C C . GLN A 1 363 ? 27.813 2.095 -24.893 1.00 87.00 363 GLN A C 1
ATOM 2826 O O . GLN A 1 363 ? 27.906 1.377 -23.896 1.00 87.00 363 GLN A O 1
ATOM 2831 N N . ALA A 1 364 ? 27.658 1.572 -26.117 1.00 81.81 364 ALA A N 1
ATOM 2832 C CA . ALA A 1 364 ? 27.351 0.157 -26.401 1.00 81.81 364 ALA A CA 1
ATOM 2833 C C . ALA A 1 364 ? 28.246 -0.910 -25.739 1.00 81.81 364 ALA A C 1
ATOM 2835 O O . ALA A 1 364 ? 27.816 -2.051 -25.617 1.00 81.81 364 ALA A O 1
ATOM 2836 N N . ASN A 1 365 ? 29.469 -0.585 -25.322 1.00 83.50 365 ASN A N 1
ATOM 2837 C CA . ASN A 1 365 ? 30.393 -1.502 -24.643 1.00 83.50 365 ASN A CA 1
ATOM 2838 C C . ASN A 1 365 ? 30.819 -1.016 -23.246 1.00 83.50 365 ASN A C 1
ATOM 2840 O O . ASN A 1 365 ? 31.832 -1.465 -22.715 1.00 83.50 365 ASN A O 1
ATOM 2844 N N . ASN A 1 366 ? 30.069 -0.083 -22.654 1.00 87.31 366 ASN A N 1
ATOM 2845 C CA . ASN A 1 366 ? 30.273 0.363 -21.281 1.00 87.31 366 ASN A CA 1
ATOM 2846 C C . ASN A 1 366 ? 28.932 0.755 -20.643 1.00 87.31 366 ASN A C 1
ATOM 2848 O O . ASN A 1 366 ? 28.468 1.887 -20.798 1.00 87.31 366 ASN A O 1
ATOM 2852 N N . TYR A 1 367 ? 28.301 -0.203 -19.964 1.00 92.19 367 TYR A N 1
ATOM 2853 C CA . TYR A 1 367 ? 27.016 -0.045 -19.284 1.00 92.19 367 TYR A CA 1
ATOM 2854 C C . TYR A 1 367 ? 26.856 -1.090 -18.182 1.00 92.19 367 TYR A C 1
ATOM 2856 O O . TYR A 1 367 ? 27.445 -2.166 -18.282 1.00 92.19 367 TYR A O 1
ATOM 2864 N N . ALA A 1 368 ? 26.042 -0.765 -17.180 1.00 94.06 368 ALA A N 1
ATOM 2865 C CA . ALA A 1 368 ? 25.657 -1.660 -16.092 1.00 94.06 368 ALA A CA 1
ATOM 2866 C C . ALA A 1 368 ? 24.459 -2.530 -16.484 1.00 94.06 368 ALA A C 1
ATOM 2868 O O . ALA A 1 368 ? 24.490 -3.742 -16.308 1.00 94.06 368 ALA A O 1
ATOM 2869 N N . CYS A 1 369 ? 23.419 -1.919 -17.062 1.00 96.19 369 CYS A N 1
ATOM 2870 C CA . CYS A 1 369 ? 22.167 -2.593 -17.409 1.00 96.19 369 CYS A CA 1
ATOM 2871 C C . CYS A 1 369 ? 21.507 -1.958 -18.642 1.00 96.19 369 CYS A C 1
ATOM 2873 O O . CYS A 1 369 ? 21.570 -0.738 -18.828 1.00 96.19 369 CYS A O 1
ATOM 2875 N N . ASN A 1 370 ? 20.844 -2.765 -19.478 1.00 96.75 370 ASN A N 1
ATOM 2876 C CA . ASN A 1 370 ? 19.912 -2.274 -20.493 1.00 96.75 370 ASN A CA 1
ATOM 2877 C C . ASN A 1 370 ? 18.765 -3.251 -20.796 1.00 96.75 370 ASN A C 1
ATOM 2879 O O . ASN A 1 370 ? 18.911 -4.458 -20.624 1.00 96.75 370 ASN A O 1
ATOM 2883 N N . CYS A 1 371 ? 17.657 -2.707 -21.301 1.00 98.12 371 CYS A N 1
ATOM 2884 C CA . CYS A 1 371 ? 16.574 -3.435 -21.967 1.00 98.12 371 CYS A CA 1
ATOM 2885 C C . CYS A 1 371 ? 16.536 -3.020 -23.443 1.00 98.12 371 CYS A C 1
ATOM 2887 O O . CYS A 1 371 ? 16.587 -1.820 -23.742 1.00 98.12 371 CYS A O 1
ATOM 2889 N N . ARG A 1 372 ? 16.461 -3.984 -24.366 1.00 97.06 372 ARG A N 1
ATOM 2890 C CA . ARG A 1 372 ? 16.632 -3.731 -25.806 1.00 97.06 372 ARG A CA 1
ATOM 2891 C C . ARG A 1 372 ? 15.983 -4.782 -26.704 1.00 97.06 372 ARG A C 1
ATOM 2893 O O . ARG A 1 372 ? 15.655 -5.884 -26.264 1.00 97.06 372 ARG A O 1
ATOM 2900 N N . PHE A 1 373 ? 15.900 -4.467 -27.994 1.00 97.62 373 PHE A N 1
ATOM 2901 C CA . PHE A 1 373 ? 15.714 -5.466 -29.042 1.00 97.62 373 PHE A CA 1
ATOM 2902 C C . PHE A 1 373 ? 16.969 -6.325 -29.233 1.00 97.62 373 PHE A C 1
ATOM 2904 O O . PHE A 1 373 ? 18.107 -5.861 -29.142 1.00 97.62 373 PHE A O 1
ATOM 2911 N N . LEU A 1 374 ? 16.749 -7.591 -29.555 1.00 94.25 374 LEU A N 1
ATOM 2912 C CA . LEU A 1 374 ? 17.749 -8.612 -29.835 1.00 94.25 374 LEU A CA 1
ATOM 2913 C C . LEU A 1 374 ? 17.463 -9.237 -31.210 1.00 94.25 374 LEU A C 1
ATOM 2915 O O . LEU A 1 374 ? 16.656 -8.730 -31.992 1.00 94.25 374 LEU A O 1
ATOM 2919 N N . GLU A 1 375 ? 18.189 -10.294 -31.556 1.00 93.50 375 GLU A N 1
ATOM 2920 C CA . GLU A 1 375 ? 18.004 -10.975 -32.837 1.00 93.50 375 GLU A CA 1
ATOM 2921 C C . GLU A 1 375 ? 16.615 -11.626 -32.949 1.00 93.50 375 GLU A C 1
ATOM 2923 O O . GLU A 1 375 ? 15.959 -11.926 -31.953 1.00 93.50 375 GLU A O 1
ATOM 2928 N N . GLY A 1 376 ? 16.140 -11.816 -34.184 1.00 94.31 376 GLY A N 1
ATOM 2929 C CA . GLY A 1 376 ? 14.848 -12.461 -34.440 1.00 94.31 376 GLY A CA 1
ATOM 2930 C C . GLY A 1 376 ? 13.623 -11.644 -34.014 1.00 94.31 376 GLY A C 1
ATOM 2931 O O . GLY A 1 376 ? 12.576 -12.230 -33.758 1.00 94.31 376 GLY A O 1
ATOM 2932 N N . ASN A 1 377 ? 13.740 -10.311 -33.932 1.00 95.50 377 ASN A N 1
ATOM 2933 C CA . ASN A 1 377 ? 12.679 -9.401 -33.470 1.00 95.50 377 ASN A CA 1
ATOM 2934 C C . ASN A 1 377 ? 12.189 -9.713 -32.046 1.00 95.50 377 ASN A C 1
ATOM 2936 O O . ASN A 1 377 ? 11.027 -9.481 -31.716 1.00 95.50 377 ASN A O 1
ATOM 2940 N N . LYS A 1 378 ? 13.074 -10.255 -31.209 1.00 97.31 378 LYS A N 1
ATOM 2941 C CA . LYS A 1 378 ? 12.822 -10.518 -29.792 1.00 97.31 378 LYS A CA 1
ATOM 2942 C C . LYS A 1 378 ? 13.334 -9.363 -28.943 1.00 97.31 378 LYS A C 1
ATOM 2944 O O . LYS A 1 378 ? 14.161 -8.569 -29.391 1.00 97.31 378 LYS A O 1
ATOM 2949 N N . ALA A 1 379 ? 12.854 -9.273 -27.713 1.00 98.25 379 ALA A N 1
ATOM 2950 C CA . ALA A 1 379 ? 13.325 -8.308 -26.729 1.00 98.25 379 ALA A CA 1
ATOM 2951 C C . ALA A 1 379 ? 13.940 -9.030 -25.529 1.00 98.25 379 ALA A C 1
ATOM 2953 O O . ALA A 1 379 ? 13.682 -10.210 -25.293 1.00 98.25 379 ALA A O 1
ATOM 2954 N N . GLY A 1 380 ? 14.776 -8.321 -24.785 1.00 98.25 380 GLY A N 1
ATOM 2955 C CA . GLY A 1 380 ? 15.407 -8.857 -23.594 1.00 98.25 380 GLY A CA 1
ATOM 2956 C C . GLY A 1 380 ? 16.199 -7.802 -22.844 1.00 98.25 380 GLY A C 1
ATOM 2957 O O . GLY A 1 380 ? 16.100 -6.602 -23.125 1.00 98.25 380 GLY A O 1
ATOM 2958 N N . ALA A 1 381 ? 17.024 -8.269 -21.917 1.00 98.25 381 ALA A N 1
ATOM 2959 C CA . ALA A 1 381 ? 17.863 -7.422 -21.088 1.00 98.25 381 ALA A CA 1
ATOM 2960 C C . ALA A 1 381 ? 19.295 -7.945 -21.011 1.00 98.25 381 ALA A C 1
ATOM 2962 O O . ALA A 1 381 ? 19.562 -9.132 -21.223 1.00 98.25 381 ALA A O 1
ATOM 2963 N N . MET A 1 382 ? 20.220 -7.041 -20.698 1.00 97.00 382 MET A N 1
ATOM 2964 C CA . MET A 1 382 ? 21.608 -7.371 -20.403 1.00 97.00 382 MET A CA 1
ATOM 2965 C C . MET A 1 382 ? 22.097 -6.633 -19.168 1.00 97.00 382 MET A C 1
ATOM 2967 O O . MET A 1 382 ? 21.818 -5.444 -19.021 1.00 97.00 382 MET A O 1
ATOM 2971 N N . ILE A 1 383 ? 22.905 -7.311 -18.355 1.00 97.50 383 ILE A N 1
ATOM 2972 C CA . ILE A 1 383 ? 23.652 -6.707 -17.248 1.00 97.50 383 ILE A CA 1
ATOM 2973 C C . ILE A 1 383 ? 25.150 -6.981 -17.388 1.00 97.50 383 ILE A C 1
ATOM 2975 O O . ILE A 1 383 ? 25.554 -7.988 -17.980 1.00 97.50 383 ILE A O 1
ATOM 2979 N N . ARG A 1 384 ? 25.983 -6.082 -16.860 1.00 97.25 384 ARG A N 1
ATOM 2980 C CA . ARG A 1 384 ? 27.429 -6.288 -16.733 1.00 97.25 384 ARG A CA 1
ATOM 2981 C C . ARG A 1 384 ? 27.760 -6.695 -15.305 1.00 97.25 384 ARG A C 1
ATOM 2983 O O . ARG A 1 384 ? 27.292 -6.064 -14.367 1.00 97.25 384 ARG A O 1
ATOM 2990 N N . LYS A 1 385 ? 28.566 -7.739 -15.157 1.00 94.94 385 LYS A N 1
ATOM 2991 C CA . LYS A 1 385 ? 29.061 -8.255 -13.878 1.00 94.94 385 LYS A CA 1
ATOM 2992 C C . LYS A 1 385 ? 30.508 -8.690 -14.058 1.00 94.94 385 LYS A C 1
ATOM 2994 O O . LYS A 1 385 ? 30.805 -9.500 -14.943 1.00 94.94 385 LYS A O 1
ATOM 2999 N N . GLY A 1 386 ? 31.399 -8.210 -13.197 1.00 94.12 386 GLY A N 1
ATOM 3000 C CA . GLY A 1 386 ? 32.822 -8.548 -13.231 1.00 94.12 386 GLY A CA 1
ATOM 3001 C C . GLY A 1 386 ? 33.454 -8.240 -14.591 1.00 94.12 386 GLY A C 1
ATOM 3002 O O . GLY A 1 386 ? 34.267 -9.022 -15.081 1.00 94.12 386 GLY A O 1
ATOM 3003 N N . GLY A 1 387 ? 33.009 -7.167 -15.256 1.00 92.81 387 GLY A N 1
ATOM 3004 C CA . GLY A 1 387 ? 33.459 -6.783 -16.596 1.00 92.81 387 GLY A CA 1
ATOM 3005 C C . GLY A 1 387 ? 32.902 -7.618 -17.758 1.00 92.81 387 GLY A C 1
ATOM 3006 O O . GLY A 1 387 ? 33.203 -7.309 -18.908 1.00 92.81 387 GLY A O 1
ATOM 3007 N N . SER A 1 388 ? 32.081 -8.640 -17.497 1.00 95.56 388 SER A N 1
ATOM 3008 C CA . SER A 1 388 ? 31.455 -9.487 -18.525 1.00 95.56 388 SER A CA 1
ATOM 3009 C C . SER A 1 388 ? 29.962 -9.201 -18.666 1.00 95.56 388 SER A C 1
ATOM 3011 O O . SER A 1 388 ? 29.299 -8.851 -17.693 1.00 95.56 388 SER A O 1
ATOM 3013 N N . TYR A 1 389 ? 29.427 -9.368 -19.876 1.00 96.00 389 TYR A N 1
ATOM 3014 C CA . TYR A 1 389 ? 28.014 -9.138 -20.178 1.00 96.00 389 TYR A CA 1
ATOM 3015 C C . TYR A 1 389 ? 27.214 -10.437 -20.169 1.00 96.00 389 TYR A C 1
ATOM 3017 O O . TYR A 1 389 ? 27.608 -11.414 -20.803 1.00 96.00 389 TYR A O 1
ATOM 3025 N N . TYR A 1 390 ? 26.059 -10.408 -19.512 1.00 97.62 390 TYR A N 1
ATOM 3026 C CA . TYR A 1 390 ? 25.112 -11.518 -19.429 1.00 97.62 390 TYR A CA 1
ATOM 3027 C C . TYR A 1 390 ? 23.749 -11.056 -19.932 1.00 97.62 390 TYR A C 1
ATOM 3029 O O . TYR A 1 390 ? 23.390 -9.892 -19.755 1.00 97.62 390 TYR A O 1
ATOM 3037 N N . SER A 1 391 ? 23.006 -11.945 -20.587 1.00 96.81 391 SER A N 1
ATOM 3038 C CA . SER A 1 391 ? 21.747 -11.604 -21.251 1.00 96.81 391 SER A CA 1
ATOM 3039 C C . SER A 1 391 ? 20.639 -12.601 -20.965 1.00 96.81 391 SER A C 1
ATOM 3041 O O . SER A 1 391 ? 20.897 -13.800 -20.886 1.00 96.81 391 SER A O 1
ATOM 3043 N N . ILE A 1 392 ? 19.407 -12.105 -20.976 1.00 98.44 392 ILE A N 1
ATOM 3044 C CA . ILE A 1 392 ? 18.183 -12.899 -21.088 1.00 98.44 392 ILE A CA 1
ATOM 3045 C C . ILE A 1 392 ? 17.386 -12.407 -22.299 1.00 98.44 392 ILE A C 1
ATOM 3047 O O . ILE A 1 392 ? 17.298 -11.201 -22.531 1.00 98.44 392 ILE A O 1
ATOM 3051 N N . THR A 1 393 ? 16.846 -13.331 -23.095 1.00 98.44 393 THR A N 1
ATOM 3052 C CA . THR A 1 393 ? 16.079 -13.031 -24.318 1.00 98.44 393 THR A CA 1
ATOM 3053 C C . THR A 1 393 ? 14.727 -13.712 -24.227 1.00 98.44 393 THR A C 1
ATOM 3055 O O . THR A 1 393 ? 14.693 -14.925 -24.067 1.00 98.44 393 THR A O 1
ATOM 3058 N N . GLY A 1 394 ? 13.637 -12.957 -24.353 1.00 98.25 394 GLY A N 1
ATOM 3059 C CA . GLY A 1 394 ? 12.289 -13.520 -24.376 1.00 98.25 394 GLY A CA 1
ATOM 3060 C C . GLY A 1 394 ? 12.023 -14.395 -25.603 1.00 98.25 394 GLY A C 1
ATOM 3061 O O . GLY A 1 394 ? 12.664 -14.240 -26.651 1.00 98.25 394 GLY A O 1
ATOM 3062 N N . ASP A 1 395 ? 11.062 -15.310 -25.502 1.00 98.31 395 ASP A N 1
ATOM 3063 C CA . ASP A 1 395 ? 10.711 -16.207 -26.600 1.00 98.31 395 ASP A CA 1
ATOM 3064 C C . ASP A 1 395 ? 9.756 -15.582 -27.618 1.00 98.31 395 ASP A C 1
ATOM 3066 O O . ASP A 1 395 ? 9.769 -15.972 -28.793 1.00 98.31 395 ASP A O 1
ATOM 3070 N N . THR A 1 396 ? 8.992 -14.564 -27.218 1.00 98.25 396 THR A N 1
ATOM 3071 C CA . THR A 1 396 ? 8.001 -13.931 -28.089 1.00 98.25 396 THR A CA 1
ATOM 3072 C C . THR A 1 396 ? 8.642 -13.040 -29.156 1.00 98.25 396 THR A C 1
ATOM 3074 O O . THR A 1 396 ? 9.402 -12.114 -28.874 1.00 98.25 396 THR A O 1
ATOM 3077 N N . VAL A 1 397 ? 8.249 -13.266 -30.412 1.00 98.06 397 VAL A N 1
ATOM 3078 C CA . VAL A 1 397 ? 8.593 -12.411 -31.558 1.00 98.06 397 VAL A CA 1
ATOM 3079 C C . VAL A 1 397 ? 7.656 -11.204 -31.604 1.00 98.06 397 VAL A C 1
ATOM 3081 O O . VAL A 1 397 ? 6.431 -11.347 -31.640 1.00 98.06 397 VAL A O 1
ATOM 3084 N N . TRP A 1 398 ? 8.221 -9.999 -31.622 1.00 97.75 398 TRP A N 1
ATOM 3085 C CA . TRP A 1 398 ? 7.453 -8.759 -31.624 1.00 97.75 398 TRP A CA 1
ATOM 3086 C C . TRP A 1 398 ? 7.066 -8.323 -33.039 1.00 97.75 398 TRP A C 1
ATOM 3088 O O . TRP A 1 398 ? 7.750 -8.588 -34.028 1.00 97.75 398 TRP A O 1
ATOM 3098 N N . THR A 1 399 ? 5.958 -7.591 -33.118 1.00 98.19 399 THR A N 1
ATOM 3099 C CA . THR A 1 399 ? 5.472 -6.925 -34.331 1.00 98.19 399 THR A CA 1
ATOM 3100 C C . THR A 1 399 ? 5.290 -5.438 -34.058 1.00 98.19 399 THR A C 1
ATOM 3102 O O . THR A 1 399 ? 5.039 -5.042 -32.919 1.00 98.19 399 THR A O 1
ATOM 3105 N N . THR A 1 400 ? 5.387 -4.609 -35.092 1.00 98.19 400 THR A N 1
ATOM 3106 C CA . THR A 1 400 ? 5.230 -3.157 -34.954 1.00 98.19 400 THR A CA 1
ATOM 3107 C C . THR A 1 400 ? 3.803 -2.762 -34.560 1.00 98.19 400 THR A C 1
ATOM 3109 O O . THR A 1 400 ? 2.841 -3.512 -34.736 1.00 98.19 400 THR A O 1
ATOM 3112 N N . ASN A 1 401 ? 3.667 -1.551 -34.022 1.00 96.94 401 ASN A N 1
ATOM 3113 C CA . ASN A 1 401 ? 2.417 -0.880 -33.666 1.00 96.94 401 ASN A CA 1
ATOM 3114 C C . ASN A 1 401 ? 1.569 -1.565 -32.581 1.00 96.94 401 ASN A C 1
ATOM 3116 O O . ASN A 1 401 ? 0.399 -1.213 -32.414 1.00 96.94 401 ASN A O 1
ATOM 3120 N N . LYS A 1 402 ? 2.156 -2.471 -31.792 1.00 96.81 402 LYS A N 1
ATOM 3121 C CA . LYS A 1 402 ? 1.522 -3.086 -30.617 1.00 96.81 402 LYS A CA 1
ATOM 3122 C C . LYS A 1 402 ? 2.200 -2.646 -29.328 1.00 96.81 402 LYS A C 1
ATOM 3124 O O . LYS A 1 402 ? 3.403 -2.425 -29.312 1.00 96.81 402 LYS A O 1
ATOM 3129 N N . TRP A 1 403 ? 1.409 -2.518 -28.268 1.00 97.56 403 TRP A N 1
ATOM 3130 C CA . TRP A 1 403 ? 1.917 -2.281 -26.922 1.00 97.56 403 TRP A CA 1
ATOM 3131 C C . TRP A 1 403 ? 2.404 -3.588 -26.304 1.00 97.56 403 TRP A C 1
ATOM 3133 O O . TRP A 1 403 ? 1.700 -4.597 -26.353 1.00 97.56 403 TRP A O 1
ATOM 3143 N N . TYR A 1 404 ? 3.580 -3.529 -25.695 1.00 98.06 404 TYR A N 1
ATOM 3144 C CA . TYR A 1 404 ? 4.193 -4.604 -24.933 1.00 98.06 404 TYR A CA 1
ATOM 3145 C C . TYR A 1 404 ? 4.576 -4.069 -23.558 1.00 98.06 404 TYR A C 1
ATOM 3147 O O . TYR A 1 404 ? 5.242 -3.037 -23.464 1.00 98.06 404 TYR A O 1
ATOM 3155 N N . HIS A 1 405 ? 4.152 -4.755 -22.502 1.00 97.88 405 HIS A N 1
ATOM 3156 C CA . HIS A 1 405 ? 4.632 -4.483 -21.152 1.00 97.88 405 HIS A CA 1
ATOM 3157 C C . HIS A 1 405 ? 5.838 -5.370 -20.872 1.00 97.88 405 HIS A C 1
ATOM 3159 O O . HIS A 1 405 ? 5.691 -6.592 -20.857 1.00 97.88 405 HIS A O 1
ATOM 3165 N N . ILE A 1 406 ? 7.011 -4.774 -20.686 1.00 98.44 406 ILE A N 1
ATOM 3166 C CA . ILE A 1 406 ? 8.238 -5.506 -20.371 1.00 98.44 406 ILE A CA 1
ATOM 3167 C C . ILE A 1 406 ? 8.568 -5.370 -18.896 1.00 98.44 406 ILE A C 1
ATOM 3169 O O . ILE A 1 406 ? 8.449 -4.279 -18.339 1.00 98.44 406 ILE A O 1
ATOM 3173 N N . VAL A 1 407 ? 9.037 -6.462 -18.298 1.00 98.56 407 VAL A N 1
ATOM 3174 C CA . VAL A 1 407 ? 9.701 -6.425 -16.995 1.00 98.56 407 VAL A CA 1
ATOM 3175 C C . VAL A 1 407 ? 10.946 -7.300 -17.036 1.00 98.56 407 VAL A C 1
ATOM 3177 O O . VAL A 1 407 ? 10.879 -8.480 -17.373 1.00 98.56 407 VAL A O 1
ATOM 3180 N N . PHE A 1 408 ? 12.083 -6.719 -16.677 1.00 98.62 408 PHE A N 1
ATOM 3181 C CA . PHE A 1 408 ? 13.317 -7.436 -16.387 1.00 98.62 408 PHE A CA 1
ATOM 3182 C C . PHE A 1 408 ? 13.536 -7.445 -14.878 1.00 98.62 408 PHE A C 1
ATOM 3184 O O . PHE A 1 408 ? 13.459 -6.383 -14.262 1.00 98.62 408 PHE A O 1
ATOM 3191 N N . THR A 1 409 ? 13.845 -8.606 -14.299 1.00 98.31 409 THR A N 1
ATOM 3192 C CA . THR A 1 409 ? 14.235 -8.712 -12.887 1.00 98.31 409 THR A CA 1
ATOM 3193 C C . THR A 1 409 ? 15.569 -9.439 -12.730 1.00 98.31 409 THR A C 1
ATOM 3195 O O . THR A 1 409 ? 15.889 -10.351 -13.499 1.00 98.31 409 THR A O 1
ATOM 3198 N N . TYR A 1 410 ? 16.324 -9.068 -11.700 1.00 98.31 410 TYR A N 1
ATOM 3199 C CA . TYR A 1 410 ? 17.519 -9.765 -11.240 1.00 98.31 410 TYR A CA 1
ATOM 3200 C C . TYR A 1 410 ? 17.583 -9.734 -9.714 1.00 98.31 410 TYR A C 1
ATOM 3202 O O . TYR A 1 410 ? 17.587 -8.651 -9.136 1.00 98.31 410 TYR A O 1
ATOM 3210 N N . ASP A 1 411 ? 17.659 -10.909 -9.091 1.00 95.50 411 ASP A N 1
ATOM 3211 C CA . ASP A 1 411 ? 17.597 -11.094 -7.629 1.00 95.50 411 ASP A CA 1
ATOM 3212 C C . ASP A 1 411 ? 18.955 -11.411 -6.984 1.00 95.50 411 ASP A C 1
ATOM 3214 O O . ASP A 1 411 ? 19.034 -11.948 -5.883 1.00 95.50 411 ASP A O 1
ATOM 3218 N N . GLY A 1 412 ? 20.052 -11.140 -7.696 1.00 95.56 412 GLY A N 1
ATOM 3219 C CA . GLY A 1 412 ? 21.396 -11.519 -7.258 1.00 95.56 412 GLY A CA 1
ATOM 3220 C C . GLY A 1 412 ? 21.738 -12.998 -7.483 1.00 95.56 412 GLY A C 1
ATOM 3221 O O . GLY A 1 412 ? 22.892 -13.384 -7.267 1.00 95.56 412 GLY A O 1
ATOM 3222 N N . SER A 1 413 ? 20.777 -13.818 -7.931 1.00 96.06 413 SER A N 1
ATOM 3223 C CA . SER A 1 413 ? 20.935 -15.253 -8.200 1.00 96.06 413 SER A CA 1
ATOM 3224 C C . SER A 1 413 ? 20.427 -15.709 -9.576 1.00 96.06 413 SER A C 1
ATOM 3226 O O . SER A 1 413 ? 20.928 -16.704 -10.113 1.00 96.06 413 SER A O 1
ATOM 3228 N N . GLN A 1 414 ? 19.484 -14.987 -10.183 1.00 97.31 414 GLN A N 1
ATOM 3229 C CA . GLN A 1 414 ? 18.949 -15.266 -11.513 1.00 97.31 414 GLN A CA 1
ATOM 3230 C C . GLN A 1 414 ? 18.369 -14.025 -12.199 1.00 97.31 414 GLN A C 1
ATOM 3232 O O . GLN A 1 414 ? 17.862 -13.103 -11.567 1.00 97.31 414 GLN A O 1
ATOM 3237 N N . MET A 1 415 ? 18.415 -14.030 -13.531 1.00 98.69 415 MET A N 1
ATOM 3238 C CA . MET A 1 415 ? 17.733 -13.078 -14.408 1.00 98.69 415 MET A CA 1
ATOM 3239 C C . MET A 1 415 ? 16.385 -13.657 -14.851 1.00 98.69 415 MET A C 1
ATOM 3241 O O . MET A 1 415 ? 16.322 -14.824 -15.245 1.00 98.69 415 MET A O 1
ATOM 3245 N N . ARG A 1 416 ? 15.328 -12.838 -14.866 1.00 98.62 416 ARG A N 1
ATOM 3246 C CA . ARG A 1 416 ? 14.006 -13.202 -15.409 1.00 98.62 416 ARG A CA 1
ATOM 3247 C C . ARG A 1 416 ? 13.496 -12.126 -16.364 1.00 98.62 416 ARG A C 1
ATOM 3249 O O . ARG A 1 416 ? 13.830 -10.947 -16.231 1.00 98.62 416 ARG A O 1
ATOM 3256 N N . TRP A 1 417 ? 12.693 -12.543 -17.338 1.00 98.62 417 TRP A N 1
ATOM 3257 C CA . TRP A 1 417 ? 12.105 -11.664 -18.344 1.00 98.62 417 TRP A CA 1
ATOM 3258 C C . TRP A 1 417 ? 10.615 -11.957 -18.487 1.00 98.62 417 TRP A C 1
ATOM 3260 O O . TRP A 1 417 ? 10.214 -13.082 -18.786 1.00 98.62 417 TRP A O 1
ATOM 3270 N N . PHE A 1 418 ? 9.803 -10.926 -18.290 1.00 98.62 418 PHE A N 1
ATOM 3271 C CA . PHE A 1 418 ? 8.355 -10.995 -18.377 1.00 98.62 418 PHE A CA 1
ATOM 3272 C C . PHE A 1 418 ? 7.855 -10.140 -19.533 1.00 98.62 418 PHE A C 1
ATOM 3274 O O . PHE A 1 418 ? 8.313 -9.013 -19.748 1.00 98.62 418 PHE A O 1
ATOM 3281 N N . LEU A 1 419 ? 6.851 -10.659 -20.232 1.00 98.38 419 LEU A N 1
ATOM 3282 C CA . LEU A 1 419 ? 6.125 -9.956 -21.274 1.00 98.38 419 LEU A CA 1
ATOM 3283 C C . LEU A 1 419 ? 4.634 -9.991 -20.955 1.00 98.38 419 LEU A C 1
ATOM 3285 O O . LEU A 1 419 ? 4.049 -11.050 -20.756 1.00 98.38 419 LEU A O 1
ATOM 3289 N N . ASN A 1 420 ? 3.994 -8.824 -20.915 1.00 96.38 420 ASN A N 1
ATOM 3290 C CA . ASN A 1 420 ? 2.561 -8.689 -20.638 1.00 96.38 420 ASN A CA 1
ATOM 3291 C C . ASN A 1 420 ? 2.118 -9.355 -19.320 1.00 96.38 420 ASN A C 1
ATOM 3293 O O . ASN A 1 420 ? 1.003 -9.862 -19.218 1.00 96.38 420 ASN A O 1
ATOM 3297 N N . GLY A 1 421 ? 2.986 -9.306 -18.303 1.00 91.12 421 GLY A N 1
ATOM 3298 C CA . GLY A 1 421 ? 2.693 -9.765 -16.942 1.00 91.12 421 GLY A CA 1
ATOM 3299 C C . GLY A 1 421 ? 2.930 -11.257 -16.691 1.00 91.12 421 GLY A C 1
ATOM 3300 O O . GLY A 1 421 ? 2.626 -11.728 -15.598 1.00 91.12 421 GLY A O 1
ATOM 3301 N N . VAL A 1 422 ? 3.465 -11.991 -17.670 1.00 94.50 422 VAL A N 1
ATOM 3302 C CA . VAL A 1 422 ? 3.831 -13.411 -17.546 1.00 94.50 422 VAL A CA 1
ATOM 3303 C C . VAL A 1 422 ? 5.290 -13.624 -17.932 1.00 94.50 422 VAL A C 1
ATOM 3305 O O . VAL A 1 422 ? 5.835 -12.854 -18.721 1.00 94.50 422 VAL A O 1
ATOM 3308 N N . GLU A 1 423 ? 5.933 -14.638 -17.357 1.00 97.56 423 GLU A N 1
ATOM 3309 C CA . GLU A 1 423 ? 7.312 -14.996 -17.699 1.00 97.56 423 GLU A CA 1
ATOM 3310 C C . GLU A 1 423 ? 7.370 -15.493 -19.155 1.00 97.56 423 GLU A C 1
ATOM 3312 O O . GLU A 1 423 ? 6.618 -16.386 -19.541 1.00 97.56 423 GLU A O 1
ATOM 3317 N N . ASP A 1 424 ? 8.215 -14.866 -19.979 1.00 98.31 424 ASP A N 1
ATOM 3318 C CA . ASP A 1 424 ? 8.266 -15.080 -21.438 1.00 98.31 424 ASP A CA 1
ATOM 3319 C C . ASP A 1 424 ? 9.415 -16.008 -21.860 1.00 98.31 424 ASP A C 1
ATOM 3321 O O . ASP A 1 424 ? 9.556 -16.321 -23.037 1.00 98.31 424 ASP A O 1
ATOM 3325 N N . THR A 1 425 ? 10.264 -16.422 -20.918 1.00 98.31 425 THR A N 1
ATOM 3326 C CA . THR A 1 425 ? 11.315 -17.425 -21.124 1.00 98.31 425 THR A CA 1
ATOM 3327 C C . THR A 1 425 ? 11.796 -17.981 -19.783 1.00 98.31 425 THR A C 1
ATOM 3329 O O . THR A 1 425 ? 11.594 -17.353 -18.747 1.00 98.31 425 THR A O 1
ATOM 3332 N N . SER A 1 426 ? 12.474 -19.131 -19.790 1.00 98.19 426 SER A N 1
ATOM 3333 C CA . SER A 1 426 ? 13.022 -19.723 -18.561 1.00 98.19 426 SER A CA 1
ATOM 3334 C C . SER A 1 426 ? 14.096 -18.828 -17.909 1.00 98.19 426 SER A C 1
ATOM 3336 O O . SER A 1 426 ? 14.914 -18.247 -18.631 1.00 98.19 426 SER A O 1
ATOM 3338 N N . PRO A 1 427 ? 14.159 -18.741 -16.564 1.00 97.94 427 PRO A N 1
ATOM 3339 C CA . PRO A 1 427 ? 15.150 -17.925 -15.868 1.00 97.94 427 PRO A CA 1
ATOM 3340 C C . PRO A 1 427 ? 16.589 -18.351 -16.172 1.00 97.94 427 PRO A C 1
ATOM 3342 O O . PRO A 1 427 ? 16.887 -19.536 -16.338 1.00 97.94 427 PRO A O 1
ATOM 3345 N N . VAL A 1 428 ? 17.504 -17.383 -16.181 1.00 98.44 428 VAL A N 1
ATOM 3346 C CA . VAL A 1 428 ? 18.943 -17.626 -16.357 1.00 98.44 428 VAL A CA 1
ATOM 3347 C C . VAL A 1 428 ? 19.637 -17.484 -15.009 1.00 98.44 428 VAL A C 1
ATOM 3349 O O . VAL A 1 428 ? 19.703 -16.382 -14.468 1.00 98.44 428 VAL A O 1
ATOM 3352 N N . SER A 1 429 ? 20.185 -18.577 -14.473 1.00 98.12 429 SER A N 1
ATOM 3353 C CA . SER A 1 429 ? 20.963 -18.537 -13.229 1.00 98.12 429 SER A CA 1
ATOM 3354 C C . SER A 1 429 ? 22.228 -17.698 -13.395 1.00 98.12 429 SER A C 1
ATOM 3356 O O . SER A 1 429 ? 23.046 -17.935 -14.288 1.00 98.12 429 SER A O 1
ATOM 3358 N N . LEU A 1 430 ? 22.408 -16.730 -12.506 1.00 97.44 430 LEU A N 1
ATOM 3359 C CA . LEU A 1 430 ? 23.540 -15.823 -12.492 1.00 97.44 430 LEU A CA 1
ATOM 3360 C C . LEU A 1 430 ? 23.705 -15.245 -11.087 1.00 97.44 430 LEU A C 1
ATOM 3362 O O . LEU A 1 430 ? 22.866 -14.480 -10.639 1.00 97.44 430 LEU A O 1
ATOM 3366 N N . THR A 1 431 ? 24.801 -15.577 -10.409 1.00 97.00 431 THR A N 1
ATOM 3367 C CA . THR A 1 431 ? 25.066 -15.081 -9.052 1.00 97.00 431 THR A CA 1
ATOM 3368 C C . THR A 1 431 ? 26.028 -13.898 -9.030 1.00 97.00 431 THR A C 1
ATOM 3370 O O . THR A 1 431 ? 26.957 -13.835 -9.840 1.00 97.00 431 THR A O 1
ATOM 3373 N N . GLY A 1 432 ? 25.874 -12.996 -8.061 1.00 95.50 432 GLY A N 1
ATOM 3374 C CA . GLY A 1 432 ? 26.812 -11.900 -7.783 1.00 95.50 432 GLY A CA 1
ATOM 3375 C C . GLY A 1 432 ? 26.233 -10.511 -8.053 1.00 95.50 432 GLY A C 1
ATOM 3376 O O . GLY A 1 432 ? 25.036 -10.363 -8.267 1.00 95.50 432 GLY A O 1
ATOM 3377 N N . LYS A 1 433 ? 27.088 -9.486 -8.032 1.00 96.00 433 LYS A N 1
ATOM 3378 C CA . LYS A 1 433 ? 26.658 -8.085 -8.147 1.00 96.00 433 LYS A CA 1
ATOM 3379 C C . LYS A 1 433 ? 26.751 -7.556 -9.576 1.00 96.00 433 LYS A C 1
ATOM 3381 O O . LYS A 1 433 ? 27.672 -7.918 -10.309 1.00 96.00 433 LYS A O 1
ATOM 3386 N N . ILE A 1 434 ? 25.824 -6.680 -9.947 1.00 96.75 434 ILE A N 1
ATOM 3387 C CA . ILE A 1 434 ? 25.908 -5.852 -11.152 1.00 96.75 434 ILE A CA 1
ATOM 3388 C C . ILE A 1 434 ? 27.049 -4.842 -10.961 1.00 96.75 434 ILE A C 1
ATOM 3390 O O . ILE A 1 434 ? 27.253 -4.316 -9.867 1.00 96.75 434 ILE A O 1
ATOM 3394 N N . ASP A 1 435 ? 27.804 -4.582 -12.024 1.00 95.44 435 ASP A N 1
ATOM 3395 C CA . ASP A 1 435 ? 28.837 -3.549 -12.030 1.00 95.44 435 ASP A CA 1
ATOM 3396 C C . ASP A 1 435 ? 28.197 -2.161 -11.878 1.00 95.44 435 ASP A C 1
ATOM 3398 O O . ASP A 1 435 ? 27.263 -1.819 -12.606 1.00 95.44 435 ASP A O 1
ATOM 3402 N N . SER A 1 436 ? 28.752 -1.332 -10.995 1.00 90.31 436 SER A N 1
ATOM 3403 C CA . SER A 1 436 ? 28.360 0.071 -10.868 1.00 90.31 436 SER A CA 1
ATOM 3404 C C . SER A 1 436 ? 28.912 0.931 -12.002 1.00 90.31 436 SER A C 1
ATOM 3406 O O . SER A 1 436 ? 29.984 0.671 -12.562 1.00 90.31 436 SER A O 1
ATOM 3408 N N . VAL A 1 437 ? 28.171 1.984 -12.348 1.00 89.62 437 VAL A N 1
ATOM 3409 C CA . VAL A 1 437 ? 28.566 2.970 -13.367 1.00 89.62 437 VAL A CA 1
ATOM 3410 C C . VAL A 1 437 ? 28.073 4.361 -12.959 1.00 89.62 437 VAL A C 1
ATOM 3412 O O . VAL A 1 437 ? 26.939 4.513 -12.504 1.00 89.62 437 VAL A O 1
ATOM 3415 N N . THR A 1 438 ? 28.878 5.404 -13.166 1.00 92.12 438 THR A N 1
ATOM 3416 C CA . THR A 1 438 ? 28.540 6.791 -12.772 1.00 92.12 438 THR A CA 1
ATOM 3417 C C . THR A 1 438 ? 27.899 7.601 -13.901 1.00 92.12 438 THR A C 1
ATOM 3419 O O . THR A 1 438 ? 27.649 8.799 -13.787 1.00 92.12 438 THR A O 1
ATOM 3422 N N . GLU A 1 439 ? 27.607 6.954 -15.026 1.00 94.12 439 GLU A N 1
ATOM 3423 C CA . GLU A 1 439 ? 26.970 7.567 -16.182 1.00 94.12 439 GLU A CA 1
ATOM 3424 C C . GLU A 1 439 ? 25.448 7.678 -16.030 1.00 94.12 439 GLU A C 1
ATOM 3426 O O . GLU A 1 439 ? 24.819 6.984 -15.227 1.00 94.12 439 GLU A O 1
ATOM 3431 N N . SER A 1 440 ? 24.842 8.563 -16.824 1.00 93.19 440 SER A N 1
ATOM 3432 C CA . SER A 1 440 ? 23.400 8.810 -16.815 1.00 93.19 440 SER A CA 1
ATOM 3433 C C . SER A 1 440 ? 22.579 7.586 -17.225 1.00 93.19 440 SER A C 1
ATOM 3435 O O . SER A 1 440 ? 23.019 6.722 -17.990 1.00 93.19 440 SER A O 1
ATOM 3437 N N . LEU A 1 441 ? 21.344 7.537 -16.727 1.00 96.19 441 LEU A N 1
ATOM 3438 C CA . LEU A 1 441 ? 20.316 6.664 -17.278 1.00 96.19 441 LEU A CA 1
ATOM 3439 C C . LEU A 1 441 ? 19.738 7.330 -18.532 1.00 96.19 441 LEU A C 1
ATOM 3441 O O . LEU A 1 441 ? 19.544 8.545 -18.574 1.00 96.19 441 LEU A O 1
ATOM 3445 N N . LYS A 1 442 ? 19.467 6.541 -19.567 1.00 96.25 442 LYS A N 1
ATOM 3446 C CA . LYS A 1 442 ? 18.906 7.010 -20.829 1.00 96.25 442 LYS A CA 1
ATOM 3447 C C . LYS A 1 442 ? 17.770 6.102 -21.290 1.00 96.25 442 LYS A C 1
ATOM 3449 O O . LYS A 1 442 ? 17.812 4.889 -21.082 1.00 96.25 442 LYS A O 1
ATOM 3454 N N . ILE A 1 443 ? 16.753 6.697 -21.900 1.00 97.31 443 ILE A N 1
ATOM 3455 C CA . ILE A 1 443 ? 15.541 6.016 -22.370 1.00 97.31 443 ILE A CA 1
ATOM 3456 C C . ILE A 1 443 ? 15.352 6.315 -23.855 1.00 97.31 443 ILE A C 1
ATOM 3458 O O . ILE A 1 443 ? 15.533 7.455 -24.284 1.00 97.31 443 ILE A O 1
ATOM 3462 N N . GLY A 1 444 ? 15.010 5.287 -24.631 1.00 96.31 444 GLY A N 1
ATOM 3463 C CA . GLY A 1 444 ? 14.812 5.357 -26.083 1.00 96.31 444 GLY A CA 1
ATOM 3464 C C . GLY A 1 444 ? 16.100 5.408 -26.918 1.00 96.31 444 GLY A C 1
ATOM 3465 O O . GLY A 1 444 ? 16.042 5.621 -28.125 1.00 96.31 444 GLY A O 1
ATOM 3466 N N . GLY A 1 445 ? 17.267 5.222 -26.298 1.00 93.19 445 GLY A N 1
ATOM 3467 C CA . GLY A 1 445 ? 18.579 5.285 -26.947 1.00 93.19 445 GLY A CA 1
ATOM 3468 C C . GLY A 1 445 ? 19.636 5.853 -26.003 1.00 93.19 445 GLY A C 1
ATOM 3469 O O . GLY A 1 445 ? 19.337 6.161 -24.851 1.00 93.19 445 GLY A O 1
ATOM 3470 N N . TYR A 1 446 ? 20.877 6.015 -26.477 1.00 86.62 446 TYR A N 1
ATOM 3471 C CA . TYR A 1 446 ? 21.931 6.685 -25.696 1.00 86.62 446 TYR A CA 1
ATOM 3472 C C . TYR A 1 446 ? 22.630 7.863 -26.395 1.00 86.62 446 TYR A C 1
ATOM 3474 O O . TYR A 1 446 ? 23.629 8.365 -25.867 1.00 86.62 446 TYR A O 1
ATOM 3482 N N . GLY A 1 447 ? 22.091 8.326 -27.529 1.00 79.75 447 GLY A N 1
ATOM 3483 C CA . GLY A 1 447 ? 22.634 9.432 -28.332 1.00 79.75 447 GLY A CA 1
ATOM 3484 C C . GLY A 1 447 ? 23.321 9.008 -29.637 1.00 79.75 447 GLY A C 1
ATOM 3485 O O . GLY A 1 447 ? 23.836 9.861 -30.350 1.00 79.75 447 GLY A O 1
ATOM 3486 N N . GLU A 1 448 ? 23.315 7.712 -29.966 1.00 85.50 448 GLU A N 1
ATOM 3487 C CA . GLU A 1 448 ? 23.783 7.178 -31.251 1.00 85.50 448 GLU A CA 1
ATOM 3488 C C . GLU A 1 448 ? 22.616 6.630 -32.080 1.00 85.50 448 GLU A C 1
ATOM 3490 O O . GLU A 1 448 ? 21.816 5.832 -31.585 1.00 85.50 448 GLU A O 1
ATOM 3495 N N . ALA A 1 449 ? 22.566 7.000 -33.363 1.00 86.06 449 ALA A N 1
ATOM 3496 C CA . ALA A 1 449 ? 21.465 6.649 -34.263 1.00 86.06 449 ALA A CA 1
ATOM 3497 C C . ALA A 1 449 ? 21.264 5.132 -34.431 1.00 86.06 449 ALA A C 1
ATOM 3499 O O . ALA A 1 449 ? 20.133 4.665 -34.489 1.00 86.06 449 ALA A O 1
ATOM 3500 N N . SER A 1 450 ? 22.343 4.341 -34.435 1.00 88.88 450 SER A N 1
ATOM 3501 C CA . SER A 1 450 ? 22.280 2.879 -34.611 1.00 88.88 450 SER A CA 1
ATOM 3502 C C . SER A 1 450 ? 21.536 2.136 -33.492 1.00 88.88 450 SER A C 1
ATOM 3504 O O . SER A 1 450 ? 21.205 0.965 -33.660 1.00 88.88 450 SER A O 1
ATOM 3506 N N . TYR A 1 451 ? 21.289 2.797 -32.358 1.00 92.56 451 TYR A N 1
ATOM 3507 C CA . TYR A 1 451 ? 20.622 2.228 -31.183 1.00 92.56 451 TYR A CA 1
ATOM 3508 C C . TYR A 1 451 ? 19.342 2.985 -30.804 1.00 92.56 451 TYR A C 1
ATOM 3510 O O . TYR A 1 451 ? 18.732 2.677 -29.776 1.00 92.56 451 TYR A O 1
ATOM 3518 N N . ALA A 1 452 ? 18.952 3.980 -31.605 1.00 95.50 452 ALA A N 1
ATOM 3519 C CA . ALA A 1 452 ? 17.821 4.851 -31.330 1.00 95.50 452 ALA A CA 1
ATOM 3520 C C . ALA A 1 452 ? 16.487 4.124 -31.550 1.00 95.50 452 ALA A C 1
ATOM 3522 O O . ALA A 1 452 ? 16.280 3.426 -32.546 1.00 95.50 452 ALA A O 1
ATOM 3523 N N . PHE A 1 453 ? 15.571 4.289 -30.601 1.00 98.06 453 PHE A N 1
ATOM 3524 C CA . PHE A 1 453 ? 14.241 3.702 -30.647 1.00 98.06 453 PHE A CA 1
ATOM 3525 C C . PHE A 1 453 ? 13.301 4.542 -31.507 1.00 98.06 453 PHE A C 1
ATOM 3527 O O . PHE A 1 453 ? 13.278 5.763 -31.400 1.00 98.06 453 PHE A O 1
ATOM 3534 N N . ASN A 1 454 ? 12.512 3.876 -32.353 1.00 97.81 454 ASN A N 1
ATOM 3535 C CA . ASN A 1 454 ? 11.423 4.489 -33.107 1.00 97.81 454 ASN A CA 1
ATOM 3536 C C . ASN A 1 454 ? 10.093 3.951 -32.575 1.00 97.81 454 ASN A C 1
ATOM 3538 O O . ASN A 1 454 ? 9.763 2.782 -32.807 1.00 97.81 454 ASN A O 1
ATOM 3542 N N . GLY A 1 455 ? 9.343 4.774 -31.848 1.00 97.81 455 GLY A N 1
ATOM 3543 C CA . GLY A 1 455 ? 8.115 4.341 -31.187 1.00 97.81 455 GLY A CA 1
ATOM 3544 C C . GLY A 1 455 ? 7.767 5.158 -29.951 1.00 97.81 455 GLY A C 1
ATOM 3545 O O . GLY A 1 455 ? 8.311 6.236 -29.731 1.00 97.81 455 GLY A O 1
ATOM 3546 N N . ILE A 1 456 ? 6.869 4.619 -29.126 1.00 97.50 456 ILE A N 1
ATOM 3547 C CA . ILE A 1 456 ? 6.429 5.240 -27.870 1.00 97.50 456 ILE A CA 1
ATOM 3548 C C . ILE A 1 456 ? 6.864 4.378 -26.680 1.00 97.50 456 ILE A C 1
ATOM 3550 O O . ILE A 1 456 ? 6.688 3.158 -26.711 1.00 97.50 456 ILE A O 1
ATOM 3554 N N . ILE A 1 457 ? 7.404 5.005 -25.634 1.00 97.50 457 ILE A N 1
ATOM 3555 C CA . ILE A 1 457 ? 7.658 4.388 -24.323 1.00 97.50 457 ILE A CA 1
ATOM 3556 C C . ILE A 1 457 ? 6.864 5.153 -23.260 1.00 97.50 457 ILE A C 1
ATOM 3558 O O . ILE A 1 457 ? 6.786 6.382 -23.306 1.00 97.50 457 ILE A O 1
ATOM 3562 N N . ASP A 1 458 ? 6.280 4.436 -22.305 1.00 92.62 458 ASP A N 1
ATOM 3563 C CA . ASP A 1 458 ? 5.600 5.016 -21.144 1.00 92.62 458 ASP A CA 1
ATOM 3564 C C . ASP A 1 458 ? 5.804 4.158 -19.882 1.00 92.62 458 ASP A C 1
ATOM 3566 O O . ASP A 1 458 ? 6.184 2.988 -19.962 1.00 92.62 458 ASP A O 1
ATOM 3570 N N . GLY A 1 459 ? 5.553 4.745 -18.710 1.00 88.19 459 GLY A N 1
ATOM 3571 C CA . GLY A 1 459 ? 5.516 4.045 -17.430 1.00 88.19 459 GLY A CA 1
ATOM 3572 C C . GLY A 1 459 ? 6.844 3.402 -17.046 1.00 88.19 459 GLY A C 1
ATOM 3573 O O . GLY A 1 459 ? 6.834 2.296 -16.515 1.00 88.19 459 GLY A O 1
ATOM 3574 N N . VAL A 1 460 ? 7.969 4.065 -17.340 1.00 95.25 460 VAL A N 1
ATOM 3575 C CA . VAL A 1 460 ? 9.301 3.542 -17.007 1.00 95.25 460 VAL A CA 1
ATOM 3576 C C . VAL A 1 460 ? 9.482 3.559 -15.495 1.00 95.25 460 VAL A C 1
ATOM 3578 O O . VAL A 1 460 ? 9.474 4.629 -14.879 1.00 95.25 460 VAL A O 1
ATOM 3581 N N . ARG A 1 461 ? 9.681 2.379 -14.905 1.00 94.00 461 ARG A N 1
ATOM 3582 C CA . ARG A 1 461 ? 9.970 2.213 -13.480 1.00 94.00 461 ARG A CA 1
ATOM 3583 C C . ARG A 1 461 ? 11.241 1.410 -13.263 1.00 94.00 461 ARG A C 1
ATOM 3585 O O . ARG A 1 461 ? 11.499 0.439 -13.972 1.00 94.00 461 ARG A O 1
ATOM 3592 N N . ILE A 1 462 ? 12.030 1.827 -12.277 1.00 95.94 462 ILE A N 1
ATOM 3593 C CA . ILE A 1 462 ? 13.211 1.099 -11.809 1.00 95.94 462 ILE A CA 1
ATOM 3594 C C . ILE A 1 462 ? 13.094 0.913 -10.300 1.00 95.94 462 ILE A C 1
ATOM 3596 O O . ILE A 1 462 ? 12.801 1.869 -9.578 1.00 95.94 462 ILE A O 1
ATOM 3600 N N . TYR A 1 463 ? 13.345 -0.308 -9.848 1.00 93.06 463 TYR A N 1
ATOM 3601 C CA . TYR A 1 463 ? 13.343 -0.712 -8.448 1.00 93.06 463 TYR A CA 1
ATOM 3602 C C . TYR A 1 463 ? 14.719 -1.273 -8.093 1.00 93.06 463 TYR A C 1
ATOM 3604 O O . TYR A 1 463 ? 15.273 -2.044 -8.873 1.00 93.06 463 TYR A O 1
ATOM 3612 N N . ASP A 1 464 ? 15.242 -0.936 -6.918 1.00 91.81 464 ASP A N 1
ATOM 3613 C CA . ASP A 1 464 ? 16.461 -1.502 -6.313 1.00 91.81 464 ASP A CA 1
ATOM 3614 C C . ASP A 1 464 ? 16.192 -2.830 -5.583 1.00 91.81 464 ASP A C 1
ATOM 3616 O O . ASP A 1 464 ? 16.852 -3.179 -4.609 1.00 91.81 464 ASP A O 1
ATOM 3620 N N . ARG A 1 465 ? 15.186 -3.569 -6.065 1.00 91.31 465 ARG A N 1
ATOM 3621 C CA . ARG A 1 465 ? 14.866 -4.937 -5.661 1.00 91.31 465 ARG A CA 1
ATOM 3622 C C . ARG A 1 465 ? 14.211 -5.716 -6.784 1.00 91.31 465 ARG A C 1
ATOM 3624 O O . ARG A 1 465 ? 13.727 -5.152 -7.774 1.00 91.31 465 ARG A O 1
ATOM 3631 N N . THR A 1 466 ? 14.073 -7.007 -6.553 1.00 90.25 466 THR A N 1
ATOM 3632 C CA . THR A 1 466 ? 13.236 -7.887 -7.365 1.00 90.25 466 THR A CA 1
ATOM 3633 C C . THR A 1 466 ? 11.756 -7.702 -7.017 1.00 90.25 466 THR A C 1
ATOM 3635 O O . THR A 1 466 ? 11.370 -7.722 -5.845 1.00 90.25 466 THR A O 1
ATOM 3638 N N . LEU A 1 467 ? 10.907 -7.514 -8.030 1.00 87.31 467 LEU A N 1
ATOM 3639 C CA . LEU A 1 467 ? 9.455 -7.616 -7.877 1.00 87.31 467 LEU A CA 1
ATOM 3640 C C . LEU A 1 467 ? 9.006 -9.076 -7.991 1.00 87.31 467 LEU A C 1
ATOM 3642 O O . LEU A 1 467 ? 9.473 -9.823 -8.852 1.00 87.31 467 LEU A O 1
ATOM 3646 N N . SER A 1 468 ? 8.043 -9.466 -7.162 1.00 83.50 468 SER A N 1
ATOM 3647 C CA . SER A 1 468 ? 7.320 -10.725 -7.315 1.00 83.50 468 SER A CA 1
ATOM 3648 C C . SER A 1 468 ? 6.369 -10.686 -8.517 1.00 83.50 468 SER A C 1
ATOM 3650 O O . SER A 1 468 ? 5.960 -9.631 -9.003 1.00 83.50 468 SER A O 1
ATOM 3652 N N . GLU A 1 469 ? 5.939 -11.858 -8.984 1.00 80.38 469 GLU A N 1
ATOM 3653 C CA . GLU A 1 469 ? 4.983 -11.949 -10.096 1.00 80.38 469 GLU A CA 1
ATOM 3654 C C . GLU A 1 469 ? 3.626 -11.304 -9.795 1.00 80.38 469 GLU A C 1
ATOM 3656 O O . GLU A 1 469 ? 2.936 -10.858 -10.714 1.00 80.38 469 GLU A O 1
ATOM 3661 N N . ALA A 1 470 ? 3.219 -11.293 -8.523 1.00 72.75 470 ALA A N 1
ATOM 3662 C CA . ALA A 1 470 ? 1.984 -10.655 -8.086 1.00 72.75 470 ALA A CA 1
ATOM 3663 C C . ALA A 1 470 ? 2.090 -9.133 -8.220 1.00 72.75 470 ALA A C 1
ATOM 3665 O O . ALA A 1 470 ? 1.187 -8.501 -8.761 1.00 72.75 470 ALA A O 1
ATOM 3666 N N . GLU A 1 471 ? 3.225 -8.561 -7.819 1.00 80.69 471 GLU A N 1
ATOM 3667 C CA . GLU A 1 471 ? 3.507 -7.130 -7.952 1.00 80.69 471 GLU A CA 1
ATOM 3668 C C . GLU A 1 471 ? 3.604 -6.698 -9.413 1.00 80.69 471 GLU A C 1
ATOM 3670 O O . GLU A 1 471 ? 3.020 -5.689 -9.799 1.00 80.69 471 GLU A O 1
ATOM 3675 N N . ILE A 1 472 ? 4.263 -7.501 -10.253 1.00 84.88 472 ILE A N 1
ATOM 3676 C CA . ILE A 1 472 ? 4.320 -7.275 -11.704 1.00 84.88 472 ILE A CA 1
ATOM 3677 C C . ILE A 1 472 ? 2.908 -7.271 -12.309 1.00 84.88 472 ILE A C 1
ATOM 3679 O O . ILE A 1 472 ? 2.578 -6.409 -13.129 1.00 84.88 472 ILE A O 1
ATOM 3683 N N . ARG A 1 473 ? 2.053 -8.219 -11.897 1.00 77.69 473 ARG A N 1
ATOM 3684 C CA . ARG A 1 473 ? 0.644 -8.267 -12.317 1.00 77.69 473 ARG A CA 1
ATOM 3685 C C . ARG A 1 473 ? -0.155 -7.065 -11.818 1.00 77.69 473 ARG A C 1
ATOM 3687 O O . ARG A 1 473 ? -0.996 -6.541 -12.543 1.00 77.69 473 ARG A O 1
ATOM 3694 N N . GLU A 1 474 ? 0.108 -6.599 -10.611 1.00 73.44 474 GLU A N 1
ATOM 3695 C CA . GLU A 1 474 ? -0.582 -5.433 -10.076 1.00 73.44 474 GLU A CA 1
ATOM 3696 C C . GLU A 1 474 ? -0.186 -4.154 -10.828 1.00 73.44 474 GLU A C 1
ATOM 3698 O O . GLU A 1 474 ? -1.056 -3.392 -11.259 1.00 73.44 474 GLU A O 1
ATOM 3703 N N . ASN A 1 475 ? 1.109 -3.952 -11.085 1.00 79.31 475 ASN A N 1
ATOM 3704 C CA . ASN A 1 475 ? 1.603 -2.811 -11.854 1.00 79.31 475 ASN A CA 1
ATOM 3705 C C . ASN A 1 475 ? 0.987 -2.746 -13.257 1.00 79.31 475 ASN A C 1
ATOM 3707 O O . ASN A 1 475 ? 0.533 -1.679 -13.689 1.00 79.31 475 ASN A O 1
ATOM 3711 N N . ILE A 1 476 ? 0.918 -3.884 -13.964 1.00 83.19 476 ILE A N 1
ATOM 3712 C CA . ILE A 1 476 ? 0.293 -3.932 -15.290 1.00 83.19 476 ILE A CA 1
ATOM 3713 C C . ILE A 1 476 ? -1.203 -3.592 -15.201 1.00 83.19 476 ILE A C 1
ATOM 3715 O O . ILE A 1 476 ? -1.674 -2.796 -16.009 1.00 83.19 476 ILE A O 1
ATOM 3719 N N . TYR A 1 477 ? -1.948 -4.088 -14.205 1.00 76.12 477 TYR A N 1
ATOM 3720 C CA . TYR A 1 477 ? -3.382 -3.794 -14.044 1.00 76.12 477 TYR A CA 1
ATOM 3721 C C . TYR A 1 477 ? -3.677 -2.341 -13.656 1.00 76.12 477 TYR A C 1
ATOM 3723 O O . TYR A 1 477 ? -4.695 -1.773 -14.078 1.00 76.12 477 TYR A O 1
ATOM 3731 N N . ARG A 1 478 ? -2.786 -1.714 -12.883 1.00 72.88 478 ARG A N 1
ATOM 3732 C CA . ARG A 1 478 ? -2.874 -0.293 -12.522 1.00 72.88 478 ARG A CA 1
ATOM 3733 C C . ARG A 1 478 ? -2.460 0.636 -13.670 1.00 72.88 478 ARG A C 1
ATOM 3735 O O . ARG A 1 478 ? -2.818 1.812 -13.640 1.00 72.88 478 ARG A O 1
ATOM 3742 N N . SER A 1 479 ? -1.764 0.137 -14.696 1.00 79.06 479 SER A N 1
ATOM 3743 C CA . SER A 1 479 ? -1.304 0.959 -15.820 1.00 79.06 479 SER A CA 1
ATOM 3744 C C . SER A 1 479 ? -2.463 1.551 -16.644 1.00 79.06 479 SER A C 1
ATOM 3746 O O . SER A 1 479 ? -3.344 0.810 -17.101 1.00 79.06 479 SER A O 1
ATOM 3748 N N . PRO A 1 480 ? -2.434 2.866 -16.946 1.00 80.38 480 PRO A N 1
ATOM 3749 C CA . PRO A 1 480 ? -3.385 3.492 -17.864 1.00 80.38 480 PRO A CA 1
ATOM 3750 C C . PRO A 1 480 ? -3.411 2.842 -19.255 1.00 80.38 480 PRO A C 1
ATOM 3752 O O . PRO A 1 480 ? -4.478 2.735 -19.858 1.00 80.38 480 PRO A O 1
ATOM 3755 N N . ILE A 1 481 ? -2.269 2.349 -19.751 1.00 86.69 481 ILE A N 1
ATOM 3756 C CA . ILE A 1 481 ? -2.183 1.682 -21.060 1.00 86.69 481 ILE A CA 1
ATOM 3757 C C . ILE A 1 481 ? -2.932 0.351 -21.045 1.00 86.69 481 ILE A C 1
ATOM 3759 O O . ILE A 1 481 ? -3.718 0.089 -21.956 1.00 86.69 481 ILE A O 1
ATOM 3763 N N . TYR A 1 482 ? -2.743 -0.476 -20.013 1.00 84.25 482 TYR A N 1
ATOM 3764 C CA . TYR A 1 482 ? -3.471 -1.742 -19.892 1.00 84.25 482 TY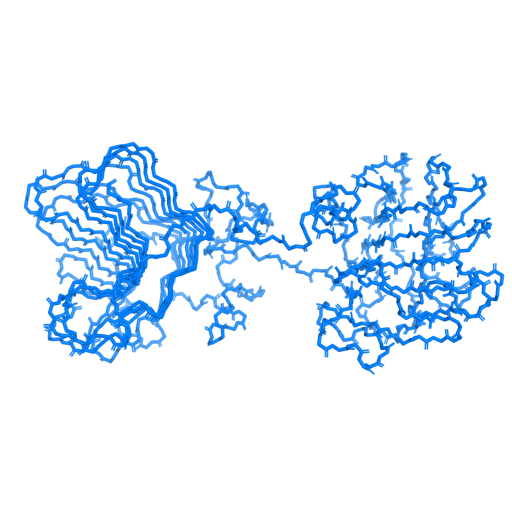R A CA 1
ATOM 3765 C C . TYR A 1 482 ? -4.981 -1.512 -19.861 1.00 84.25 482 TYR A C 1
ATOM 3767 O O . TYR A 1 482 ? -5.740 -2.178 -20.567 1.00 84.25 482 TYR A O 1
ATOM 3775 N N . ARG A 1 483 ? -5.410 -0.520 -19.076 1.00 77.56 483 ARG A N 1
ATOM 3776 C CA . ARG A 1 483 ? -6.816 -0.138 -18.956 1.00 77.56 483 ARG A CA 1
ATOM 3777 C C . ARG A 1 483 ? -7.391 0.318 -20.291 1.00 77.56 483 ARG A C 1
ATOM 3779 O O . ARG A 1 483 ? -8.404 -0.229 -20.721 1.00 77.56 483 ARG A O 1
ATOM 3786 N N . MET A 1 484 ? -6.698 1.216 -20.988 1.00 83.50 484 MET A N 1
ATOM 3787 C CA . MET A 1 484 ? -7.063 1.669 -22.333 1.00 83.50 484 MET A CA 1
ATOM 3788 C C . MET A 1 484 ? -7.208 0.492 -23.312 1.00 83.50 484 MET A C 1
ATOM 3790 O O . MET A 1 484 ? -8.215 0.393 -24.010 1.00 83.50 484 MET A O 1
ATOM 3794 N N . LEU A 1 485 ? -6.246 -0.436 -23.341 1.00 82.50 485 LEU A N 1
ATOM 3795 C CA . LEU A 1 485 ? -6.270 -1.604 -24.234 1.00 82.50 485 LEU A CA 1
ATOM 3796 C C . LEU A 1 485 ? -7.439 -2.560 -23.967 1.00 82.50 485 LEU A C 1
ATOM 3798 O O . LEU A 1 485 ? -7.834 -3.317 -24.854 1.00 82.50 485 LEU A O 1
ATOM 3802 N N . ARG A 1 486 ? -7.981 -2.545 -22.749 1.00 78.38 486 ARG A N 1
ATOM 3803 C CA . ARG A 1 486 ? -9.108 -3.381 -22.320 1.00 78.38 486 ARG A CA 1
ATOM 3804 C C . ARG A 1 486 ? -10.439 -2.626 -22.279 1.00 78.38 486 ARG A C 1
ATOM 3806 O O . ARG A 1 486 ? -11.435 -3.210 -21.865 1.00 78.38 486 ARG A O 1
ATOM 3813 N N . GLY A 1 487 ? -10.471 -1.357 -22.696 1.00 72.06 487 GLY A N 1
ATOM 3814 C CA . GLY A 1 487 ? -11.665 -0.511 -22.597 1.00 72.06 487 GLY A CA 1
ATOM 3815 C C . GLY A 1 487 ? -12.106 -0.251 -21.152 1.00 72.06 487 GLY A C 1
ATOM 3816 O O . GLY A 1 487 ? -13.275 0.033 -20.903 1.00 72.06 487 GLY A O 1
ATOM 3817 N N . LEU A 1 488 ? -11.186 -0.385 -20.194 1.00 60.44 488 LEU A N 1
ATOM 3818 C CA . LEU A 1 488 ? -11.430 -0.118 -18.782 1.00 60.44 488 LEU A CA 1
ATOM 3819 C C . LEU A 1 488 ? -11.317 1.393 -18.517 1.00 60.44 488 LEU A C 1
ATOM 3821 O O . LEU A 1 488 ? -10.504 2.070 -19.153 1.00 60.44 488 LEU A O 1
ATOM 3825 N N . PRO A 1 489 ? -12.093 1.943 -17.568 1.00 51.38 489 PRO A N 1
ATOM 3826 C CA . PRO A 1 489 ? -12.040 3.363 -17.239 1.00 51.38 489 PRO A CA 1
ATOM 3827 C C . PRO A 1 489 ? -10.632 3.801 -16.798 1.00 51.38 489 PRO A C 1
ATOM 3829 O O . PRO A 1 489 ? -9.929 3.081 -16.083 1.00 51.38 489 PRO A O 1
ATOM 3832 N N . HIS A 1 490 ? -10.224 5.003 -17.225 1.00 48.81 490 HIS A N 1
ATOM 3833 C CA . HIS A 1 490 ? -8.886 5.567 -16.976 1.00 48.81 490 HIS A CA 1
ATOM 3834 C C . HIS A 1 490 ? -8.642 5.950 -15.505 1.00 48.81 490 HIS A C 1
ATOM 3836 O O . HIS A 1 490 ? -7.498 6.109 -15.094 1.00 48.81 490 HIS A O 1
ATOM 3842 N N . SER A 1 491 ? -9.700 6.050 -14.700 1.00 40.72 491 SER A N 1
ATOM 3843 C CA . SER A 1 491 ? -9.651 6.231 -13.251 1.00 40.72 491 SER A CA 1
ATOM 3844 C C . SER A 1 491 ? -10.348 5.059 -12.553 1.00 40.72 491 SER A C 1
ATOM 3846 O O . SER A 1 491 ? -11.315 4.496 -13.072 1.00 40.72 491 SER A O 1
ATOM 3848 N N . MET A 1 492 ? -9.895 4.683 -11.352 1.00 35.44 492 MET A N 1
ATOM 3849 C CA . MET A 1 492 ? -10.759 3.969 -10.404 1.00 35.44 492 MET A CA 1
ATOM 3850 C C . MET A 1 492 ? -11.741 4.977 -9.804 1.00 35.44 492 MET A C 1
ATOM 3852 O O . MET A 1 492 ? -11.619 5.383 -8.658 1.00 35.44 492 MET A O 1
ATOM 3856 N N . ILE A 1 493 ? -12.684 5.441 -10.622 1.00 29.95 493 ILE A N 1
ATOM 3857 C CA . ILE A 1 493 ? -13.893 6.113 -10.156 1.00 29.95 493 ILE A CA 1
ATOM 3858 C C . ILE A 1 493 ? -15.044 5.205 -10.566 1.00 29.95 493 ILE A C 1
ATOM 3860 O O . ILE A 1 493 ? -15.458 5.195 -11.725 1.00 29.95 493 ILE A O 1
ATOM 3864 N N . TYR A 1 494 ? -15.565 4.432 -9.616 1.00 33.34 494 TYR A N 1
ATOM 3865 C CA . TYR A 1 494 ? -16.925 3.927 -9.737 1.00 33.34 494 TYR A CA 1
ATOM 3866 C C . TYR A 1 494 ? -17.865 5.014 -9.232 1.00 33.34 494 TYR A C 1
ATOM 3868 O O . TYR A 1 494 ? -18.159 5.102 -8.048 1.00 33.34 494 TYR A O 1
ATOM 3876 N N . THR A 1 495 ? -18.376 5.829 -10.147 1.00 29.02 495 THR A N 1
ATOM 3877 C CA . THR A 1 495 ? -19.705 6.409 -9.967 1.00 29.02 495 THR A CA 1
ATOM 3878 C C . THR A 1 495 ? -20.491 6.177 -11.244 1.00 29.02 495 THR A C 1
ATOM 3880 O O . THR A 1 495 ? -20.422 6.911 -12.226 1.00 29.02 495 THR A O 1
ATOM 3883 N N . LYS A 1 496 ? -21.280 5.108 -11.245 1.00 28.02 496 LYS A N 1
ATOM 3884 C CA . LYS A 1 496 ? -22.514 5.143 -12.011 1.00 28.02 496 LYS A CA 1
ATOM 3885 C C . LYS A 1 496 ? -23.530 4.272 -11.331 1.00 28.02 496 LYS A C 1
ATOM 3887 O O . LYS A 1 496 ? -23.598 3.069 -11.547 1.00 28.02 496 LYS A O 1
ATOM 3892 N N . VAL A 1 497 ? -24.365 4.931 -10.558 1.00 28.09 497 VAL A N 1
ATOM 3893 C CA . VAL A 1 497 ? -25.693 4.404 -10.365 1.00 28.09 497 VAL A CA 1
ATOM 3894 C C . VAL A 1 497 ? -26.665 5.570 -10.543 1.00 28.09 497 VAL A C 1
ATOM 3896 O O . VAL A 1 497 ? -26.370 6.691 -10.117 1.00 28.09 497 VAL A O 1
ATOM 3899 N N . PRO A 1 498 ? -27.750 5.371 -11.302 1.00 27.41 498 PRO A N 1
ATOM 3900 C CA . PRO A 1 498 ? -28.712 6.426 -11.554 1.00 27.41 498 PRO A CA 1
ATOM 3901 C C . PRO A 1 498 ? -29.512 6.676 -10.280 1.00 27.41 498 PRO A C 1
ATOM 3903 O O . PRO A 1 498 ? -30.297 5.822 -9.880 1.00 27.41 498 PRO A O 1
ATOM 3906 N N . TRP A 1 499 ? -29.370 7.848 -9.665 1.00 39.44 499 TRP A N 1
ATOM 3907 C CA . TRP A 1 499 ? -30.227 8.213 -8.540 1.00 39.44 499 TRP A CA 1
ATOM 3908 C C . TRP A 1 499 ? -30.701 9.652 -8.612 1.00 39.44 499 TRP A C 1
ATOM 3910 O O . TRP A 1 499 ? -30.005 10.547 -9.092 1.00 39.44 499 TRP A O 1
ATOM 3920 N N . LYS A 1 500 ? -31.910 9.862 -8.094 1.00 28.88 500 LYS A N 1
ATOM 3921 C CA . LYS A 1 500 ? -32.489 11.186 -7.920 1.00 28.88 500 LYS A CA 1
ATOM 3922 C C . LYS A 1 500 ? -31.824 11.872 -6.735 1.00 28.88 500 LYS A C 1
ATOM 3924 O O . LYS A 1 500 ? -31.996 11.471 -5.592 1.00 28.88 500 LYS A O 1
ATOM 3929 N N . GLN A 1 501 ? -31.111 12.942 -7.045 1.00 28.66 501 GLN A N 1
ATOM 3930 C CA . GLN A 1 501 ? -30.698 13.955 -6.093 1.00 28.66 501 GLN A CA 1
ATOM 3931 C C . GLN A 1 501 ? -31.953 14.594 -5.479 1.00 28.66 501 GLN A C 1
ATOM 3933 O O . GLN A 1 501 ? -32.710 15.276 -6.168 1.00 28.66 501 GLN A O 1
ATOM 3938 N N . THR A 1 502 ? -32.183 14.387 -4.189 1.00 33.53 502 THR A N 1
ATOM 3939 C CA . THR A 1 502 ? -32.919 15.357 -3.370 1.00 33.53 502 THR A CA 1
ATOM 3940 C C . THR A 1 502 ? -31.907 16.093 -2.507 1.00 33.53 502 THR A C 1
ATOM 3942 O O . THR A 1 502 ? -30.856 15.539 -2.188 1.00 33.53 502 THR A O 1
ATOM 3945 N N . GLN A 1 503 ? -32.167 17.362 -2.191 1.00 30.59 503 GLN A N 1
ATOM 3946 C CA . GLN A 1 503 ? -31.257 18.192 -1.402 1.00 30.59 503 GLN A CA 1
ATOM 3947 C C . GLN A 1 503 ? -30.924 17.508 -0.062 1.00 30.59 503 GLN A C 1
ATOM 3949 O O . GLN A 1 503 ? -31.722 17.564 0.867 1.00 30.59 503 GLN A O 1
ATOM 3954 N N . GLY A 1 504 ? -29.739 16.885 0.018 1.00 35.47 504 GLY A N 1
ATOM 3955 C CA . GLY A 1 504 ? -28.992 16.717 1.263 1.00 35.47 504 GLY A CA 1
ATOM 3956 C C . GLY A 1 504 ? -28.745 15.328 1.861 1.00 35.47 504 GLY A C 1
ATOM 3957 O O . GLY A 1 504 ? -28.698 15.234 3.077 1.00 35.47 504 GLY A O 1
ATOM 3958 N N . GLY A 1 505 ? -28.503 14.275 1.084 1.00 36.78 505 GLY A N 1
ATOM 3959 C CA . GLY A 1 505 ? -27.888 13.043 1.621 1.00 36.78 505 GLY A CA 1
ATOM 3960 C C . GLY A 1 505 ? -28.434 11.756 1.010 1.00 36.78 505 GLY A C 1
ATOM 3961 O O . GLY A 1 505 ? -29.417 11.788 0.266 1.00 36.78 505 GLY A O 1
ATOM 3962 N N . ILE A 1 506 ? -27.777 10.629 1.305 1.00 41.16 506 ILE A N 1
ATOM 3963 C CA . ILE A 1 506 ? -28.193 9.288 0.869 1.00 41.16 506 ILE A CA 1
ATOM 3964 C C . ILE A 1 506 ? -29.053 8.674 1.978 1.00 41.16 506 ILE A C 1
ATOM 3966 O O . ILE A 1 506 ? -28.542 8.309 3.034 1.00 41.16 506 ILE A O 1
ATOM 3970 N N . TYR A 1 507 ? -30.358 8.559 1.729 1.00 33.62 507 TYR A N 1
ATOM 3971 C CA . TYR A 1 507 ? -31.298 7.862 2.607 1.00 33.62 507 TYR A CA 1
ATOM 3972 C C . TYR A 1 507 ? -31.733 6.557 1.940 1.00 33.62 507 TYR A C 1
ATOM 3974 O O . TYR A 1 507 ? -32.317 6.589 0.853 1.00 33.62 507 TYR A O 1
ATOM 3982 N N . VAL A 1 508 ? -31.436 5.423 2.575 1.00 38.19 508 VAL A N 1
ATOM 3983 C CA . VAL A 1 508 ? -31.937 4.106 2.165 1.00 38.19 508 VAL A CA 1
ATOM 3984 C C . VAL A 1 508 ? -32.938 3.658 3.239 1.00 38.19 508 VAL A C 1
ATOM 3986 O O . VAL A 1 508 ? -32.495 3.373 4.353 1.00 38.19 508 VAL A O 1
ATOM 3989 N N . PRO A 1 509 ? -34.257 3.695 2.963 1.00 34.25 509 PRO A N 1
ATOM 3990 C CA . PRO A 1 509 ? -35.276 3.212 3.894 1.00 34.25 509 PRO A CA 1
ATOM 3991 C C . PRO A 1 509 ? -35.240 1.694 4.091 1.00 34.25 509 PRO A C 1
ATOM 3993 O O . PRO A 1 509 ? -34.784 0.980 3.165 1.00 34.25 509 PRO A O 1
#

pLDDT: mean 85.31, std 15.86, range [27.41, 98.88]

Radius of gyration: 27.44 Å; Cα contacts (8 Å, |Δi|>4): 1463; chains: 1; bounding box: 69×45×72 Å

Nearest PDB structures (foldseek):
  5hon-assembly2_B  TM=8.081E-01  e=2.648E-10  Geobacillus stearothermophilus
  4kbb-assembly2_B  TM=7.067E-01  e=6.716E-09  Clostridium botulinum
  6zvm-assembly1_AAA  TM=7.061E-01  e=1.370E-08  Clostridium botulinum
  6uht-assembly2_B  TM=6.934E-01  e=2.102E-08  Clostridium botulinum
  1lj7-assembly1_C  TM=6.992E-01  e=7.644E-06  Homo sapiens

Mean predicted aligned error: 13.44 Å

Solvent-accessible surface area (backbone atoms only — not comparable to full-atom values): 25545 Å² total; per-residue (Å²): 67,39,34,38,41,42,46,81,62,44,79,49,80,44,77,50,61,72,45,78,24,59,53,15,29,68,86,62,95,84,57,63,89,44,0,28,12,36,39,39,33,39,31,36,40,41,39,37,42,28,46,26,42,23,27,50,4,19,21,24,13,33,37,42,27,60,51,32,47,39,33,42,38,32,24,28,43,28,30,42,5,8,72,38,92,80,93,66,59,82,58,22,3,13,39,39,39,39,30,74,59,73,42,68,28,73,40,36,37,40,33,22,22,31,28,37,40,11,24,42,62,98,62,99,55,38,91,36,23,16,23,35,31,40,39,28,19,62,78,13,38,39,29,39,37,39,31,13,25,30,35,24,44,45,68,63,96,59,65,42,17,29,34,32,42,40,62,78,23,48,73,51,76,52,40,33,22,28,33,50,27,54,95,80,56,51,49,31,38,36,52,71,88,44,76,30,29,51,91,35,44,68,56,49,25,66,77,67,73,32,36,82,66,33,45,70,52,73,56,44,47,68,36,59,92,80,70,37,70,47,56,35,99,83,24,72,32,60,55,45,24,65,93,82,88,64,60,54,34,55,85,65,43,60,47,54,52,76,95,30,26,32,31,17,23,42,55,62,72,78,77,58,39,48,34,30,37,44,80,57,92,90,52,81,81,74,73,52,40,40,32,73,46,77,69,72,55,40,27,42,58,35,70,52,29,41,82,39,77,77,48,97,96,36,65,35,37,33,26,63,32,48,50,5,18,31,43,20,69,60,50,75,75,75,49,56,30,60,22,33,23,43,36,32,36,41,28,33,67,56,86,56,61,58,20,23,50,39,38,33,29,70,52,100,90,43,52,24,39,36,34,28,31,34,75,83,50,15,41,34,39,38,40,19,37,90,93,40,80,46,74,52,66,37,70,60,68,65,66,63,78,39,82,42,39,42,36,42,34,27,64,33,46,34,40,42,40,28,48,72,60,38,77,39,44,83,68,46,81,46,74,57,52,41,37,75,57,86,42,33,37,21,32,27,14,78,78,46,45,86,26,20,23,28,30,38,42,32,63,40,32,33,24,64,34,56,72,53,69,66,54,46,39,47,54,47,67,70,30,57,66,52,22,55,76,68,74,41,70,86,56,100,68,92,82,85,75,94,71,84,87,59,102,62,58,52,79,52,120

Sequence (509 aa):
MEGIAITGNCSGNIVIENCMSYENGRLDNTNGNKGKGIDIHSCTGTVVVRWNRIYDNAQRGLSIINSTGKIDIYYNLIYHNGIGTENIDNRWGGIFLGYPSASNTDGISICNNTIWKNDGRNDVHADQSANLQLVVGTGCSVSLVVKNNIIGEFIQSQPGYDIVYRGVGTFNITSDYNCIYRSDDKNMIFYRGSVYTQPQFSSYQNEKSQDQHSISQDPLFVDADHYDFHLQPSSPCIDAGVDVGLDRDFDYNPVPWGAGVDIGAFELIRRITVLSLSYHPLDVRSGKWIDLSRKGNHGVPYGGARPVMIAPGVMGFEFDGVSGYVGVPHNDSLDITDEITVEAWVKPFSIMKYVIFVFKGKQANNYACNCRFLEGNKAGAMIRKGGSYYSITGDTVWTTNKWYHIVFTYDGSQMRWFLNGVEDTSPVSLTGKIDSVTESLKIGGYGEASYAFNGIIDGVRIYDRTLSEAEIRENIYRSPIYRMLRGLPHSMIYTKVPWKQTQGGIYVP